Protein AF-0000000078950028 (afdb_homodimer)

Foldseek 3Di:
DPQDQAAEEEEAFLDPPLQLLLLLQLVQVLCVVVVFAEEEEELAQVQLNVVLLVVQDDPCVCQAVVNLLPDDDDDPPVSNWGDSDPRYTYRTHHNCSVVLQVDDDPCSLQSLVVSCVVVSSVPSGNYYYYRHHSDDTSSVSNSLLRHQEYEYRFEQDPCRLVRVVVVVVSSVVSCVVSVHDYHYAYEDEQDDPPDPVRVVSVVSCCVVPVVRYQFYAHRDVVSVVCSVVSHRDDCPDPNSVRSSSSVCSRVVD/DPQDQAAEEEEAFLDPPLCLLLLLQLVQVLCVVVVFAEEEEELAQVQLNVVLLVVQDDPCVCQAVVNLLPDDDDDPPVSNWGDSDPRYTYRTHHNCSVVLQVDDDPCSLQSLVVSCVVVSSVPRGNYYYYRHHSDDTSSVSNSLLRHQEYEYRFEQDPCRLVRVVVVVVSSVVSCVVSVHDYHYAYEDEQDDPPDPVRVVSVVSCCVVPVVRYQFYAHRDVVSVVCSVVSHRDDCPDPNSVRSSSSVCSRVVD

Radius of gyration: 22.97 Å; Cα contacts (8 Å, |Δi|>4): 898; chains: 2; bounding box: 54×76×56 Å

Organism: Borrelia turicatae (strain 91E135) (NCBI:txid314724)

InterPro domains:
  IPR025669 AAA domain [PF13614] (7-184)
  IPR027417 P-loop containing nucleoside triphosphate hydrolase [G3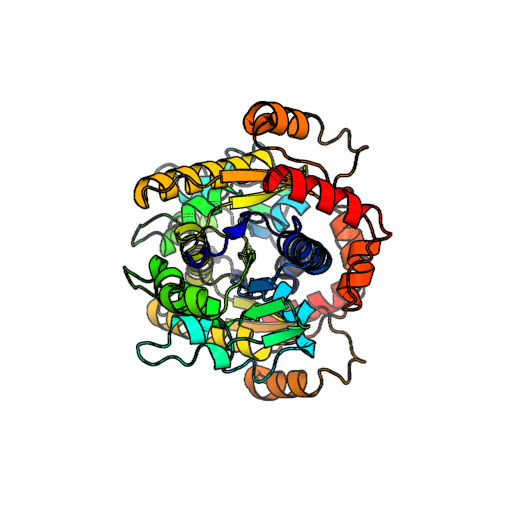DSA:3.40.50.300] (1-252)
  IPR027417 P-loop containing nucleoside triphosphate hydrolase [SSF52540] (6-250)
  IPR050678 DNA Partitioning ATPase [PTHR13696] (3-227)

Solvent-accessible surface area (backbone atoms only — not comparable to full-atom values): 27218 Å² total; per-residue (Å²): 125,90,80,69,74,46,49,26,39,31,31,43,41,58,58,71,89,35,42,48,51,58,49,50,52,52,52,50,51,54,43,38,75,70,73,38,30,34,38,38,35,32,60,18,45,76,26,63,56,34,60,55,50,43,91,45,57,66,63,58,92,66,24,17,42,49,52,58,56,68,51,70,90,87,72,66,64,70,68,34,54,25,62,72,52,99,35,35,31,34,33,28,29,38,56,63,38,48,57,60,59,61,54,91,55,94,59,57,43,46,33,53,50,64,63,42,57,69,50,51,69,73,70,60,32,50,32,33,40,36,33,47,44,50,51,83,47,51,61,45,42,22,51,58,75,60,36,46,32,36,37,29,47,37,42,92,49,91,56,40,62,57,46,48,49,54,49,53,53,50,50,53,54,50,29,63,74,69,72,46,84,61,46,65,34,29,33,39,24,63,43,70,87,85,50,77,86,41,48,68,56,48,50,50,41,45,72,76,44,42,91,35,52,44,42,59,26,55,57,56,72,64,57,56,51,28,55,75,66,57,45,77,83,54,82,86,39,67,56,44,50,34,46,50,51,27,48,28,55,70,68,72,102,125,89,79,67,73,45,50,25,38,31,30,44,40,58,58,72,90,36,43,49,50,60,49,50,51,52,52,51,51,53,41,39,75,71,73,37,32,34,38,37,35,32,61,19,45,76,25,64,56,35,60,54,49,43,93,45,58,67,62,60,92,68,23,17,40,50,52,56,57,67,53,71,90,88,70,65,66,69,68,35,54,24,60,73,52,100,36,36,32,33,33,27,30,38,56,62,37,50,57,60,60,61,53,91,54,97,60,57,43,46,33,53,51,63,63,41,58,69,50,51,68,72,68,59,32,52,31,34,39,35,33,47,44,50,49,81,47,51,62,44,42,21,50,58,75,60,35,45,31,37,38,30,46,36,41,92,50,92,57,39,62,58,47,48,50,52,48,53,53,51,50,53,54,49,29,60,75,68,70,44,83,60,45,66,32,28,32,40,24,62,43,71,87,85,49,78,87,40,48,68,56,50,49,50,42,45,72,76,45,42,89,33,51,44,41,58,26,55,59,56,71,64,56,56,50,28,54,75,65,57,45,77,83,54,81,87,40,67,57,45,50,33,45,48,50,26,48,29,55,70,69,71,101

Structure (mmCIF, N/CA/C/O backbone):
data_AF-0000000078950028-model_v1
#
loop_
_entity.id
_entity.type
_entity.pdbx_description
1 polymer 'PF-32-type protein'
#
loop_
_atom_site.group_PDB
_atom_site.id
_atom_site.type_symbol
_atom_site.label_atom_id
_atom_site.label_alt_id
_atom_site.label_comp_id
_atom_site.label_asym_id
_atom_site.label_entity_id
_atom_site.label_seq_id
_atom_site.pdbx_PDB_ins_code
_atom_site.Cartn_x
_atom_site.Cartn_y
_atom_site.Cartn_z
_atom_site.occupancy
_atom_site.B_iso_or_equiv
_atom_site.auth_seq_id
_atom_site.auth_comp_id
_atom_site.auth_asym_id
_atom_site.auth_atom_id
_atom_site.pdbx_PDB_model_num
ATOM 1 N N . MET A 1 1 ? 0.053 -34.562 -27.656 1 39.38 1 MET A N 1
ATOM 2 C CA . MET A 1 1 ? -0.784 -34.438 -26.453 1 39.38 1 MET A CA 1
ATOM 3 C C . MET A 1 1 ? -1.219 -32.969 -26.25 1 39.38 1 MET A C 1
ATOM 5 O O . MET A 1 1 ? -0.391 -32.062 -26.266 1 39.38 1 MET A O 1
ATOM 9 N N . ASP A 1 2 ? -2.312 -32.5 -26.516 1 47.59 2 ASP A N 1
ATOM 10 C CA . ASP A 1 2 ? -2.893 -31.156 -26.562 1 47.59 2 ASP A CA 1
ATOM 11 C C . ASP A 1 2 ? -2.473 -30.328 -25.359 1 47.59 2 ASP A C 1
ATOM 13 O O . ASP A 1 2 ? -2.779 -30.672 -24.219 1 47.59 2 ASP A O 1
ATOM 17 N N . LYS A 1 3 ? -1.215 -29.797 -25.328 1 57.88 3 LYS A N 1
ATOM 18 C CA . LYS A 1 3 ? -0.442 -29.172 -24.266 1 57.88 3 LYS A CA 1
ATOM 19 C C . LYS A 1 3 ? -1.25 -28.078 -23.562 1 57.88 3 LYS A C 1
ATOM 21 O O . LYS A 1 3 ? -1.619 -27.078 -24.188 1 57.88 3 LYS A O 1
ATOM 26 N N . LYS A 1 4 ? -1.991 -28.422 -22.344 1 73.62 4 LYS A N 1
ATOM 27 C CA . LYS A 1 4 ? -3 -27.625 -21.656 1 73.62 4 LYS A CA 1
ATOM 28 C C . LYS A 1 4 ? -2.383 -26.375 -21.031 1 73.62 4 LYS A C 1
ATOM 30 O O . LYS A 1 4 ? -1.309 -26.438 -20.438 1 73.62 4 LYS A O 1
ATOM 35 N N . LYS A 1 5 ? -2.756 -25.188 -21.5 1 88 5 LYS A N 1
ATOM 36 C CA . LYS A 1 5 ? -2.412 -23.891 -20.922 1 88 5 LYS A CA 1
ATOM 37 C C . LYS A 1 5 ? -2.727 -23.859 -19.422 1 88 5 LYS A C 1
ATOM 39 O O . LYS A 1 5 ? -3.742 -24.406 -18.984 1 88 5 LYS A O 1
ATOM 44 N N . PRO A 1 6 ? -1.798 -23.391 -18.641 1 94.69 6 PRO A N 1
ATOM 45 C CA . PRO A 1 6 ? -2.082 -23.281 -17.219 1 94.69 6 PRO A CA 1
ATOM 46 C C . PRO A 1 6 ? -3.289 -22.391 -16.906 1 94.69 6 PRO A C 1
ATOM 48 O O . PRO A 1 6 ? -3.604 -21.484 -17.688 1 94.69 6 PRO A O 1
ATOM 51 N N . GLU A 1 7 ? -4.012 -22.734 -15.875 1 95.88 7 GLU A N 1
ATOM 52 C CA . GLU A 1 7 ? -5.023 -21.812 -15.352 1 95.88 7 GLU A CA 1
ATOM 53 C C . GLU A 1 7 ? -4.383 -20.703 -14.531 1 95.88 7 GLU A C 1
ATOM 55 O O . GLU A 1 7 ? -3.576 -20.953 -13.633 1 95.88 7 GLU A O 1
ATOM 60 N N . ILE A 1 8 ? -4.703 -19.469 -14.867 1 97.5 8 ILE A N 1
ATOM 61 C CA . ILE A 1 8 ? -4.082 -18.328 -14.211 1 97.5 8 ILE A CA 1
ATOM 62 C C . ILE A 1 8 ? -5.035 -17.75 -13.164 1 97.5 8 ILE A C 1
ATOM 64 O O . ILE A 1 8 ? -6.145 -17.328 -13.492 1 97.5 8 ILE A O 1
ATOM 68 N N . ILE A 1 9 ? -4.605 -17.734 -11.852 1 98.69 9 ILE A N 1
ATOM 69 C CA . ILE A 1 9 ? -5.352 -17.234 -10.711 1 98.69 9 ILE A CA 1
ATOM 70 C C . ILE A 1 9 ? -4.68 -15.969 -10.164 1 98.69 9 ILE A C 1
ATOM 72 O O . ILE A 1 9 ? -3.533 -16.016 -9.711 1 98.69 9 ILE A O 1
ATOM 76 N N . THR A 1 10 ? -5.387 -14.898 -10.227 1 98.88 10 THR A N 1
ATOM 77 C CA . THR A 1 10 ? -4.871 -13.641 -9.688 1 98.88 10 THR A CA 1
ATOM 78 C C . THR A 1 10 ? -5.566 -13.297 -8.375 1 98.88 10 THR A C 1
ATOM 80 O O . THR A 1 10 ? -6.785 -13.445 -8.25 1 98.88 10 THR A O 1
ATOM 83 N N . ILE A 1 11 ? -4.801 -12.945 -7.328 1 98.94 11 ILE A N 1
ATOM 84 C CA . ILE A 1 11 ? -5.328 -12.438 -6.066 1 98.94 11 ILE A CA 1
ATOM 85 C C . ILE A 1 11 ? -5.184 -10.922 -6.012 1 98.94 11 ILE A C 1
ATOM 87 O O . ILE A 1 11 ? -4.066 -10.398 -6.074 1 98.94 11 ILE A O 1
ATOM 91 N N . ALA A 1 12 ? -6.328 -10.242 -5.914 1 98.69 12 ALA A N 1
ATOM 92 C CA . ALA A 1 12 ? -6.254 -8.789 -6.02 1 98.69 12 ALA A CA 1
ATOM 93 C C . ALA A 1 12 ? -7.254 -8.125 -5.078 1 98.69 12 ALA A C 1
ATOM 95 O O . ALA A 1 12 ? -8.32 -8.672 -4.805 1 98.69 12 ALA A O 1
ATOM 96 N N . ASN A 1 13 ? -6.926 -7.051 -4.562 1 98.38 13 ASN A N 1
ATOM 97 C CA . ASN A 1 13 ? -7.738 -6.07 -3.852 1 98.38 13 ASN A CA 1
ATOM 98 C C . ASN A 1 13 ? -7.043 -4.715 -3.777 1 98.38 13 ASN A C 1
ATOM 100 O O . ASN A 1 13 ? -5.812 -4.641 -3.818 1 98.38 13 ASN A O 1
ATOM 104 N N . ILE A 1 14 ? -7.828 -3.664 -3.707 1 97.75 14 ILE A N 1
ATOM 1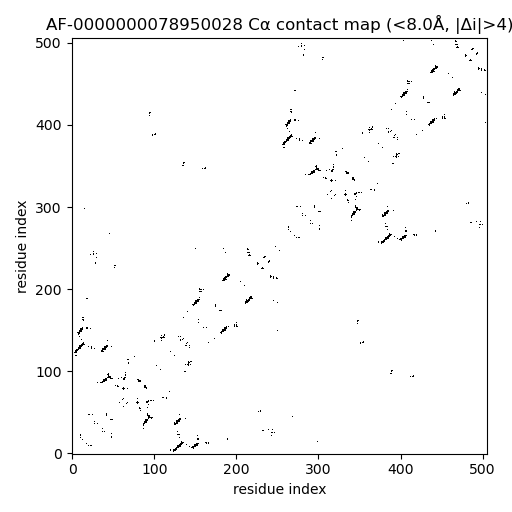05 C CA . ILE A 1 14 ? -7.211 -2.344 -3.654 1 97.75 14 ILE A CA 1
ATOM 106 C C . ILE A 1 14 ? -6.996 -1.933 -2.199 1 97.75 14 ILE A C 1
ATOM 108 O O . ILE A 1 14 ? -6.371 -0.906 -1.924 1 97.75 14 ILE A O 1
ATOM 112 N N . LYS A 1 15 ? -7.527 -2.721 -1.33 1 96.81 15 LYS A N 1
ATOM 113 C CA . LYS A 1 15 ? -7.234 -2.543 0.089 1 96.81 15 LYS A CA 1
ATOM 114 C C . LYS A 1 15 ? -6.027 -3.375 0.51 1 96.81 15 LYS A C 1
ATOM 116 O O . LYS A 1 15 ? -5.926 -4.555 0.161 1 96.81 15 LYS A O 1
ATOM 121 N N . GLY A 1 16 ? -5.086 -2.715 1.241 1 95.12 16 GLY A N 1
ATOM 122 C CA . GLY A 1 16 ? -3.939 -3.416 1.796 1 95.12 16 GLY A CA 1
ATOM 123 C C . GLY A 1 16 ? -4.262 -4.168 3.072 1 95.12 16 GLY A C 1
ATOM 124 O O . GLY A 1 16 ? -5.215 -3.832 3.775 1 95.12 16 GLY A O 1
ATOM 125 N N . GLY A 1 17 ? -3.564 -5.195 3.352 1 94.56 17 GLY A N 1
ATOM 126 C CA . GLY A 1 17 ? -3.643 -5.867 4.637 1 94.56 17 GLY A CA 1
ATOM 127 C C . GLY A 1 17 ? -4.773 -6.879 4.715 1 94.56 17 GLY A C 1
ATOM 128 O O . GLY A 1 17 ? -5.008 -7.477 5.766 1 94.56 17 GLY A O 1
ATOM 129 N N . VAL A 1 18 ? -5.426 -7.16 3.578 1 96.94 18 VAL A N 1
ATOM 130 C CA . VAL A 1 18 ? -6.605 -8.023 3.619 1 96.94 18 VAL A CA 1
ATOM 131 C C . VAL A 1 18 ? -6.188 -9.477 3.436 1 96.94 18 VAL A C 1
ATOM 133 O O . VAL A 1 18 ? -7.031 -10.375 3.465 1 96.94 18 VAL A O 1
ATOM 136 N N . GLY A 1 19 ? -4.914 -9.742 3.119 1 97.62 19 GLY A N 1
ATOM 137 C CA . GLY A 1 19 ? -4.402 -11.102 3.084 1 97.62 19 GLY A CA 1
ATOM 138 C C . GLY A 1 19 ? -4.121 -11.602 1.678 1 97.62 19 GLY A C 1
ATOM 139 O O . GLY A 1 19 ? -4.137 -12.805 1.426 1 97.62 19 GLY A O 1
ATOM 140 N N . LYS A 1 20 ? -3.916 -10.711 0.72 1 98.5 20 LYS A N 1
ATOM 141 C CA . LYS A 1 20 ? -3.621 -11.117 -0.652 1 98.5 20 LYS A CA 1
ATOM 142 C C . LYS A 1 20 ? -2.42 -12.055 -0.704 1 98.5 20 LYS A C 1
ATOM 144 O O . LYS A 1 20 ? -2.525 -13.18 -1.209 1 98.5 20 LYS A O 1
ATOM 149 N N . SER A 1 21 ? -1.283 -11.625 -0.144 1 98.5 21 SER A N 1
ATOM 150 C CA . SER A 1 21 ? -0.049 -12.406 -0.205 1 98.5 21 SER A CA 1
ATOM 151 C C . SER A 1 21 ? -0.168 -13.695 0.596 1 98.5 21 SER A C 1
ATOM 153 O O . SER A 1 21 ? 0.281 -14.75 0.149 1 98.5 21 SER A O 1
ATOM 155 N N . ILE A 1 22 ? -0.847 -13.602 1.743 1 98.38 22 ILE A N 1
ATOM 156 C CA . ILE A 1 22 ? -1.003 -14.766 2.607 1 98.38 22 ILE A CA 1
ATOM 157 C C . ILE A 1 22 ? -1.849 -15.82 1.9 1 98.38 22 ILE A C 1
ATOM 159 O O . ILE A 1 22 ? -1.492 -17 1.885 1 98.38 22 ILE A O 1
ATOM 163 N N . LEU A 1 23 ? -2.932 -15.367 1.282 1 98.69 23 LEU A N 1
ATOM 164 C CA . LEU A 1 23 ? -3.779 -16.297 0.558 1 98.69 23 LEU A CA 1
ATOM 165 C C . LEU A 1 23 ? -3.033 -16.906 -0.63 1 98.69 23 LEU A C 1
ATOM 167 O O . LEU A 1 23 ? -3.184 -18.094 -0.928 1 98.69 23 LEU A O 1
ATOM 171 N N . THR A 1 24 ? -2.234 -16.094 -1.318 1 98.88 24 THR A N 1
ATOM 172 C CA . THR A 1 24 ? -1.426 -16.594 -2.42 1 98.88 24 THR A CA 1
ATOM 173 C C . THR A 1 24 ? -0.486 -17.703 -1.939 1 98.88 24 THR A C 1
ATOM 175 O O . THR A 1 24 ? -0.382 -18.75 -2.57 1 98.88 24 THR A O 1
ATOM 178 N N . ILE A 1 25 ? 0.127 -17.484 -0.803 1 98.75 25 ILE A N 1
ATOM 179 C CA . ILE A 1 25 ? 1.052 -18.453 -0.224 1 98.75 25 ILE A CA 1
ATOM 180 C C . ILE A 1 25 ? 0.308 -19.75 0.103 1 98.75 25 ILE A C 1
ATOM 182 O O . ILE A 1 25 ? 0.703 -20.828 -0.341 1 98.75 25 ILE A O 1
ATOM 186 N N . ILE A 1 26 ? -0.764 -19.641 0.799 1 98.81 26 ILE A N 1
ATOM 187 C CA . ILE A 1 26 ? -1.476 -20.828 1.268 1 98.81 26 ILE A CA 1
ATOM 188 C C . ILE A 1 26 ? -2.061 -21.578 0.076 1 98.81 26 ILE A C 1
ATOM 190 O O . ILE A 1 26 ? -1.962 -22.812 0.001 1 98.81 26 ILE A O 1
ATOM 194 N N . PHE A 1 27 ? -2.66 -20.859 -0.906 1 98.81 27 PHE A N 1
ATOM 195 C CA . PHE A 1 27 ? -3.205 -21.484 -2.104 1 98.81 27 PHE A CA 1
ATOM 196 C C . PHE A 1 27 ? -2.115 -22.219 -2.869 1 98.81 27 PHE A C 1
ATOM 198 O O . PHE A 1 27 ? -2.348 -23.312 -3.387 1 98.81 27 PHE A O 1
ATOM 205 N N . SER A 1 28 ? -0.904 -21.641 -2.938 1 98.75 28 SER A N 1
ATOM 206 C CA . SER A 1 28 ? 0.195 -22.281 -3.648 1 98.75 28 SER A CA 1
ATOM 207 C C . SER A 1 28 ? 0.577 -23.609 -2.994 1 98.75 28 SER A C 1
ATOM 209 O O . SER A 1 28 ? 0.786 -24.609 -3.682 1 98.75 28 SER A O 1
ATOM 211 N N . TYR A 1 29 ? 0.602 -23.641 -1.698 1 98.44 29 TYR A N 1
ATOM 212 C CA . TYR A 1 29 ? 0.953 -24.859 -0.99 1 98.44 29 TYR A CA 1
ATOM 213 C C . TYR A 1 29 ? -0.159 -25.906 -1.108 1 98.44 29 TYR A C 1
ATOM 215 O O . TYR A 1 29 ? 0.11 -27.094 -1.216 1 98.44 29 TYR A O 1
ATOM 223 N N . ILE A 1 30 ? -1.404 -25.469 -1.094 1 98.56 30 ILE A N 1
ATOM 224 C CA . ILE A 1 30 ? -2.529 -26.391 -1.234 1 98.56 30 ILE A CA 1
ATOM 225 C C . ILE A 1 30 ? -2.477 -27.062 -2.604 1 98.56 30 ILE A C 1
ATOM 227 O O . ILE A 1 30 ? -2.631 -28.281 -2.707 1 98.56 30 ILE A O 1
ATOM 231 N N . LEU A 1 31 ? -2.205 -26.281 -3.627 1 98.44 31 LEU A N 1
ATOM 232 C CA . LEU A 1 31 ? -2.117 -26.828 -4.98 1 98.44 31 LEU A CA 1
ATOM 233 C C . LEU A 1 31 ? -0.916 -27.75 -5.117 1 98.44 31 LEU A C 1
ATOM 235 O O . LEU A 1 31 ? -1.014 -28.812 -5.738 1 98.44 31 LEU A O 1
ATOM 239 N N . LYS A 1 32 ? 0.191 -27.344 -4.492 1 97.81 32 LYS A N 1
ATOM 240 C CA . LYS A 1 32 ? 1.383 -28.188 -4.477 1 97.81 32 LYS A CA 1
ATOM 241 C C . LYS A 1 32 ? 1.098 -29.531 -3.811 1 97.81 32 LYS A C 1
ATOM 243 O O . LYS A 1 32 ? 1.456 -30.578 -4.344 1 97.81 32 LYS A O 1
ATOM 248 N N . ASP A 1 33 ? 0.422 -29.469 -2.693 1 96.88 33 ASP A N 1
ATOM 249 C CA . ASP A 1 33 ? 0.103 -30.672 -1.935 1 96.88 33 ASP A CA 1
ATOM 250 C C . ASP A 1 33 ? -0.853 -31.562 -2.713 1 96.88 33 ASP A C 1
ATOM 252 O O . ASP A 1 33 ? -0.874 -32.781 -2.508 1 96.88 33 ASP A O 1
ATOM 256 N N . ALA A 1 34 ? -1.583 -31 -3.652 1 97.12 34 ALA A N 1
ATOM 257 C CA . ALA A 1 34 ? -2.496 -31.75 -4.512 1 97.12 34 ALA A CA 1
ATOM 258 C C . ALA A 1 34 ? -1.769 -32.312 -5.73 1 97.12 34 ALA A C 1
ATOM 260 O O . ALA A 1 34 ? -2.398 -32.844 -6.641 1 97.12 34 ALA A O 1
ATOM 261 N N . GLY A 1 35 ? -0.47 -32.062 -5.902 1 97.12 35 GLY A N 1
ATOM 262 C CA . GLY A 1 35 ? 0.348 -32.656 -6.953 1 97.12 35 GLY A CA 1
ATOM 263 C C . GLY A 1 35 ? 0.448 -31.781 -8.188 1 97.12 35 GLY A C 1
ATOM 264 O O . GLY A 1 35 ? 0.87 -32.25 -9.25 1 97.12 35 GLY A O 1
ATOM 265 N N . LYS A 1 36 ? 0.084 -30.531 -8.023 1 97.62 36 LYS A N 1
ATOM 266 C CA . LYS A 1 36 ? 0.091 -29.625 -9.172 1 97.62 36 LYS A CA 1
ATOM 267 C C . LYS A 1 36 ? 1.415 -28.875 -9.273 1 97.62 36 LYS A C 1
ATOM 269 O O . LYS A 1 36 ? 2.049 -28.578 -8.258 1 97.62 36 LYS A O 1
ATOM 274 N N . LYS A 1 37 ? 1.85 -28.641 -10.461 1 97.06 37 LYS A N 1
ATOM 275 C CA . LYS A 1 37 ? 3.008 -27.797 -10.727 1 97.06 37 LYS A CA 1
ATOM 276 C C . LYS A 1 37 ? 2.594 -26.328 -10.891 1 97.06 37 LYS A C 1
ATOM 278 O O . LYS A 1 37 ? 1.736 -26.016 -11.719 1 97.06 37 LYS A O 1
ATOM 283 N N . ILE A 1 38 ? 3.227 -25.422 -10.047 1 97.19 38 ILE A N 1
ATOM 284 C CA . ILE A 1 38 ? 2.672 -24.078 -10.047 1 97.19 38 ILE A CA 1
ATOM 285 C C . ILE A 1 38 ? 3.801 -23.047 -10.172 1 97.19 38 ILE A C 1
ATOM 287 O O . ILE A 1 38 ? 4.926 -23.297 -9.734 1 97.19 38 ILE A O 1
ATOM 291 N N . LEU A 1 39 ? 3.508 -21.938 -10.828 1 97.75 39 LEU A N 1
ATOM 292 C CA . LEU A 1 39 ? 4.316 -20.734 -10.859 1 97.75 39 LEU A CA 1
ATOM 293 C C . LEU A 1 39 ? 3.66 -19.609 -10.047 1 97.75 39 LEU A C 1
ATOM 295 O O . LEU A 1 39 ? 2.477 -19.328 -10.227 1 97.75 39 LEU A O 1
ATOM 299 N N . VAL A 1 40 ? 4.391 -19.109 -9.086 1 98.62 40 VAL A N 1
ATOM 300 C CA . VAL A 1 40 ? 3.938 -17.953 -8.328 1 98.62 40 VAL A CA 1
ATOM 301 C C . VAL A 1 40 ? 4.645 -16.688 -8.828 1 98.62 40 VAL A C 1
ATOM 303 O O . VAL A 1 40 ? 5.867 -16.672 -8.977 1 98.62 40 VAL A O 1
ATOM 306 N N . ILE A 1 41 ? 3.867 -15.656 -9.141 1 98.62 41 ILE A N 1
ATOM 307 C CA . ILE A 1 41 ? 4.414 -14.391 -9.602 1 98.62 41 ILE A CA 1
ATOM 308 C C . ILE A 1 41 ? 4.074 -13.289 -8.602 1 98.62 41 ILE A C 1
ATOM 310 O O . ILE A 1 41 ? 2.902 -13.062 -8.289 1 98.62 41 ILE A O 1
ATOM 314 N N . ASP A 1 42 ? 5.059 -12.641 -8.07 1 98.75 42 ASP A N 1
ATOM 315 C CA . ASP A 1 42 ? 4.891 -11.492 -7.188 1 98.75 42 ASP A CA 1
ATOM 316 C C . ASP A 1 42 ? 4.996 -10.18 -7.957 1 98.75 42 ASP A C 1
ATOM 318 O O . ASP A 1 42 ? 6.094 -9.742 -8.305 1 98.75 42 ASP A O 1
ATOM 322 N N . LEU A 1 43 ? 3.85 -9.508 -8.172 1 98.62 43 LEU A N 1
ATOM 323 C CA . LEU A 1 43 ? 3.824 -8.266 -8.93 1 98.62 43 LEU A CA 1
ATOM 324 C C . LEU A 1 43 ? 3.768 -7.059 -8 1 98.62 43 LEU A C 1
ATOM 326 O O . LEU A 1 43 ? 3.605 -5.922 -8.453 1 98.62 43 LEU A O 1
ATOM 330 N N . ASP A 1 44 ? 3.836 -7.242 -6.715 1 98.44 44 ASP A N 1
ATOM 331 C CA . ASP A 1 44 ? 3.756 -6.16 -5.738 1 98.44 44 ASP A CA 1
ATOM 332 C C . ASP A 1 44 ? 5.141 -5.594 -5.43 1 98.44 44 ASP A C 1
ATOM 334 O O . ASP A 1 44 ? 5.988 -6.289 -4.867 1 98.44 44 ASP A O 1
ATOM 338 N N . PRO A 1 45 ? 5.309 -4.27 -5.633 1 97.81 45 PRO A N 1
ATOM 339 C CA . PRO A 1 45 ? 6.609 -3.668 -5.332 1 97.81 45 PRO A CA 1
ATOM 340 C C . PRO A 1 45 ? 6.949 -3.707 -3.846 1 97.81 45 PRO A C 1
ATOM 342 O O . PRO A 1 45 ? 8.102 -3.494 -3.463 1 97.81 45 PRO A O 1
ATOM 345 N N . GLN A 1 46 ? 5.969 -3.965 -2.98 1 96.5 46 GLN A N 1
ATOM 346 C CA . GLN A 1 46 ? 6.215 -4.102 -1.548 1 96.5 46 GLN A CA 1
ATOM 347 C C . GLN A 1 46 ? 6.895 -5.43 -1.229 1 96.5 46 GLN A C 1
ATOM 349 O O . GLN A 1 46 ? 7.465 -5.602 -0.15 1 96.5 46 GLN A O 1
ATOM 354 N N . ASN A 1 47 ? 6.816 -6.43 -2.16 1 96.88 47 ASN A N 1
ATOM 355 C CA . ASN A 1 47 ? 7.586 -7.672 -2.178 1 96.88 47 ASN A CA 1
ATOM 356 C C . ASN A 1 47 ? 7.316 -8.516 -0.936 1 96.88 47 ASN A C 1
ATOM 358 O O . ASN A 1 47 ? 8.227 -9.148 -0.4 1 96.88 47 ASN A O 1
ATOM 362 N N . SER A 1 48 ? 6.117 -8.469 -0.384 1 96.5 48 SER A N 1
ATOM 363 C CA . SER A 1 48 ? 5.785 -9.266 0.793 1 96.5 48 SER A CA 1
ATOM 364 C C . SER A 1 48 ? 5.922 -10.758 0.506 1 96.5 48 SER A C 1
ATOM 366 O O . SER A 1 48 ? 6.535 -11.492 1.284 1 96.5 48 SER A O 1
ATOM 368 N N . LEU A 1 49 ? 5.371 -11.156 -0.603 1 98.19 49 LEU A N 1
ATOM 369 C CA . LEU A 1 49 ? 5.441 -12.562 -0.984 1 98.19 49 LEU A CA 1
ATOM 370 C C . LEU A 1 49 ? 6.887 -12.977 -1.254 1 98.19 49 LEU A C 1
ATOM 372 O O . LEU A 1 49 ? 7.328 -14.031 -0.792 1 98.19 49 LEU A O 1
ATOM 376 N N . THR A 1 50 ? 7.621 -12.133 -1.998 1 98.12 50 THR A N 1
ATOM 377 C CA . THR A 1 50 ? 9.031 -12.367 -2.299 1 98.12 50 THR A CA 1
ATOM 378 C C . THR A 1 50 ? 9.844 -12.492 -1.015 1 98.12 50 THR A C 1
ATOM 380 O O . THR A 1 50 ? 10.68 -13.391 -0.888 1 98.12 50 THR A O 1
ATOM 383 N N . SER A 1 51 ? 9.57 -11.641 -0.04 1 96.38 51 SER A N 1
ATOM 384 C CA . SER A 1 51 ? 10.281 -11.672 1.235 1 96.38 51 SER A CA 1
ATOM 385 C C . SER A 1 51 ? 10.047 -12.984 1.968 1 96.38 51 SER A C 1
ATOM 387 O O . SER A 1 51 ? 10.953 -13.516 2.613 1 96.38 51 SER A O 1
ATOM 389 N N . TYR A 1 52 ? 8.883 -13.508 1.845 1 97.69 52 TYR A N 1
ATOM 390 C CA . TYR A 1 52 ? 8.539 -14.773 2.479 1 97.69 52 TYR A CA 1
ATOM 391 C C . TYR A 1 52 ? 9.367 -15.914 1.908 1 97.69 52 TYR A C 1
ATOM 393 O O . TYR A 1 52 ? 9.797 -16.812 2.643 1 97.69 52 TYR A O 1
ATOM 401 N N . PHE A 1 53 ? 9.672 -15.883 0.62 1 98 53 PHE A N 1
ATOM 402 C CA . PHE A 1 53 ? 10.367 -16.969 -0.06 1 98 53 PHE A CA 1
ATOM 403 C C . PHE A 1 53 ? 11.836 -16.625 -0.281 1 98 53 PHE A C 1
ATOM 405 O O . PHE A 1 53 ? 12.508 -17.234 -1.117 1 98 53 PHE A O 1
ATOM 412 N N . MET A 1 54 ? 12.336 -15.711 0.45 1 96.38 54 MET A N 1
ATOM 413 C CA . MET A 1 54 ? 13.641 -15.109 0.172 1 96.38 54 MET A CA 1
ATOM 414 C C . MET A 1 54 ? 14.734 -16.172 0.159 1 96.38 54 MET A C 1
ATOM 416 O O . MET A 1 54 ? 15.672 -16.094 -0.639 1 96.38 54 MET A O 1
ATOM 420 N N . GLN A 1 55 ? 14.664 -17.172 0.949 1 95.38 55 GLN A N 1
ATOM 421 C CA . GLN A 1 55 ? 15.711 -18.172 1.106 1 95.38 55 GLN A CA 1
ATOM 422 C C . GLN A 1 55 ? 15.906 -18.969 -0.179 1 95.38 55 GLN A C 1
ATOM 424 O O . GLN A 1 55 ? 16.938 -19.609 -0.367 1 95.38 55 GLN A O 1
ATOM 429 N N . TYR A 1 56 ? 14.945 -18.922 -1.078 1 96.38 56 TYR A N 1
ATOM 430 C CA . TYR A 1 56 ? 14.984 -19.734 -2.291 1 96.38 56 TYR A CA 1
ATOM 431 C C . TYR A 1 56 ? 15.43 -18.906 -3.486 1 96.38 56 TYR A C 1
ATOM 433 O O . TYR A 1 56 ? 15.578 -19.422 -4.594 1 96.38 56 TYR A O 1
ATOM 441 N N . ILE A 1 57 ? 15.57 -17.625 -3.297 1 95.81 57 ILE A N 1
ATOM 442 C CA . ILE A 1 57 ? 15.82 -16.703 -4.402 1 95.81 57 ILE A CA 1
ATOM 443 C C . ILE A 1 57 ? 17.312 -16.453 -4.539 1 95.81 57 ILE A C 1
ATOM 445 O O . ILE A 1 57 ? 17.984 -16.109 -3.564 1 95.81 57 ILE A O 1
ATOM 449 N N . LYS A 1 58 ? 17.766 -16.641 -5.805 1 91.38 58 LYS A N 1
ATOM 450 C CA . LYS A 1 58 ? 19.172 -16.359 -6.125 1 91.38 58 LYS A CA 1
ATOM 451 C C . LYS A 1 58 ? 19.297 -15.141 -7.031 1 91.38 58 LYS A C 1
ATOM 453 O O . LYS A 1 58 ? 18.516 -14.984 -7.977 1 91.38 58 LYS A O 1
ATOM 458 N N . ASN A 1 59 ? 20.203 -14.258 -6.77 1 92.69 59 ASN A N 1
ATOM 459 C CA . ASN A 1 59 ? 20.516 -13.102 -7.605 1 92.69 59 ASN A CA 1
ATOM 460 C C . ASN A 1 59 ? 19.281 -12.25 -7.867 1 92.69 59 ASN A C 1
ATOM 462 O O . ASN A 1 59 ? 18.953 -11.969 -9.023 1 92.69 59 ASN A O 1
ATOM 466 N N . LEU A 1 60 ? 18.641 -11.828 -6.809 1 93.88 60 LEU A N 1
ATOM 467 C CA . LEU A 1 60 ? 17.375 -11.117 -6.875 1 93.88 60 LEU A CA 1
ATOM 468 C C . LEU A 1 60 ? 17.516 -9.812 -7.656 1 93.88 60 LEU A C 1
ATOM 470 O O . LEU A 1 60 ? 16.562 -9.32 -8.242 1 93.88 60 LEU A O 1
ATOM 474 N N . GLU A 1 61 ? 18.672 -9.281 -7.758 1 90.31 61 GLU A N 1
ATOM 475 C CA . GLU A 1 61 ? 18.922 -8.016 -8.453 1 90.31 61 GLU A CA 1
ATOM 476 C C . GLU A 1 61 ? 18.656 -8.156 -9.953 1 90.31 61 GLU A C 1
ATOM 478 O O . GLU A 1 61 ? 18.25 -7.195 -10.609 1 90.31 61 GLU A O 1
ATOM 483 N N . VAL A 1 62 ? 18.828 -9.422 -10.422 1 89.19 62 VAL A N 1
ATOM 484 C CA . VAL A 1 62 ? 18.703 -9.602 -11.867 1 89.19 62 VAL A CA 1
ATOM 485 C C . VAL A 1 62 ? 17.531 -10.539 -12.172 1 89.19 62 VAL A C 1
ATOM 487 O O . VAL A 1 62 ? 16.953 -10.477 -13.258 1 89.19 62 VAL A O 1
ATOM 490 N N . ASN A 1 63 ? 17.234 -11.383 -11.18 1 91.75 63 ASN A N 1
ATOM 491 C CA . ASN A 1 63 ? 16.188 -12.375 -11.383 1 91.75 63 ASN A CA 1
ATOM 492 C C . ASN A 1 63 ? 14.891 -11.961 -10.703 1 91.75 63 ASN A C 1
ATOM 494 O O . ASN A 1 63 ? 14.5 -12.539 -9.688 1 91.75 63 ASN A O 1
ATOM 498 N N . ASN A 1 64 ? 14.227 -10.891 -11.234 1 95.56 64 ASN A N 1
ATOM 499 C CA . ASN A 1 64 ? 12.961 -10.406 -10.695 1 95.56 64 ASN A CA 1
ATOM 500 C C . ASN A 1 64 ? 12 -9.992 -11.812 1 95.56 64 ASN A C 1
ATOM 502 O O . ASN A 1 64 ? 12.398 -9.914 -12.977 1 95.56 64 ASN A O 1
ATOM 506 N N . VAL A 1 65 ? 10.844 -9.758 -11.5 1 95.75 65 VAL A N 1
ATOM 507 C CA . VAL A 1 65 ? 9.773 -9.531 -12.461 1 95.75 65 VAL A CA 1
ATOM 508 C C . VAL A 1 65 ? 10.023 -8.234 -13.227 1 95.75 65 VAL A C 1
ATOM 510 O O . VAL A 1 65 ? 9.703 -8.125 -14.414 1 95.75 65 VAL A O 1
ATOM 513 N N . TYR A 1 66 ? 10.625 -7.184 -12.57 1 95.88 66 TYR A N 1
ATOM 514 C CA . TYR A 1 66 ? 10.914 -5.934 -13.266 1 95.88 66 TYR A CA 1
ATOM 515 C C . TYR A 1 66 ? 11.844 -6.168 -14.445 1 95.88 66 TYR A C 1
ATOM 517 O O . TYR A 1 66 ? 11.57 -5.703 -15.555 1 95.88 66 TYR A O 1
ATOM 525 N N . GLU A 1 67 ? 12.891 -6.848 -14.156 1 93.62 67 GLU A N 1
ATOM 526 C CA . GLU A 1 67 ? 13.836 -7.172 -15.219 1 93.62 67 GLU A CA 1
ATOM 527 C C . GLU A 1 67 ? 13.203 -8.055 -16.281 1 93.62 67 GLU A C 1
ATOM 529 O O . GLU A 1 67 ? 13.469 -7.898 -17.469 1 93.62 67 GLU A O 1
ATOM 534 N N . PHE A 1 68 ? 12.352 -8.961 -15.844 1 93.06 68 PHE A N 1
ATOM 535 C CA . PHE A 1 68 ? 11.625 -9.852 -16.75 1 93.06 68 PHE A CA 1
ATOM 536 C C . PHE A 1 68 ? 10.742 -9.055 -17.688 1 93.06 68 PHE A C 1
ATOM 538 O O . PHE A 1 68 ? 10.703 -9.328 -18.891 1 93.06 68 PHE A O 1
ATOM 545 N N . LEU A 1 69 ? 10.086 -8.016 -17.203 1 92.25 69 LEU A N 1
ATOM 546 C CA . LEU A 1 69 ? 9.148 -7.219 -17.984 1 92.25 69 LEU A CA 1
ATOM 547 C C . LEU A 1 69 ? 9.883 -6.281 -18.938 1 92.25 69 LEU A C 1
ATOM 549 O O . LEU A 1 69 ? 9.367 -5.934 -20 1 92.25 69 LEU A O 1
ATOM 553 N N . ARG A 1 70 ? 11.055 -5.805 -18.547 1 85.88 70 ARG A N 1
ATOM 554 C CA . ARG A 1 70 ? 11.805 -4.828 -19.312 1 85.88 70 ARG A CA 1
ATOM 555 C C . ARG A 1 70 ? 12.539 -5.492 -20.484 1 85.88 70 ARG A C 1
ATOM 557 O O . ARG A 1 70 ? 12.867 -4.836 -21.469 1 85.88 70 ARG A O 1
ATOM 564 N N . GLU A 1 71 ? 13.039 -6.789 -20.188 1 73.62 71 GLU A N 1
ATOM 565 C CA . GLU A 1 71 ? 13.93 -7.441 -21.156 1 73.62 71 GLU A CA 1
ATOM 566 C C . GLU A 1 71 ? 13.195 -7.785 -22.438 1 73.62 71 GLU A C 1
ATOM 568 O O . GLU A 1 71 ? 12.008 -8.133 -22.406 1 73.62 71 GLU A O 1
ATOM 573 N N . ASN A 1 72 ? 13.641 -7.254 -23.5 1 63.84 72 ASN A N 1
ATOM 574 C CA . ASN A 1 72 ? 13.055 -7.484 -24.828 1 63.84 72 ASN A CA 1
ATOM 575 C C . ASN A 1 72 ? 13.203 -8.945 -25.25 1 63.84 72 ASN A C 1
ATOM 577 O O . ASN A 1 72 ? 13.445 -9.82 -24.422 1 63.84 72 ASN A O 1
ATOM 581 N N . THR A 1 73 ? 13.992 -9.359 -26.422 1 59.34 73 THR A N 1
ATOM 582 C CA . THR A 1 73 ? 13.758 -10.375 -27.438 1 59.34 73 THR A CA 1
ATOM 583 C C . THR A 1 73 ? 14.172 -11.75 -26.922 1 59.34 73 THR A C 1
ATOM 585 O O . THR A 1 73 ? 13.461 -12.734 -27.141 1 59.34 73 THR A O 1
ATOM 588 N N . ASN A 1 74 ? 15.508 -12.023 -26.547 1 58.44 74 ASN A N 1
ATOM 589 C CA . ASN A 1 74 ? 15.945 -13.414 -26.484 1 58.44 74 ASN A CA 1
ATOM 590 C C . ASN A 1 74 ? 16.094 -13.883 -25.047 1 58.44 74 ASN A C 1
ATOM 592 O O . ASN A 1 74 ? 17.219 -14.117 -24.578 1 58.44 74 ASN A O 1
ATOM 596 N N . LEU A 1 75 ? 14.859 -13.922 -24.266 1 62.84 75 LEU A N 1
ATOM 597 C CA . LEU A 1 75 ? 14.984 -14.094 -22.828 1 62.84 75 LEU A CA 1
ATOM 598 C C . LEU A 1 75 ? 15.039 -15.578 -22.469 1 62.84 75 LEU A C 1
ATOM 600 O O . LEU A 1 75 ? 14.234 -16.375 -22.953 1 62.84 75 LEU A O 1
ATOM 604 N N . ASP A 1 76 ? 16.125 -16 -21.812 1 78.88 76 ASP A N 1
ATOM 605 C CA . ASP A 1 76 ? 16.125 -17.266 -21.094 1 78.88 76 ASP A CA 1
ATOM 606 C C . ASP A 1 76 ? 15.25 -17.188 -19.828 1 78.88 76 ASP A C 1
ATOM 608 O O . ASP A 1 76 ? 15.68 -16.656 -18.812 1 78.88 76 ASP A O 1
ATOM 612 N N . PHE A 1 77 ? 14 -17.625 -19.922 1 81.69 77 PHE A N 1
ATOM 613 C CA . PHE A 1 77 ? 13.031 -17.594 -18.844 1 81.69 77 PHE A CA 1
ATOM 614 C C . PHE A 1 77 ? 13.586 -18.297 -17.594 1 81.69 77 PHE A C 1
ATOM 616 O O . PHE A 1 77 ? 13.281 -17.891 -16.469 1 81.69 77 PHE A O 1
ATOM 623 N N . ASN A 1 78 ? 14.445 -19.203 -17.859 1 84.69 78 ASN A N 1
ATOM 624 C CA . ASN A 1 78 ? 14.969 -20.016 -16.766 1 84.69 78 ASN A CA 1
ATOM 625 C C . ASN A 1 78 ? 15.766 -19.172 -15.766 1 84.69 78 ASN A C 1
ATOM 627 O O . ASN A 1 78 ? 15.828 -19.5 -14.578 1 84.69 78 ASN A O 1
ATOM 631 N N . LYS A 1 79 ? 16.234 -18.094 -16.297 1 86.94 79 LYS A N 1
ATOM 632 C CA . LYS A 1 79 ? 17.062 -17.234 -15.453 1 86.94 79 LYS A CA 1
ATOM 633 C C . LYS A 1 79 ? 16.234 -16.531 -14.383 1 86.94 79 LYS A C 1
ATOM 635 O O . LYS A 1 79 ? 16.734 -16.172 -13.32 1 86.94 79 LYS A O 1
ATOM 640 N N . TYR A 1 80 ? 14.93 -16.484 -14.602 1 90.31 80 TYR A N 1
ATOM 641 C CA . TYR A 1 80 ? 14.078 -15.711 -13.703 1 90.31 80 TYR A CA 1
ATOM 642 C C . TYR A 1 80 ? 13.289 -16.625 -12.781 1 90.31 80 TYR A C 1
ATOM 644 O O . TYR A 1 80 ? 12.672 -16.172 -11.812 1 90.31 80 TYR A O 1
ATOM 652 N N . LEU A 1 81 ? 13.312 -17.906 -13.078 1 92.19 81 LEU A N 1
ATOM 653 C CA . LEU A 1 81 ? 12.547 -18.875 -12.297 1 92.19 81 LEU A CA 1
ATOM 654 C C . LEU A 1 81 ? 13.336 -19.328 -11.07 1 92.19 81 LEU A C 1
ATOM 656 O O . LEU A 1 81 ? 14.453 -19.828 -11.203 1 92.19 81 LEU A O 1
ATOM 660 N N . ASN A 1 82 ? 12.773 -19.094 -9.914 1 95.81 82 ASN A N 1
ATOM 661 C CA . ASN A 1 82 ? 13.344 -19.609 -8.672 1 95.81 82 ASN A CA 1
ATOM 662 C C . ASN A 1 82 ? 12.586 -20.828 -8.164 1 95.81 82 ASN A C 1
ATOM 664 O O . ASN A 1 82 ? 11.375 -20.75 -7.914 1 95.81 82 ASN A O 1
ATOM 668 N N . LYS A 1 83 ? 13.344 -21.938 -8.062 1 96 83 LYS A N 1
ATOM 669 C CA . LYS A 1 83 ? 12.711 -23.172 -7.602 1 96 83 LYS A CA 1
ATOM 670 C C . LYS A 1 83 ? 12.547 -23.156 -6.082 1 96 83 LYS A C 1
ATOM 672 O O . LYS A 1 83 ? 13.523 -23.047 -5.344 1 96 83 LYS A O 1
ATOM 677 N N . ILE A 1 84 ? 11.312 -23.203 -5.586 1 97.31 84 ILE A N 1
ATOM 678 C CA . ILE A 1 84 ? 11.023 -23.281 -4.16 1 97.31 84 ILE A CA 1
ATOM 679 C C . ILE A 1 84 ? 11.062 -24.75 -3.709 1 97.31 84 ILE A C 1
ATOM 681 O O . ILE A 1 84 ? 11.641 -25.062 -2.668 1 97.31 84 ILE A O 1
ATOM 685 N N . ASN A 1 85 ? 10.484 -25.594 -4.469 1 95.94 85 ASN A N 1
ATOM 686 C CA . ASN A 1 85 ? 10.516 -27.047 -4.352 1 95.94 85 ASN A CA 1
ATOM 687 C C . ASN A 1 85 ? 10.234 -27.719 -5.691 1 95.94 85 ASN A C 1
ATOM 689 O O . ASN A 1 85 ? 10.289 -27.078 -6.742 1 95.94 85 ASN A O 1
ATOM 693 N N . ASP A 1 86 ? 9.953 -28.984 -5.746 1 95.19 86 ASP A N 1
ATOM 694 C CA . ASP A 1 86 ? 9.891 -29.75 -6.992 1 95.19 86 ASP A CA 1
ATOM 695 C C . ASP A 1 86 ? 8.664 -29.359 -7.816 1 95.19 86 ASP A C 1
ATOM 697 O O . ASP A 1 86 ? 8.617 -29.609 -9.016 1 95.19 86 ASP A O 1
ATOM 701 N N . ARG A 1 87 ? 7.723 -28.625 -7.195 1 97 87 ARG A N 1
ATOM 702 C CA . ARG A 1 87 ? 6.484 -28.344 -7.914 1 97 87 ARG A CA 1
ATOM 703 C C . ARG A 1 87 ? 6.137 -26.859 -7.855 1 97 87 ARG A C 1
ATOM 705 O O . ARG A 1 87 ? 5.078 -26.438 -8.328 1 97 87 ARG A O 1
ATOM 712 N N . MET A 1 88 ? 6.973 -26.062 -7.23 1 97.75 88 MET A N 1
ATOM 713 C CA . MET A 1 88 ? 6.652 -24.656 -7.035 1 97.75 88 MET A CA 1
ATOM 714 C C . MET A 1 88 ? 7.82 -23.766 -7.441 1 97.75 88 MET A C 1
ATOM 716 O O . MET A 1 88 ? 8.945 -23.953 -6.977 1 97.75 88 MET A O 1
ATOM 720 N N . TYR A 1 89 ? 7.504 -22.844 -8.328 1 97.06 89 TYR A N 1
ATOM 721 C CA . TYR A 1 89 ? 8.477 -21.875 -8.797 1 97.06 89 TYR A CA 1
ATOM 722 C C . TYR A 1 89 ? 8.008 -20.453 -8.523 1 97.06 89 TYR A C 1
ATOM 724 O O . TYR A 1 89 ? 6.805 -20.203 -8.406 1 97.06 89 TYR A O 1
ATOM 732 N N . LEU A 1 90 ? 9.016 -19.578 -8.391 1 98.12 90 LEU A N 1
ATOM 733 C CA . LEU A 1 90 ? 8.711 -18.188 -8.047 1 98.12 90 LEU A CA 1
ATOM 734 C C . LEU A 1 90 ? 9.375 -17.219 -9.016 1 98.12 90 LEU A C 1
ATOM 736 O O . LEU A 1 90 ? 10.555 -17.391 -9.352 1 98.12 90 LEU A O 1
ATOM 740 N N . LEU A 1 91 ? 8.602 -16.344 -9.578 1 97.31 91 LEU A N 1
ATOM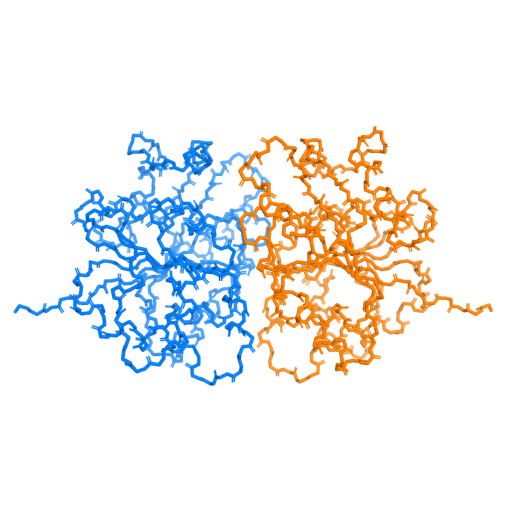 741 C CA . LEU A 1 91 ? 9.094 -15.109 -10.188 1 97.31 91 LEU A CA 1
ATOM 742 C C . LEU A 1 91 ? 8.969 -13.945 -9.211 1 97.31 91 LEU A C 1
ATOM 744 O O . LEU A 1 91 ? 7.875 -13.414 -9 1 97.31 91 LEU A O 1
ATOM 748 N N . PRO A 1 92 ? 10.078 -13.523 -8.57 1 98.19 92 PRO A N 1
ATOM 749 C CA . PRO A 1 92 ? 10.023 -12.609 -7.43 1 98.19 92 PRO A CA 1
ATOM 750 C C . PRO A 1 92 ? 9.867 -11.148 -7.852 1 98.19 92 PRO A C 1
ATOM 752 O O . PRO A 1 92 ? 10.172 -10.797 -8.992 1 98.19 92 PRO A O 1
ATOM 755 N N . SER A 1 93 ? 9.367 -10.375 -6.926 1 98.12 93 SER A N 1
ATOM 756 C CA . SER A 1 93 ? 9.195 -8.938 -7.086 1 98.12 93 SER A CA 1
ATOM 757 C C . SER A 1 93 ? 10.492 -8.188 -6.781 1 98.12 93 SER A C 1
ATOM 759 O O . SER A 1 93 ? 11.5 -8.805 -6.426 1 98.12 93 SER A O 1
ATOM 761 N N . HIS A 1 94 ? 10.461 -6.926 -7.004 1 97.56 94 HIS A N 1
ATOM 762 C CA . HIS A 1 94 ? 11.531 -5.988 -6.688 1 97.56 94 HIS A CA 1
ATOM 763 C C . HIS A 1 94 ? 11 -4.562 -6.586 1 97.56 94 HIS A C 1
ATOM 765 O O . HIS A 1 94 ? 10.07 -4.188 -7.301 1 97.56 94 HIS A O 1
ATOM 771 N N . PRO A 1 95 ? 11.602 -3.729 -5.719 1 97.25 95 PRO A N 1
ATOM 772 C CA . PRO A 1 95 ? 11.141 -2.344 -5.598 1 97.25 95 PRO A CA 1
ATOM 773 C C . PRO A 1 95 ? 11.164 -1.594 -6.926 1 97.25 95 PRO A C 1
ATOM 775 O O . PRO A 1 95 ? 10.398 -0.642 -7.117 1 97.25 95 PRO A O 1
ATOM 778 N N . ASN A 1 96 ? 11.961 -2.016 -7.879 1 96.75 96 ASN A N 1
ATOM 779 C CA . ASN A 1 96 ? 12.062 -1.372 -9.18 1 96.75 96 ASN A CA 1
ATOM 780 C C . ASN A 1 96 ? 10.734 -1.428 -9.938 1 96.75 96 ASN A C 1
ATOM 782 O O . ASN A 1 96 ? 10.547 -0.709 -10.922 1 96.75 96 ASN A O 1
ATOM 786 N N . LEU A 1 97 ? 9.844 -2.221 -9.422 1 97.44 97 LEU A N 1
ATOM 787 C CA . LEU A 1 97 ? 8.523 -2.268 -10.039 1 97.44 97 LEU A CA 1
ATOM 788 C C . LEU A 1 97 ? 7.82 -0.921 -9.914 1 97.44 97 LEU A C 1
ATOM 790 O O . LEU A 1 97 ? 6.918 -0.615 -10.703 1 97.44 97 LEU A O 1
ATOM 794 N N . HIS A 1 98 ? 8.18 -0.095 -8.945 1 96.81 98 HIS A N 1
ATOM 795 C CA . HIS A 1 98 ? 7.672 1.27 -8.875 1 96.81 98 HIS A CA 1
ATOM 796 C C . HIS A 1 98 ? 8.039 2.062 -10.125 1 96.81 98 HIS A C 1
ATOM 798 O O . HIS A 1 98 ? 7.25 2.893 -10.586 1 96.81 98 HIS A O 1
ATOM 804 N N . LEU A 1 99 ? 9.227 1.812 -10.648 1 95.06 99 LEU A N 1
ATOM 805 C CA . LEU A 1 99 ? 9.688 2.486 -11.859 1 95.06 99 LEU A CA 1
ATOM 806 C C . LEU A 1 99 ? 8.883 2.035 -13.07 1 95.06 99 LEU A C 1
ATOM 808 O O . LEU A 1 99 ? 8.578 2.84 -13.953 1 95.06 99 LEU A O 1
ATOM 812 N N . PHE A 1 100 ? 8.508 0.777 -13.055 1 94.31 100 PHE A N 1
ATOM 813 C CA . PHE A 1 100 ? 7.672 0.255 -14.133 1 94.31 100 PHE A CA 1
ATOM 814 C C . PHE A 1 100 ? 6.348 1.007 -14.203 1 94.31 100 PHE A C 1
ATOM 816 O O . PHE A 1 100 ? 5.914 1.407 -15.289 1 94.31 100 PHE A O 1
ATOM 823 N N . ASN A 1 101 ? 5.777 1.27 -13.047 1 91.31 101 ASN A N 1
ATOM 824 C CA . ASN A 1 101 ? 4.492 1.954 -12.969 1 91.31 101 ASN A CA 1
ATOM 825 C C . ASN A 1 101 ? 4.582 3.379 -13.508 1 91.31 101 ASN A C 1
ATOM 827 O O . ASN A 1 101 ? 3.615 3.902 -14.062 1 91.31 101 ASN A O 1
ATOM 831 N N . GLN A 1 102 ? 5.707 3.912 -13.438 1 89.94 102 GLN A N 1
ATOM 832 C CA . GLN A 1 102 ? 5.902 5.309 -13.82 1 89.94 102 GLN A CA 1
ATOM 833 C C . GLN A 1 102 ? 6.125 5.441 -15.328 1 89.94 102 GLN A C 1
ATOM 835 O O . GLN A 1 102 ? 6.02 6.535 -15.883 1 89.94 102 GLN A O 1
ATOM 840 N N . GLN A 1 103 ? 6.48 4.371 -15.961 1 89.19 103 GLN A N 1
ATOM 841 C CA . GLN A 1 103 ? 6.781 4.418 -17.391 1 89.19 103 GLN A CA 1
ATOM 842 C C . GLN A 1 103 ? 5.543 4.785 -18.203 1 89.19 103 GLN A C 1
ATOM 844 O O . GLN A 1 103 ? 4.43 4.359 -17.875 1 89.19 103 GLN A O 1
ATOM 849 N N . VAL A 1 104 ? 5.828 5.648 -19.156 1 83.81 104 VAL A N 1
ATOM 850 C CA . VAL A 1 104 ? 4.766 6 -20.078 1 83.81 104 VAL A CA 1
ATOM 851 C C . VAL A 1 104 ? 4.926 5.203 -21.375 1 83.81 104 VAL A C 1
ATOM 853 O O . VAL A 1 104 ? 5.762 5.539 -22.219 1 83.81 104 VAL A O 1
ATOM 856 N N . ASP A 1 105 ? 4.27 4.078 -21.453 1 84.75 105 ASP A N 1
ATOM 857 C CA . ASP A 1 105 ? 4.27 3.154 -22.594 1 84.75 105 ASP A CA 1
ATOM 858 C C . ASP A 1 105 ? 2.877 2.576 -22.828 1 84.75 105 ASP A C 1
ATOM 860 O O . ASP A 1 105 ? 2.312 1.923 -21.938 1 84.75 105 ASP A O 1
ATOM 864 N N . SER A 1 106 ? 2.406 2.736 -24.031 1 83 106 SER A N 1
ATOM 865 C CA . SER A 1 106 ? 1.028 2.389 -24.359 1 83 106 SER A CA 1
ATOM 866 C C . SER A 1 106 ? 0.804 0.882 -24.281 1 83 106 SER A C 1
ATOM 868 O O . SER A 1 106 ? -0.33 0.425 -24.125 1 83 106 SER A O 1
ATOM 870 N N . TYR A 1 107 ? 1.839 0.15 -24.344 1 88.44 107 TYR A N 1
ATOM 871 C CA . TYR A 1 107 ? 1.678 -1.298 -24.422 1 88.44 107 TYR A CA 1
ATOM 872 C C . TYR A 1 107 ? 2.174 -1.967 -23.141 1 88.44 107 TYR A C 1
ATOM 874 O O . TYR A 1 107 ? 2.184 -3.195 -23.047 1 88.44 107 TYR A O 1
ATOM 882 N N . LYS A 1 108 ? 2.449 -1.151 -22.125 1 90.5 108 LYS A N 1
ATOM 883 C CA . LYS A 1 108 ? 3.08 -1.702 -20.938 1 90.5 108 LYS A CA 1
ATOM 884 C C . LYS A 1 108 ? 2.139 -2.658 -20.203 1 90.5 108 LYS A C 1
ATOM 886 O O . LYS A 1 108 ? 2.588 -3.6 -19.547 1 90.5 108 LYS A O 1
ATOM 891 N N . VAL A 1 109 ? 0.833 -2.469 -20.406 1 92.75 109 VAL A N 1
ATOM 892 C CA . VAL A 1 109 ? -0.141 -3.271 -19.672 1 92.75 109 VAL A CA 1
ATOM 893 C C . VAL A 1 109 ? -0.195 -4.68 -2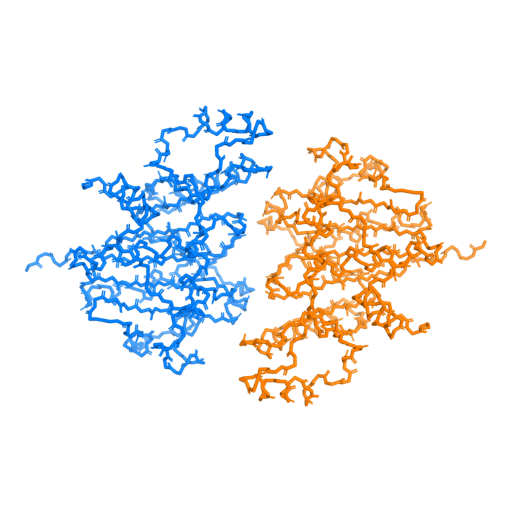0.266 1 92.75 109 VAL A C 1
ATOM 895 O O . VAL A 1 109 ? -0.78 -5.586 -19.672 1 92.75 109 VAL A O 1
ATOM 898 N N . LEU A 1 110 ? 0.518 -4.922 -21.406 1 93.44 110 LEU A N 1
ATOM 899 C CA . LEU A 1 110 ? 0.52 -6.215 -22.094 1 93.44 110 LEU A CA 1
ATOM 900 C C . LEU A 1 110 ? 1.855 -6.926 -21.891 1 93.44 110 LEU A C 1
ATOM 902 O O . LEU A 1 110 ? 2.047 -8.039 -22.391 1 93.44 110 LEU A O 1
ATOM 906 N N . SER A 1 111 ? 2.773 -6.336 -21.156 1 93.25 111 SER A N 1
ATOM 907 C CA . SER A 1 111 ? 4.141 -6.836 -21.047 1 93.25 111 SER A CA 1
ATOM 908 C C . SER A 1 111 ? 4.172 -8.25 -20.469 1 93.25 111 SER A C 1
ATOM 910 O O . SER A 1 111 ? 4.832 -9.133 -21.031 1 93.25 111 SER A O 1
ATOM 912 N N . LEU A 1 112 ? 3.424 -8.492 -19.438 1 94.81 112 LEU A N 1
ATOM 913 C CA . LEU A 1 112 ? 3.434 -9.805 -18.797 1 94.81 112 LEU A CA 1
ATOM 914 C C . LEU A 1 112 ? 2.889 -10.867 -19.734 1 94.81 112 LEU A C 1
ATOM 916 O O . LEU A 1 112 ? 3.459 -11.953 -19.844 1 94.81 112 LEU A O 1
ATOM 920 N N . LYS A 1 113 ? 1.79 -10.594 -20.422 1 93.5 113 LYS A N 1
ATOM 921 C CA . LYS A 1 113 ? 1.188 -11.508 -21.391 1 93.5 113 LYS A CA 1
ATOM 922 C C . LYS A 1 113 ? 2.191 -11.906 -22.469 1 93.5 113 LYS A C 1
ATOM 924 O O . LYS A 1 113 ? 2.359 -13.094 -22.75 1 93.5 113 LYS A O 1
ATOM 929 N N . HIS A 1 114 ? 2.857 -10.906 -22.953 1 90.81 114 HIS A N 1
ATOM 930 C CA . HIS A 1 114 ? 3.807 -11.125 -24.031 1 90.81 114 HIS A CA 1
ATOM 931 C C . HIS A 1 114 ? 5.004 -11.945 -23.562 1 90.81 114 HIS A C 1
ATOM 933 O O . HIS A 1 114 ? 5.477 -12.836 -24.266 1 90.81 114 HIS A O 1
ATOM 939 N N . ARG A 1 115 ? 5.453 -11.648 -22.391 1 90.44 115 ARG A N 1
ATOM 940 C CA . ARG A 1 115 ? 6.641 -12.328 -21.875 1 90.44 115 ARG A CA 1
ATOM 941 C C . ARG A 1 115 ? 6.332 -13.773 -21.5 1 90.44 115 ARG A C 1
ATOM 943 O O . ARG A 1 115 ? 7.172 -14.656 -21.672 1 90.44 115 ARG A O 1
ATOM 950 N N . LEU A 1 116 ? 5.137 -14.062 -21.031 1 91 116 LEU A N 1
ATOM 951 C CA . LEU A 1 116 ? 4.793 -15.383 -20.516 1 91 116 LEU A CA 1
ATOM 952 C C . LEU A 1 116 ? 4.301 -16.297 -21.641 1 91 116 LEU A C 1
ATOM 954 O O . LEU A 1 116 ? 4.281 -17.516 -21.484 1 91 116 LEU A O 1
ATOM 958 N N . LYS A 1 117 ? 3.861 -15.773 -22.75 1 83.94 117 LYS A N 1
ATOM 959 C CA . LYS A 1 117 ? 3.174 -16.5 -23.797 1 83.94 117 LYS A CA 1
ATOM 960 C C . LYS A 1 117 ? 3.963 -17.75 -24.219 1 83.94 117 LYS A C 1
ATOM 962 O O . LYS A 1 117 ? 3.436 -18.859 -24.188 1 83.94 117 LYS A O 1
ATOM 967 N N . ASN A 1 118 ? 5.215 -17.594 -24.516 1 77.69 118 ASN A N 1
ATOM 968 C CA . ASN A 1 118 ? 5.98 -18.734 -25 1 77.69 118 ASN A CA 1
ATOM 969 C C . ASN A 1 118 ? 6.539 -19.562 -23.859 1 77.69 118 ASN A C 1
ATOM 971 O O . ASN A 1 118 ? 6.738 -20.781 -24.016 1 77.69 118 ASN A O 1
ATOM 975 N N . PHE A 1 119 ? 6.598 -19.016 -22.797 1 79.38 119 PHE A N 1
ATOM 976 C CA . PHE A 1 119 ? 7.254 -19.672 -21.672 1 79.38 119 PHE A CA 1
ATOM 977 C C . PHE A 1 119 ? 6.293 -20.625 -20.953 1 79.38 119 PHE A C 1
ATOM 979 O O . PHE A 1 119 ? 6.676 -21.719 -20.547 1 79.38 119 PHE A O 1
ATOM 986 N N . LEU A 1 120 ? 5.098 -20.234 -20.828 1 81.56 120 LEU A N 1
ATOM 987 C CA . LEU A 1 120 ? 4.105 -21.016 -20.094 1 81.56 120 LEU A CA 1
ATOM 988 C C . LEU A 1 120 ? 3.809 -22.328 -20.812 1 81.56 120 LEU A C 1
ATOM 990 O O . LEU A 1 120 ? 3.504 -23.344 -20.172 1 81.56 120 LEU A O 1
ATOM 994 N N . VAL A 1 121 ? 4.043 -22.344 -22.078 1 76.88 121 VAL A N 1
ATOM 995 C CA . VAL A 1 121 ? 3.77 -23.547 -22.859 1 76.88 121 VAL A CA 1
ATOM 996 C C . VAL A 1 121 ? 4.914 -24.547 -22.703 1 76.88 121 VAL A C 1
ATOM 998 O O . VAL A 1 121 ? 4.688 -25.75 -22.656 1 76.88 121 VAL A O 1
ATOM 1001 N N . SER A 1 122 ? 6.051 -24.016 -22.391 1 78.88 122 SER A N 1
ATOM 1002 C CA . SER A 1 122 ? 7.242 -24.859 -22.359 1 78.88 122 SER A CA 1
ATOM 1003 C C . SER A 1 122 ? 7.422 -25.516 -21 1 78.88 122 SER A C 1
ATOM 1005 O O . SER A 1 122 ? 7.969 -26.609 -20.891 1 78.88 122 SER A O 1
ATOM 1007 N N . TYR A 1 123 ? 6.914 -25 -19.938 1 84.94 123 TYR A N 1
ATOM 1008 C CA . TYR A 1 123 ? 7.207 -25.469 -18.578 1 84.94 123 TYR A CA 1
ATOM 1009 C C . TYR A 1 123 ? 6.055 -26.297 -18.031 1 84.94 123 TYR A C 1
ATOM 1011 O O . TYR A 1 123 ? 6.199 -26.953 -16.984 1 84.94 123 TYR A O 1
ATOM 1019 N N . TYR A 1 124 ? 4.984 -26.359 -18.609 1 89.31 124 TYR A N 1
ATOM 1020 C CA . TYR A 1 124 ? 3.857 -27.234 -18.312 1 89.31 124 TYR A CA 1
ATOM 1021 C C . TYR A 1 124 ? 3.35 -26.984 -16.891 1 89.31 124 TYR A C 1
ATOM 1023 O O . TYR A 1 124 ? 3.176 -27.922 -16.109 1 89.31 124 TYR A O 1
ATOM 1031 N N . PHE A 1 125 ? 3.193 -25.797 -16.469 1 95.44 125 PHE A N 1
ATOM 1032 C CA . PHE A 1 125 ? 2.553 -25.453 -15.195 1 95.44 125 PHE A CA 1
ATOM 1033 C C . PHE A 1 125 ? 1.065 -25.781 -15.234 1 95.44 125 PHE A C 1
ATOM 1035 O O . PHE A 1 125 ? 0.41 -25.594 -16.266 1 95.44 125 PHE A O 1
ATOM 1042 N N . ASP A 1 126 ? 0.591 -26.312 -14.109 1 96.5 126 ASP A N 1
ATOM 1043 C CA . ASP A 1 126 ? -0.852 -26.5 -13.977 1 96.5 126 ASP A CA 1
ATOM 1044 C C . ASP A 1 126 ? -1.542 -25.172 -13.633 1 96.5 126 ASP A C 1
ATOM 1046 O O . ASP A 1 126 ? -2.615 -24.875 -14.164 1 96.5 126 ASP A O 1
ATOM 1050 N N . TYR A 1 127 ? -0.907 -24.406 -12.75 1 97.44 127 TYR A N 1
ATOM 1051 C CA . TYR A 1 127 ? -1.459 -23.125 -12.289 1 97.44 127 TYR A CA 1
ATOM 1052 C C . TYR A 1 127 ? -0.385 -22.047 -12.258 1 97.44 127 TYR A C 1
ATOM 1054 O O . TYR A 1 127 ? 0.791 -22.344 -12.023 1 97.44 127 TYR A O 1
ATOM 1062 N N . VAL A 1 128 ? -0.782 -20.812 -12.523 1 98.06 128 VAL A N 1
ATOM 1063 C CA . VAL A 1 128 ? -0.012 -19.609 -12.25 1 98.06 128 VAL A CA 1
ATOM 1064 C C . VAL A 1 128 ? -0.765 -18.719 -11.25 1 98.06 128 VAL A C 1
ATOM 1066 O O . VAL A 1 128 ? -1.927 -18.375 -11.477 1 98.06 128 VAL A O 1
ATOM 1069 N N . LEU A 1 129 ? -0.169 -18.469 -10.094 1 98.81 129 LEU A N 1
ATOM 1070 C CA . LEU A 1 129 ? -0.74 -17.562 -9.109 1 98.81 129 LEU A CA 1
ATOM 1071 C C . LEU A 1 129 ? -0.042 -16.203 -9.148 1 98.81 129 LEU A C 1
ATOM 1073 O O . LEU A 1 129 ? 1.188 -16.141 -9.094 1 98.81 129 LEU A O 1
ATOM 1077 N N . ILE A 1 130 ? -0.831 -15.164 -9.258 1 98.88 130 ILE A N 1
ATOM 1078 C CA . ILE A 1 130 ? -0.268 -13.82 -9.352 1 98.88 130 ILE A CA 1
ATOM 1079 C C . ILE A 1 130 ? -0.715 -12.992 -8.148 1 98.88 130 ILE A C 1
ATOM 1081 O O . ILE A 1 130 ? -1.913 -12.789 -7.938 1 98.88 130 ILE A O 1
ATOM 1085 N N . ASP A 1 131 ? 0.219 -12.547 -7.32 1 98.88 131 ASP A N 1
ATOM 1086 C CA . ASP A 1 131 ? -0.005 -11.609 -6.227 1 98.88 131 ASP A CA 1
ATOM 1087 C C . ASP A 1 131 ? 0.132 -10.164 -6.703 1 98.88 131 ASP A C 1
ATOM 1089 O O . ASP A 1 131 ? 1.098 -9.82 -7.387 1 98.88 131 ASP A O 1
ATOM 1093 N N . THR A 1 132 ? -0.825 -9.312 -6.375 1 98.69 132 THR A N 1
ATOM 1094 C CA . THR A 1 132 ? -0.849 -7.965 -6.938 1 98.69 132 THR A CA 1
ATOM 1095 C C . THR A 1 132 ? -0.801 -6.914 -5.828 1 98.69 132 THR A C 1
ATOM 1097 O O . THR A 1 132 ? -1.117 -7.207 -4.676 1 98.69 132 THR A O 1
ATOM 1100 N N . PRO A 1 133 ? -0.369 -5.703 -6.098 1 97.94 133 PRO A N 1
ATOM 1101 C CA . PRO A 1 133 ? -0.37 -4.617 -5.117 1 97.94 133 PRO A CA 1
ATOM 1102 C C . PRO A 1 133 ? -1.77 -4.074 -4.84 1 97.94 133 PRO A C 1
ATOM 1104 O O . PRO A 1 133 ? -2.705 -4.352 -5.594 1 97.94 133 PRO A O 1
ATOM 1107 N N . PRO A 1 134 ? -1.942 -3.32 -3.783 1 97.19 134 PRO A N 1
ATOM 1108 C CA . PRO A 1 134 ? -3.246 -2.752 -3.43 1 97.19 134 PRO A CA 1
ATOM 1109 C C . PRO A 1 134 ? -3.529 -1.435 -4.148 1 97.19 134 PRO A C 1
ATOM 1111 O O . PRO A 1 134 ? -3.84 -0.43 -3.502 1 97.19 134 PRO A O 1
ATOM 1114 N N . ASN A 1 135 ? -3.486 -1.471 -5.508 1 96.12 135 ASN A N 1
ATOM 1115 C CA . ASN A 1 135 ? -3.676 -0.275 -6.324 1 96.12 135 ASN A CA 1
ATOM 1116 C C . ASN A 1 135 ? -4.352 -0.604 -7.652 1 96.12 135 ASN A C 1
ATOM 1118 O O . ASN A 1 135 ? -4.324 -1.751 -8.102 1 96.12 135 ASN A O 1
ATOM 1122 N N . LEU A 1 136 ? -4.969 0.453 -8.172 1 96.06 136 LEU A N 1
ATOM 1123 C CA . LEU A 1 136 ? -5.426 0.405 -9.555 1 96.06 136 LEU A CA 1
ATOM 1124 C C . LEU A 1 136 ? -4.355 0.944 -10.5 1 96.06 136 LEU A C 1
ATOM 1126 O O . LEU A 1 136 ? -4.359 2.131 -10.836 1 96.06 136 LEU A O 1
ATOM 1130 N N . ASP A 1 137 ? -3.408 0.107 -10.828 1 94.25 137 ASP A N 1
ATOM 1131 C CA . ASP A 1 137 ? -2.312 0.604 -11.648 1 94.25 137 ASP A CA 1
ATOM 1132 C C . ASP A 1 137 ? -1.938 -0.406 -12.734 1 94.25 137 ASP A C 1
ATOM 1134 O O . ASP A 1 137 ? -2.648 -1.393 -12.938 1 94.25 137 ASP A O 1
ATOM 1138 N N . SER A 1 138 ? -0.838 -0.123 -13.43 1 94.88 138 SER A N 1
ATOM 1139 C CA . SER A 1 138 ? -0.465 -0.919 -14.594 1 94.88 138 SER A CA 1
ATOM 1140 C C . SER A 1 138 ? -0.074 -2.338 -14.188 1 94.88 138 SER A C 1
ATOM 1142 O O . SER A 1 138 ? -0.213 -3.273 -14.977 1 94.88 138 SER A O 1
ATOM 1144 N N . LEU A 1 139 ? 0.412 -2.533 -12.992 1 97.06 139 LEU A N 1
ATOM 1145 C CA . LEU A 1 139 ? 0.78 -3.869 -12.539 1 97.06 139 LEU A CA 1
ATOM 1146 C C . LEU A 1 139 ? -0.452 -4.758 -12.398 1 97.06 139 LEU A C 1
ATOM 1148 O O . LEU A 1 139 ? -0.447 -5.906 -12.852 1 97.06 139 LEU A O 1
ATOM 1152 N N . LEU A 1 140 ? -1.521 -4.184 -11.852 1 97.38 140 LEU A N 1
ATOM 1153 C CA . LEU A 1 140 ? -2.777 -4.922 -11.789 1 97.38 140 LEU A CA 1
ATOM 1154 C C . LEU A 1 140 ? -3.303 -5.215 -13.195 1 97.38 140 LEU A C 1
ATOM 1156 O O . LEU A 1 140 ? -3.752 -6.328 -13.469 1 97.38 140 LEU A O 1
ATOM 1160 N N . ASP A 1 141 ? -3.16 -4.246 -14.07 1 96.56 141 ASP A N 1
ATOM 1161 C CA . ASP A 1 141 ? -3.619 -4.426 -15.445 1 96.56 141 ASP A CA 1
ATOM 1162 C C . ASP A 1 141 ? -2.885 -5.582 -16.125 1 96.56 141 ASP A C 1
ATOM 1164 O O . ASP A 1 141 ? -3.498 -6.383 -16.828 1 96.56 141 ASP A O 1
ATOM 1168 N N . ASN A 1 142 ? -1.597 -5.652 -15.93 1 97.06 142 ASN A N 1
ATOM 1169 C CA . ASN A 1 142 ? -0.806 -6.746 -16.484 1 97.06 142 ASN A CA 1
ATOM 1170 C C . ASN A 1 142 ? -1.33 -8.102 -16.031 1 97.06 142 ASN A C 1
ATOM 1172 O O . ASN A 1 142 ? -1.435 -9.031 -16.844 1 97.06 142 ASN A O 1
ATOM 1176 N N . ALA A 1 143 ? -1.664 -8.195 -14.781 1 98.12 143 ALA A N 1
ATOM 1177 C CA . ALA A 1 143 ? -2.197 -9.445 -14.242 1 98.12 143 ALA A CA 1
ATOM 1178 C C . ALA A 1 143 ? -3.561 -9.766 -14.852 1 98.12 143 ALA A C 1
ATOM 1180 O O . ALA A 1 143 ? -3.793 -10.883 -15.32 1 98.12 143 ALA A O 1
ATOM 1181 N N . LEU A 1 144 ? -4.434 -8.789 -14.93 1 97.69 144 LEU A N 1
ATOM 1182 C CA . LEU A 1 144 ? -5.816 -8.992 -15.352 1 97.69 144 LEU A CA 1
ATOM 1183 C C . LEU A 1 144 ? -5.875 -9.422 -16.812 1 97.69 144 LEU A C 1
ATOM 1185 O O . LEU A 1 144 ? -6.746 -10.203 -17.203 1 97.69 144 LEU A O 1
ATOM 1189 N N . HIS A 1 145 ? -4.934 -9.023 -17.609 1 96.69 145 HIS A N 1
ATOM 1190 C CA . HIS A 1 145 ? -4.906 -9.328 -19.031 1 96.69 145 HIS A CA 1
ATOM 1191 C C . HIS A 1 145 ? -4.73 -10.82 -19.281 1 96.69 145 HIS A C 1
ATOM 1193 O O . HIS A 1 145 ? -5.074 -11.328 -20.344 1 96.69 145 HIS A O 1
ATOM 1199 N N . ILE A 1 146 ? -4.203 -11.547 -18.281 1 95.81 146 ILE A N 1
ATOM 1200 C CA . ILE A 1 146 ? -3.932 -12.961 -18.516 1 95.81 146 ILE A CA 1
ATOM 1201 C C . ILE A 1 146 ? -4.691 -13.805 -17.5 1 95.81 146 ILE A C 1
ATOM 1203 O O . ILE A 1 146 ? -4.555 -15.031 -17.469 1 95.81 146 ILE A O 1
ATOM 1207 N N . THR A 1 147 ? -5.523 -13.211 -16.688 1 97.62 147 THR A N 1
ATOM 1208 C CA . THR A 1 147 ? -6.18 -13.875 -15.57 1 97.62 147 THR A CA 1
ATOM 1209 C C . THR A 1 147 ? -7.391 -14.672 -16.047 1 97.62 147 THR A C 1
ATOM 1211 O O . THR A 1 147 ? -8.211 -14.164 -16.812 1 97.62 147 THR A O 1
ATOM 1214 N N . ASP A 1 148 ? -7.453 -15.898 -15.586 1 96.75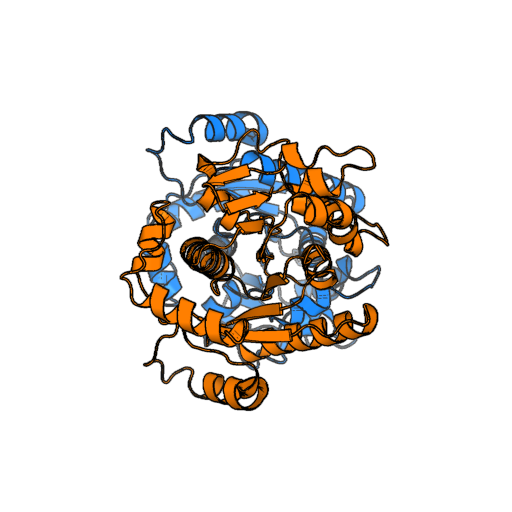 148 ASP A N 1
ATOM 1215 C CA . ASP A 1 148 ? -8.648 -16.719 -15.789 1 96.75 148 ASP A CA 1
ATOM 1216 C C . ASP A 1 148 ? -9.609 -16.578 -14.609 1 96.75 148 ASP A C 1
ATOM 1218 O O . ASP A 1 148 ? -10.805 -16.359 -14.797 1 96.75 148 ASP A O 1
ATOM 1222 N N . LYS A 1 149 ? -9.078 -16.672 -13.414 1 98.06 149 LYS A N 1
ATOM 1223 C CA . LYS A 1 149 ? -9.836 -16.547 -12.172 1 98.06 149 LYS A CA 1
ATOM 1224 C C . LYS A 1 149 ? -9.266 -15.445 -11.289 1 98.06 149 LYS A C 1
ATOM 1226 O O . LYS A 1 149 ? -8.055 -15.383 -11.07 1 98.06 149 LYS A O 1
ATOM 1231 N N . LEU A 1 150 ? -10.148 -14.609 -10.883 1 98.69 150 LEU A N 1
ATOM 1232 C CA . LEU A 1 150 ? -9.758 -13.547 -9.969 1 98.69 150 LEU A CA 1
ATOM 1233 C C . LEU A 1 150 ? -10.312 -13.797 -8.57 1 98.69 150 LEU A C 1
ATOM 1235 O O . LEU A 1 150 ? -11.523 -13.953 -8.398 1 98.69 150 LEU A O 1
ATOM 1239 N N . VAL A 1 151 ? -9.398 -13.883 -7.613 1 98.88 151 VAL A N 1
ATOM 1240 C CA . VAL A 1 151 ? -9.781 -14.031 -6.211 1 98.88 151 VAL A CA 1
ATOM 1241 C C . VAL A 1 151 ? -9.609 -12.703 -5.477 1 98.88 151 VAL A C 1
ATOM 1243 O O . VAL A 1 151 ? -8.523 -12.109 -5.508 1 98.88 151 VAL A O 1
ATOM 1246 N N . ILE A 1 152 ? -10.68 -12.289 -4.828 1 98.88 152 ILE A N 1
ATOM 1247 C CA . ILE A 1 152 ? -10.656 -11.031 -4.086 1 98.88 152 ILE A CA 1
ATOM 1248 C C . ILE A 1 152 ? -10.852 -11.312 -2.598 1 98.88 152 ILE A C 1
ATOM 1250 O O . ILE A 1 152 ? -11.977 -11.523 -2.141 1 98.88 152 ILE A O 1
ATOM 1254 N N . PRO A 1 153 ? -9.766 -11.312 -1.858 1 98.75 153 PRO A N 1
ATOM 1255 C CA . PRO A 1 153 ? -9.938 -11.352 -0.404 1 98.75 153 PRO A CA 1
ATOM 1256 C C . PRO A 1 153 ? -10.469 -10.031 0.163 1 98.75 153 PRO A C 1
ATOM 1258 O O . PRO A 1 153 ? -10.031 -8.961 -0.245 1 98.75 153 PRO A O 1
ATOM 1261 N N . ILE A 1 154 ? -11.438 -10.133 1.093 1 97.62 154 ILE A N 1
ATOM 1262 C CA . ILE A 1 154 ? -11.945 -8.945 1.771 1 97.62 154 ILE A CA 1
ATOM 1263 C C . ILE A 1 154 ? -11.969 -9.188 3.279 1 97.62 154 ILE A C 1
ATOM 1265 O O . ILE A 1 154 ? -12.008 -10.328 3.734 1 97.62 154 ILE A O 1
ATOM 1269 N N . GLN A 1 155 ? -11.766 -8.18 3.965 1 95 155 GLN A N 1
ATOM 1270 C CA . GLN A 1 155 ? -12.039 -8.117 5.395 1 95 155 GLN A CA 1
ATOM 1271 C C . GLN A 1 155 ? -13.227 -7.203 5.684 1 95 155 GLN A C 1
ATOM 1273 O O . GLN A 1 155 ? -13.352 -6.125 5.094 1 95 155 GLN A O 1
ATOM 1278 N N . VAL A 1 156 ? -14.133 -7.688 6.512 1 91.38 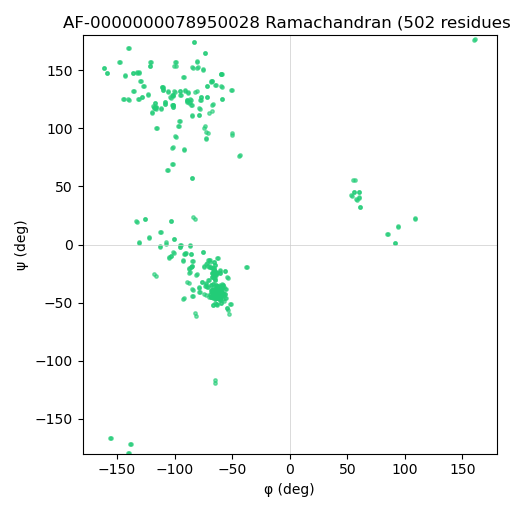156 VAL A N 1
ATOM 1279 C CA . VAL A 1 156 ? -15.305 -6.875 6.832 1 91.38 156 VAL A CA 1
ATOM 1280 C C . VAL A 1 156 ? -14.891 -5.723 7.746 1 91.38 156 VAL A C 1
ATOM 1282 O O . VAL A 1 156 ? -14.852 -5.875 8.969 1 91.38 156 VAL A O 1
ATOM 1285 N N . GLU A 1 157 ? -14.586 -4.695 7.168 1 89.25 157 GLU A N 1
ATOM 1286 C CA . GLU A 1 157 ? -14.172 -3.484 7.871 1 89.25 157 GLU A CA 1
ATOM 1287 C C . GLU A 1 157 ? -14.758 -2.238 7.207 1 89.25 157 GLU A C 1
ATOM 1289 O O . GLU A 1 157 ? -15.445 -2.338 6.191 1 89.25 157 GLU A O 1
ATOM 1294 N N . ARG A 1 158 ? -14.391 -1.137 7.82 1 86.19 158 ARG A N 1
ATOM 1295 C CA . ARG A 1 158 ? -14.875 0.13 7.277 1 86.19 158 ARG A CA 1
ATOM 1296 C C . ARG A 1 158 ? -14.43 0.308 5.828 1 86.19 158 ARG A C 1
ATOM 1298 O O . ARG A 1 158 ? -13.273 0.068 5.492 1 86.19 158 ARG A O 1
ATOM 1305 N N . PHE A 1 159 ? -15.148 0.526 4.883 1 91.56 159 PHE A N 1
ATOM 1306 C CA . PHE A 1 159 ? -14.93 0.893 3.486 1 91.56 159 PHE A CA 1
ATOM 1307 C C . PHE A 1 159 ? -14.844 -0.348 2.607 1 91.56 159 PHE A C 1
ATOM 1309 O O . PHE A 1 159 ? -14.531 -0.252 1.419 1 91.56 159 PHE A O 1
ATOM 1316 N N . SER A 1 160 ? -15.008 -1.558 3.264 1 93.88 160 SER A N 1
ATOM 1317 C CA . SER A 1 160 ? -14.906 -2.785 2.48 1 93.88 160 SER A CA 1
ATOM 1318 C C . SER A 1 160 ? -15.875 -2.777 1.305 1 93.88 160 SER A C 1
ATOM 1320 O O . SER A 1 160 ? -15.523 -3.205 0.202 1 93.88 160 SER A O 1
ATOM 1322 N N . VAL A 1 161 ? -17.031 -2.25 1.553 1 95.12 161 VAL A N 1
ATOM 1323 C CA . VAL A 1 161 ? -18.031 -2.209 0.497 1 95.12 161 VAL A CA 1
ATOM 1324 C C . VAL A 1 161 ? -17.594 -1.229 -0.592 1 95.12 161 VAL A C 1
ATOM 1326 O O . VAL A 1 161 ? -17.688 -1.539 -1.782 1 95.12 161 VAL A O 1
ATOM 1329 N N . GLU A 1 162 ? -17.094 -0.085 -0.214 1 95.44 162 GLU A N 1
ATOM 1330 C CA . GLU A 1 162 ? -16.672 0.947 -1.149 1 95.44 162 GLU A CA 1
ATOM 1331 C C . GLU A 1 162 ? -15.484 0.467 -1.992 1 95.44 162 GLU A C 1
ATOM 1333 O O . GLU A 1 162 ? -15.516 0.567 -3.221 1 95.44 162 GLU A O 1
ATOM 1338 N N . SER A 1 163 ? -14.5 -0.036 -1.32 1 97.31 163 SER A N 1
ATOM 1339 C CA . SER A 1 163 ? -13.305 -0.502 -2.018 1 97.31 163 SER A CA 1
ATOM 1340 C C . SER A 1 163 ? -13.641 -1.631 -2.988 1 97.31 163 SER A C 1
ATOM 1342 O O . SER A 1 163 ? -13.148 -1.651 -4.117 1 97.31 163 SER A O 1
ATOM 1344 N N . LEU A 1 164 ? -14.477 -2.547 -2.512 1 98.12 164 LEU A N 1
ATOM 1345 C CA . LEU A 1 164 ? -14.891 -3.654 -3.365 1 98.12 164 LEU A CA 1
ATOM 1346 C C . LEU A 1 164 ? -15.656 -3.146 -4.586 1 98.12 164 LEU A C 1
ATOM 1348 O O . LEU A 1 164 ? -15.445 -3.631 -5.699 1 98.12 164 LEU A O 1
ATOM 1352 N N . SER A 1 165 ? -16.5 -2.182 -4.375 1 98 165 SER A N 1
ATOM 1353 C CA . SER A 1 165 ? -17.281 -1.61 -5.473 1 98 165 SER A CA 1
ATOM 1354 C C . SER A 1 165 ? -16.375 -0.972 -6.52 1 98 165 SER A C 1
ATOM 1356 O O . SER A 1 165 ? -16.562 -1.172 -7.719 1 98 165 SER A O 1
ATOM 1358 N N . ILE A 1 166 ? -15.414 -0.241 -6.062 1 98.06 166 ILE A N 1
ATOM 1359 C CA . ILE A 1 166 ? -14.453 0.408 -6.953 1 98.06 166 ILE A CA 1
ATOM 1360 C C . ILE A 1 166 ? -13.711 -0.646 -7.77 1 98.06 166 ILE A C 1
ATOM 1362 O O . ILE A 1 166 ? -13.602 -0.532 -8.992 1 98.06 166 ILE A O 1
ATOM 1366 N N . LEU A 1 167 ? -13.266 -1.657 -7.09 1 98.38 167 LEU A N 1
ATOM 1367 C CA . LEU A 1 167 ? -12.5 -2.709 -7.75 1 98.38 167 LEU A CA 1
ATOM 1368 C C . LEU A 1 167 ? -13.359 -3.447 -8.773 1 98.38 167 LEU A C 1
ATOM 1370 O O . LEU A 1 167 ? -12.93 -3.668 -9.906 1 98.38 167 LEU A O 1
ATOM 1374 N N . MET A 1 168 ? -14.586 -3.803 -8.391 1 97.88 168 MET A N 1
ATOM 1375 C CA . MET A 1 168 ? -15.484 -4.551 -9.266 1 97.88 168 MET A CA 1
ATOM 1376 C C . MET A 1 168 ? -15.805 -3.75 -10.531 1 97.88 168 MET A C 1
ATOM 1378 O O . MET A 1 168 ? -15.828 -4.301 -11.633 1 97.88 168 MET A O 1
ATOM 1382 N N . LYS A 1 169 ? -16 -2.465 -10.375 1 97.19 169 LYS A N 1
ATOM 1383 C CA . LYS A 1 169 ? -16.266 -1.603 -11.523 1 97.19 169 LYS A CA 1
ATOM 1384 C C . LYS A 1 169 ? -15.047 -1.53 -12.445 1 97.19 169 LYS A C 1
ATOM 1386 O O . LYS A 1 169 ? -15.18 -1.577 -13.664 1 97.19 169 LYS A O 1
ATOM 1391 N N . TYR A 1 170 ? -13.93 -1.447 -11.844 1 97.06 170 TYR A N 1
ATOM 1392 C CA . TYR A 1 170 ? -12.68 -1.38 -12.594 1 97.06 170 TYR A CA 1
ATOM 1393 C C . TYR A 1 170 ? -12.461 -2.654 -13.398 1 97.06 170 TYR A C 1
ATOM 1395 O O . TYR A 1 170 ? -12.133 -2.596 -14.586 1 97.06 170 TYR A O 1
ATOM 1403 N N . ILE A 1 171 ? -12.672 -3.811 -12.789 1 97.25 171 ILE A N 1
ATOM 1404 C CA . ILE A 1 171 ? -12.484 -5.102 -13.445 1 97.25 171 ILE A CA 1
ATOM 1405 C C . ILE A 1 171 ? -13.477 -5.246 -14.594 1 97.25 171 ILE A C 1
ATOM 1407 O O . ILE A 1 171 ? -13.117 -5.738 -15.672 1 97.25 171 ILE A O 1
ATOM 1411 N N . SER A 1 172 ? -14.688 -4.82 -14.352 1 95.56 172 SER A N 1
ATOM 1412 C CA . SER A 1 172 ? -15.703 -4.883 -15.398 1 95.56 172 SER A CA 1
ATOM 1413 C C . SER A 1 172 ? -15.289 -4.078 -16.625 1 95.56 172 SER A C 1
ATOM 1415 O O . SER A 1 172 ? -15.438 -4.539 -17.766 1 95.56 172 SER A O 1
ATOM 1417 N N . LYS A 1 173 ? -14.742 -2.943 -16.359 1 94.06 173 LYS A N 1
ATOM 1418 C CA . LYS A 1 173 ? -14.273 -2.086 -17.453 1 94.06 173 LYS A CA 1
ATOM 1419 C C . LYS A 1 173 ? -13.133 -2.752 -18.219 1 94.06 173 LYS A C 1
ATOM 1421 O O . LYS A 1 173 ? -13.156 -2.789 -19.453 1 94.06 173 LYS A O 1
ATOM 1426 N N . ILE A 1 174 ? -12.203 -3.303 -17.516 1 93.81 174 ILE A N 1
ATOM 1427 C CA . ILE A 1 174 ? -11.047 -3.936 -18.141 1 93.81 174 ILE A CA 1
ATOM 1428 C C . ILE A 1 174 ? -11.492 -5.156 -18.938 1 93.81 174 ILE A C 1
ATOM 1430 O O . ILE A 1 174 ? -11.016 -5.383 -20.062 1 93.81 174 ILE A O 1
ATOM 1434 N N . SER A 1 175 ? -12.391 -5.93 -18.359 1 94.38 175 SER A N 1
ATOM 1435 C CA . SER A 1 175 ? -12.891 -7.137 -19.016 1 94.38 175 SER A CA 1
ATOM 1436 C C . SER A 1 175 ? -13.5 -6.82 -20.375 1 94.38 175 SER A C 1
ATOM 1438 O O . SER A 1 175 ? -13.328 -7.582 -21.328 1 94.38 175 SER A O 1
ATOM 1440 N N . ILE A 1 176 ? -14.156 -5.711 -20.516 1 92.81 176 ILE A N 1
ATOM 1441 C CA . ILE A 1 176 ? -14.773 -5.277 -21.766 1 92.81 176 ILE A CA 1
ATOM 1442 C C . ILE A 1 176 ? -13.688 -4.953 -22.781 1 92.81 176 ILE A C 1
ATOM 1444 O O . ILE A 1 176 ? -13.758 -5.395 -23.938 1 92.81 176 ILE A O 1
ATOM 1448 N N . TYR A 1 177 ? -12.672 -4.367 -22.344 1 90.38 177 TYR A N 1
ATOM 1449 C CA . TYR A 1 177 ? -11.617 -3.916 -23.234 1 90.38 177 TYR A CA 1
ATOM 1450 C C . TYR A 1 177 ? -10.805 -5.094 -23.75 1 90.38 177 TYR A C 1
ATOM 1452 O O . TYR A 1 177 ? -10.391 -5.109 -24.922 1 90.38 177 TYR A O 1
ATOM 1460 N N . ILE A 1 178 ? -10.617 -6.074 -22.906 1 91.94 178 ILE A N 1
ATOM 1461 C CA . ILE A 1 178 ? -9.758 -7.176 -23.312 1 91.94 178 ILE A CA 1
ATOM 1462 C C . ILE A 1 178 ? -10.609 -8.312 -23.875 1 91.94 178 ILE A C 1
ATOM 1464 O O . ILE A 1 178 ? -10.078 -9.336 -24.312 1 91.94 178 ILE A O 1
ATOM 1468 N N . ASP A 1 179 ? -11.891 -8.164 -23.875 1 92 179 ASP A N 1
ATOM 1469 C CA . ASP A 1 179 ? -12.852 -9.125 -24.406 1 92 179 ASP A CA 1
ATOM 1470 C C . ASP A 1 179 ? -12.672 -10.5 -23.766 1 92 179 ASP A C 1
ATOM 1472 O O . ASP A 1 179 ? -12.547 -11.5 -24.453 1 92 179 ASP A O 1
ATOM 1476 N N . LYS A 1 180 ? -12.523 -10.508 -22.516 1 91.25 180 LYS A N 1
ATOM 1477 C CA . LYS A 1 180 ? -12.352 -11.727 -21.734 1 91.25 180 LYS A CA 1
ATOM 1478 C C . LYS A 1 180 ? -13.211 -11.688 -20.469 1 91.25 180 LYS A C 1
ATOM 1480 O O . LYS A 1 180 ? -13.258 -10.672 -19.781 1 91.25 180 LYS A O 1
ATOM 1485 N N . ASP A 1 181 ? -13.898 -12.742 -20.266 1 90.62 181 ASP A N 1
ATOM 1486 C CA . ASP A 1 181 ? -14.68 -12.844 -19.047 1 90.62 181 ASP A CA 1
ATOM 1487 C C . ASP A 1 181 ? -13.82 -13.367 -17.891 1 90.62 181 ASP A C 1
ATOM 1489 O O . ASP A 1 181 ? -13.398 -14.523 -17.906 1 90.62 181 ASP A O 1
ATOM 1493 N N . ILE A 1 182 ? -13.531 -12.633 -16.984 1 96 182 ILE A N 1
ATOM 1494 C CA . ILE A 1 182 ? -12.781 -13.016 -15.789 1 96 182 ILE A CA 1
ATOM 1495 C C . ILE A 1 182 ? -13.734 -13.586 -14.742 1 96 182 ILE A C 1
ATOM 1497 O O . ILE A 1 182 ? -14.742 -12.961 -14.406 1 96 182 ILE A O 1
ATOM 1501 N N . ASP A 1 183 ? -13.477 -14.781 -14.289 1 97.38 183 ASP A N 1
ATOM 1502 C CA . ASP A 1 183 ? -14.266 -15.406 -13.234 1 97.38 183 ASP A CA 1
ATOM 1503 C C . ASP A 1 183 ? -13.883 -14.867 -11.859 1 97.38 183 ASP A C 1
ATOM 1505 O O . ASP A 1 183 ? -12.789 -15.141 -11.359 1 97.38 183 ASP A O 1
ATOM 1509 N N . ILE A 1 184 ? -14.797 -14.133 -11.25 1 98.31 184 ILE A N 1
ATOM 1510 C CA . ILE A 1 184 ? -14.477 -13.43 -10.008 1 98.31 184 ILE A CA 1
ATOM 1511 C C . ILE A 1 184 ? -15.016 -14.227 -8.82 1 98.31 184 ILE A C 1
ATOM 1513 O O . ILE A 1 184 ? -16.172 -14.672 -8.836 1 98.31 184 ILE A O 1
ATOM 1517 N N . SER A 1 185 ? -14.195 -14.414 -7.82 1 98.75 185 SER A N 1
ATOM 1518 C CA . SER A 1 185 ? -14.562 -15.016 -6.543 1 98.75 185 SER A CA 1
ATOM 1519 C C . SER A 1 185 ? -14.094 -14.164 -5.371 1 98.75 185 SER A C 1
ATOM 1521 O O . SER A 1 185 ? -13 -13.602 -5.406 1 98.75 185 SER A O 1
ATOM 1523 N N . ILE A 1 186 ? -14.953 -14.094 -4.344 1 98.69 186 ILE A N 1
ATOM 1524 C CA . ILE A 1 186 ? -14.625 -13.344 -3.139 1 98.69 186 ILE A CA 1
ATOM 1525 C C . ILE A 1 186 ? -14.398 -14.305 -1.976 1 98.69 186 ILE A C 1
ATOM 1527 O O . ILE A 1 186 ? -15.141 -15.273 -1.812 1 98.69 186 ILE A O 1
ATOM 1531 N N . VAL A 1 187 ? -13.336 -14.062 -1.205 1 98.62 187 VAL A N 1
ATOM 1532 C CA . VAL A 1 187 ? -13.07 -14.789 0.031 1 98.62 187 VAL A CA 1
ATOM 1533 C C . VAL A 1 187 ? -13.125 -13.828 1.219 1 98.62 187 VAL A C 1
ATOM 1535 O O . VAL A 1 187 ? -12.391 -12.836 1.263 1 98.62 187 VAL A O 1
ATOM 1538 N N . GLU A 1 188 ? -14.055 -14.062 2.156 1 97.12 188 GLU A N 1
ATOM 1539 C CA . GLU A 1 188 ? -14.023 -13.312 3.408 1 97.12 188 GLU A CA 1
ATOM 1540 C C . GLU A 1 188 ? -12.891 -13.789 4.309 1 97.12 188 GLU A C 1
ATOM 1542 O O . GLU A 1 188 ? -13.016 -14.805 4.996 1 97.12 188 GLU A O 1
ATOM 1547 N N . ASN A 1 189 ? -11.828 -12.984 4.289 1 97.75 189 ASN A N 1
ATOM 1548 C CA . ASN A 1 189 ? -10.594 -13.383 4.957 1 97.75 189 ASN A CA 1
ATOM 1549 C C . ASN A 1 189 ? -10.445 -12.711 6.32 1 97.75 189 ASN A C 1
ATOM 1551 O O . ASN A 1 189 ? -11.055 -11.664 6.57 1 97.75 189 ASN A O 1
ATOM 1555 N N . GLN A 1 190 ? -9.703 -13.336 7.262 1 96.31 190 GLN A N 1
ATOM 1556 C CA . GLN A 1 190 ? -9.477 -12.852 8.617 1 96.31 190 GLN A CA 1
ATOM 1557 C C . GLN A 1 190 ? -10.797 -12.562 9.328 1 96.31 190 GLN A C 1
ATOM 1559 O O . GLN A 1 190 ? -10.945 -11.516 9.969 1 96.31 190 GLN A O 1
ATOM 1564 N N . PHE A 1 191 ? -11.742 -13.414 9.156 1 92.31 191 PHE A N 1
ATOM 1565 C CA . PHE A 1 191 ? -13.102 -13.227 9.672 1 92.31 191 PHE A CA 1
ATOM 1566 C C . PHE A 1 191 ? -13.133 -13.383 11.188 1 92.31 191 PHE A C 1
ATOM 1568 O O . PHE A 1 191 ? -12.578 -14.336 11.734 1 92.31 191 PHE A O 1
ATOM 1575 N N . MET A 1 192 ? -13.719 -12.297 11.781 1 86.56 192 MET A N 1
ATOM 1576 C CA . MET A 1 192 ? -13.945 -12.344 13.227 1 86.56 192 MET A CA 1
ATOM 1577 C C . MET A 1 192 ? -15.43 -12.219 13.547 1 86.56 192 MET A C 1
ATOM 1579 O O . MET A 1 192 ? -16.109 -11.32 13.039 1 86.56 192 MET A O 1
ATOM 1583 N N . LYS A 1 193 ? -16.203 -13.18 14.086 1 73.38 193 LYS A N 1
ATOM 1584 C CA . LYS A 1 193 ? -17.641 -13.242 14.32 1 73.38 193 LYS A CA 1
ATOM 1585 C C . LYS A 1 193 ? -18.125 -12.031 15.125 1 73.38 193 LYS A C 1
ATOM 1587 O O . LYS A 1 193 ? -19.188 -11.484 14.844 1 73.38 193 LYS A O 1
ATOM 1592 N N . ASN A 1 194 ? -17.641 -11.719 16.266 1 61.34 194 ASN A N 1
ATOM 1593 C CA . ASN A 1 194 ? -18.328 -11.023 17.359 1 61.34 194 ASN A CA 1
ATOM 1594 C C . ASN A 1 194 ? -18.281 -9.508 17.156 1 61.34 194 ASN A C 1
ATOM 1596 O O . ASN A 1 194 ? -18.5 -8.758 18.109 1 61.34 194 ASN A O 1
ATOM 1600 N N . ARG A 1 195 ? -18.109 -8.992 15.859 1 61.78 195 ARG A N 1
ATOM 1601 C CA . ARG A 1 195 ? -18.062 -7.539 15.953 1 61.78 195 ARG A CA 1
ATOM 1602 C C . ARG A 1 195 ? -19.391 -6.922 15.516 1 61.78 195 ARG A C 1
ATOM 1604 O O . ARG A 1 195 ? -19.703 -6.883 14.32 1 61.78 195 ARG A O 1
ATOM 1611 N N . ASN A 1 196 ? -20.406 -6.859 16.422 1 66.31 196 ASN A N 1
ATOM 1612 C CA . ASN A 1 196 ? -21.656 -6.168 16.141 1 66.31 196 ASN A CA 1
ATOM 1613 C C . ASN A 1 196 ? -21.422 -4.895 15.336 1 66.31 196 ASN A C 1
ATOM 1615 O O . ASN A 1 196 ? -22.297 -4.484 14.562 1 66.31 196 ASN A O 1
ATOM 1619 N N . THR A 1 197 ? -20.219 -4.465 15.398 1 69.56 197 THR A N 1
ATOM 1620 C CA . THR A 1 197 ? -19.891 -3.152 14.844 1 69.56 197 THR A CA 1
ATOM 1621 C C . THR A 1 197 ? -19.922 -3.186 13.32 1 69.56 197 THR A C 1
ATOM 1623 O O . THR A 1 197 ? -20.156 -2.164 12.672 1 69.56 197 THR A O 1
ATOM 1626 N N . PHE A 1 198 ? -19.891 -4.461 12.75 1 81 198 PHE A N 1
ATOM 1627 C CA . PHE A 1 198 ? -19.781 -4.453 11.297 1 81 198 PHE A CA 1
ATOM 1628 C C . PHE A 1 198 ? -20.906 -5.266 10.664 1 81 198 PHE A C 1
ATOM 1630 O O . PHE A 1 198 ? -20.812 -5.691 9.516 1 81 198 PHE A O 1
ATOM 1637 N N . LYS A 1 199 ? -21.969 -5.469 11.336 1 86.5 199 LYS A N 1
ATOM 1638 C CA . LYS A 1 199 ? -23.078 -6.258 10.828 1 86.5 199 LYS A CA 1
ATOM 1639 C C . LYS A 1 199 ? -23.688 -5.613 9.586 1 86.5 199 LYS A C 1
ATOM 1641 O O . LYS A 1 199 ? -24.016 -6.305 8.617 1 86.5 199 LYS A O 1
ATOM 1646 N N . ASP A 1 200 ? -23.797 -4.34 9.641 1 90.12 200 ASP A N 1
ATOM 1647 C CA . ASP A 1 200 ? -24.359 -3.611 8.508 1 90.12 200 ASP A CA 1
ATOM 1648 C C . ASP A 1 200 ? -23.484 -3.75 7.266 1 90.12 200 ASP A C 1
ATOM 1650 O O . ASP A 1 200 ? -23.984 -3.887 6.152 1 90.12 200 ASP A O 1
ATOM 1654 N N . ILE A 1 201 ? -22.266 -3.738 7.508 1 91.56 201 ILE A N 1
ATOM 1655 C CA . ILE A 1 201 ? -21.312 -3.875 6.41 1 91.56 201 ILE A CA 1
ATOM 1656 C C . ILE A 1 201 ? -21.391 -5.289 5.84 1 91.56 201 ILE A C 1
ATOM 1658 O O . ILE A 1 201 ? -21.453 -5.469 4.621 1 91.56 201 ILE A O 1
ATOM 1662 N N . GLU A 1 202 ? -21.422 -6.242 6.715 1 91.44 202 GLU A N 1
ATOM 1663 C CA . GLU A 1 202 ? -21.547 -7.637 6.293 1 91.44 202 GLU A CA 1
ATOM 1664 C C . GLU A 1 202 ? -22.797 -7.859 5.461 1 91.44 202 GLU A C 1
ATOM 1666 O O . GLU A 1 202 ? -22.75 -8.523 4.422 1 91.44 202 GLU A O 1
ATOM 1671 N N . ASN A 1 203 ? -23.859 -7.293 5.883 1 94 203 ASN A N 1
ATOM 1672 C CA . ASN A 1 203 ? -25.125 -7.41 5.168 1 94 203 ASN A CA 1
ATOM 1673 C C . ASN A 1 203 ? -25.047 -6.766 3.787 1 94 203 ASN A C 1
ATOM 1675 O O . ASN A 1 203 ? -25.562 -7.32 2.811 1 94 203 ASN A O 1
ATOM 1679 N N . SER A 1 204 ? -24.406 -5.621 3.764 1 95.06 204 SER A N 1
ATOM 1680 C CA . SER A 1 204 ? -24.25 -4.922 2.49 1 95.06 204 SER A CA 1
ATOM 1681 C C . SER A 1 204 ? -23.438 -5.742 1.501 1 95.06 204 SER A C 1
ATOM 1683 O O . SER A 1 204 ? -23.781 -5.832 0.323 1 95.06 204 SER A O 1
ATOM 1685 N N . ILE A 1 205 ? -22.391 -6.328 2.002 1 95.44 205 ILE A N 1
ATOM 1686 C CA . ILE A 1 205 ? -21.547 -7.16 1.161 1 95.44 205 ILE A CA 1
ATOM 1687 C C . ILE A 1 205 ? -22.344 -8.359 0.653 1 95.44 205 ILE A C 1
ATOM 1689 O O . ILE A 1 205 ? -22.297 -8.688 -0.536 1 95.44 205 ILE A O 1
ATOM 1693 N N . GLN A 1 206 ? -23.078 -9 1.526 1 95.31 206 GLN A N 1
ATOM 1694 C CA . GLN A 1 206 ? -23.875 -10.164 1.161 1 95.31 206 GLN A CA 1
ATOM 1695 C C . GLN A 1 206 ? -24.953 -9.805 0.135 1 95.31 206 GLN A C 1
ATOM 1697 O O . GLN A 1 206 ? -25.172 -10.547 -0.824 1 95.31 206 GLN A O 1
ATOM 1702 N N . GLU A 1 207 ? -25.562 -8.719 0.306 1 96.88 207 GLU A N 1
ATOM 1703 C CA . GLU A 1 207 ? -26.625 -8.273 -0.581 1 96.88 207 GLU A CA 1
ATOM 1704 C C . GLU A 1 207 ? -26.094 -7.961 -1.977 1 96.88 207 GLU A C 1
ATOM 1706 O O . GLU A 1 207 ? -26.688 -8.367 -2.979 1 96.88 207 GLU A O 1
ATOM 1711 N N . LYS A 1 208 ? -25 -7.316 -1.999 1 97.06 208 LYS A N 1
ATOM 1712 C CA . LYS A 1 208 ? -24.5 -6.812 -3.27 1 97.06 208 LYS A CA 1
ATOM 1713 C C . LYS A 1 208 ? -23.641 -7.859 -3.975 1 97.06 208 LYS A C 1
ATOM 1715 O O . LYS A 1 208 ? -23.641 -7.945 -5.207 1 97.06 208 LYS A O 1
ATOM 1720 N N . TYR A 1 209 ? -22.906 -8.703 -3.127 1 97.38 209 TYR A N 1
ATOM 1721 C CA . TYR A 1 209 ? -21.859 -9.523 -3.746 1 97.38 209 TYR A CA 1
ATOM 1722 C C . TYR A 1 209 ? -21.953 -10.969 -3.266 1 97.38 209 TYR A C 1
ATOM 1724 O O . TYR A 1 209 ? -21 -11.742 -3.428 1 97.38 209 TYR A O 1
ATOM 1732 N N . GLY A 1 210 ? -23.016 -11.375 -2.773 1 97 210 GLY A N 1
ATOM 1733 C CA . GLY A 1 210 ? -23.172 -12.695 -2.182 1 97 210 GLY A CA 1
ATOM 1734 C C . GLY A 1 210 ? -22.875 -13.828 -3.152 1 97 210 GLY A C 1
ATOM 1735 O O . GLY A 1 210 ? -22.281 -14.828 -2.775 1 97 210 GLY A O 1
ATOM 1736 N N . ASN A 1 211 ? -23.219 -13.664 -4.402 1 97.19 211 ASN A N 1
ATOM 1737 C CA . ASN A 1 211 ? -23.047 -14.703 -5.414 1 97.19 211 ASN A CA 1
ATOM 1738 C C . ASN A 1 211 ? -21.578 -14.961 -5.723 1 97.19 211 ASN A C 1
ATOM 1740 O O . ASN A 1 211 ? -21.234 -16.016 -6.238 1 97.19 211 ASN A O 1
ATOM 1744 N N . PHE A 1 212 ? -20.75 -13.969 -5.355 1 98.06 212 PHE A N 1
ATOM 1745 C CA . PHE A 1 212 ? -19.328 -14.078 -5.652 1 98.06 212 PHE A CA 1
ATOM 1746 C C . PHE A 1 212 ? -18.578 -14.711 -4.48 1 98.06 212 PHE A C 1
ATOM 1748 O O . PHE A 1 212 ? -17.438 -15.133 -4.625 1 98.06 212 PHE A O 1
ATOM 1755 N N . ILE A 1 213 ? -19.203 -14.805 -3.303 1 98.12 213 ILE A N 1
ATOM 1756 C CA . ILE A 1 213 ? -18.531 -15.25 -2.096 1 98.12 213 ILE A CA 1
ATOM 1757 C C . ILE A 1 213 ? -18.391 -16.781 -2.117 1 98.12 213 ILE A C 1
ATOM 1759 O O . ILE A 1 213 ? -19.375 -17.5 -2.24 1 98.12 213 ILE A O 1
ATOM 1763 N N . LYS A 1 214 ? -17.125 -17.219 -1.982 1 98.25 214 LYS A N 1
ATOM 1764 C CA . LYS A 1 214 ? -16.859 -18.641 -2.125 1 98.25 214 LYS A CA 1
ATOM 1765 C C . LYS A 1 214 ? -16.422 -19.25 -0.799 1 98.25 214 LYS A C 1
ATOM 1767 O O . LYS A 1 214 ? -16.156 -20.453 -0.719 1 98.25 214 LYS A O 1
ATOM 1772 N N . GLY A 1 215 ? -16.312 -18.422 0.271 1 96.81 215 GLY A N 1
ATOM 1773 C CA . GLY A 1 215 ? -15.961 -18.969 1.578 1 96.81 215 GLY A CA 1
ATOM 1774 C C . GLY A 1 215 ? -15.422 -17.922 2.533 1 96.81 215 GLY A C 1
ATOM 1775 O O . GLY A 1 215 ? -15.312 -16.75 2.176 1 96.81 215 GLY A O 1
ATOM 1776 N N . LYS A 1 216 ? -15.188 -18.438 3.748 1 96.44 216 LYS A N 1
ATOM 1777 C CA . LYS A 1 216 ? -14.648 -17.625 4.836 1 96.44 216 LYS A CA 1
ATOM 1778 C C . LYS A 1 216 ? -13.406 -18.266 5.445 1 96.44 216 LYS A C 1
ATOM 1780 O O . LYS A 1 216 ? -13.336 -19.5 5.57 1 96.44 216 LYS A O 1
ATOM 1785 N N . VAL A 1 217 ? -12.438 -17.453 5.672 1 98.12 217 VAL A N 1
ATOM 1786 C CA . VAL A 1 217 ? -11.258 -17.891 6.418 1 98.12 217 VAL A CA 1
ATOM 1787 C C . VAL A 1 217 ? -11.148 -17.094 7.719 1 98.12 217 VAL A C 1
ATOM 1789 O O . VAL A 1 217 ? -10.977 -15.875 7.699 1 98.12 217 VAL A O 1
ATOM 1792 N N . HIS A 1 218 ? -11.234 -17.781 8.836 1 96.62 218 HIS A N 1
ATOM 1793 C CA . HIS A 1 218 ? -11.234 -17.109 10.133 1 96.62 218 HIS A CA 1
ATOM 1794 C C . HIS A 1 218 ? -9.836 -16.641 10.508 1 96.62 218 HIS A C 1
ATOM 1796 O O . HIS A 1 218 ? -8.844 -17.25 10.117 1 96.62 218 HIS A O 1
ATOM 1802 N N . PHE A 1 219 ? -9.859 -15.594 11.258 1 96.12 219 PHE A N 1
ATOM 1803 C CA . PHE A 1 219 ? -8.594 -15.094 11.781 1 96.12 219 PHE A CA 1
ATOM 1804 C C . PHE A 1 219 ? -7.906 -16.156 12.625 1 96.12 219 PHE A C 1
ATOM 1806 O O . PHE A 1 219 ? -8.555 -16.859 13.406 1 96.12 219 PHE A O 1
ATOM 1813 N N . SER A 1 220 ? -6.59 -16.312 12.43 1 96.25 220 SER A N 1
ATOM 1814 C CA . SER A 1 220 ? -5.785 -17.266 13.195 1 96.25 220 SER A CA 1
ATOM 1815 C C . SER A 1 220 ? -4.387 -16.719 13.453 1 96.25 220 SER A C 1
ATOM 1817 O O . SER A 1 220 ? -3.67 -16.359 12.516 1 96.25 220 SER A O 1
ATOM 1819 N N . ASN A 1 221 ? -3.957 -16.656 14.672 1 95.56 221 ASN A N 1
ATOM 1820 C CA . ASN A 1 221 ? -2.611 -16.219 15.031 1 95.56 221 ASN A CA 1
ATOM 1821 C C . ASN A 1 221 ? -1.549 -17.125 14.422 1 95.56 221 ASN A C 1
ATOM 1823 O O . ASN A 1 221 ? -0.402 -16.719 14.242 1 95.56 221 ASN A O 1
ATOM 1827 N N . LYS A 1 222 ? -1.913 -18.328 14.133 1 97.19 222 LYS A N 1
ATOM 1828 C CA . LYS A 1 222 ? -0.979 -19.297 13.562 1 97.19 222 LYS A CA 1
ATOM 1829 C C . LYS A 1 222 ? -0.505 -18.859 12.18 1 97.19 222 LYS A C 1
ATOM 1831 O O . LYS A 1 222 ? 0.581 -19.25 11.742 1 97.19 222 LYS A O 1
ATOM 1836 N N . VAL A 1 223 ? -1.338 -18.078 11.555 1 97.88 223 VAL A N 1
ATOM 1837 C CA . VAL A 1 223 ? -0.95 -17.531 10.25 1 97.88 223 VAL A CA 1
ATOM 1838 C C . VAL A 1 223 ? 0.234 -16.594 10.414 1 97.88 223 VAL A C 1
ATOM 1840 O O . VAL A 1 223 ? 1.206 -16.656 9.656 1 97.88 223 VAL A O 1
ATOM 1843 N N . LYS A 1 224 ? 0.152 -15.703 11.406 1 95.12 224 LYS A N 1
ATOM 1844 C CA . LYS A 1 224 ? 1.251 -14.781 11.695 1 95.12 224 LYS A CA 1
ATOM 1845 C C . LYS A 1 224 ? 2.516 -15.539 12.086 1 95.12 224 LYS A C 1
ATOM 1847 O O . LYS A 1 224 ? 3.621 -15.164 11.688 1 95.12 224 LYS A O 1
ATOM 1852 N N . VAL A 1 225 ? 2.346 -16.609 12.781 1 96.06 225 VAL A N 1
ATOM 1853 C CA . VAL A 1 225 ? 3.473 -17.375 13.305 1 96.06 225 VAL A CA 1
ATOM 1854 C C . VAL A 1 225 ? 4.258 -18 12.148 1 96.06 225 VAL A C 1
ATOM 1856 O O . VAL A 1 225 ? 5.465 -17.781 12.023 1 96.06 225 VAL A O 1
ATOM 1859 N N . PHE A 1 226 ? 3.578 -18.734 11.219 1 96.94 226 PHE A N 1
ATOM 1860 C CA . PHE A 1 226 ? 4.348 -19.406 10.18 1 96.94 226 PHE A CA 1
ATOM 1861 C C . PHE A 1 226 ? 4.926 -18.391 9.195 1 96.94 226 PHE A C 1
ATOM 1863 O O . PHE A 1 226 ? 6 -18.609 8.633 1 96.94 226 PHE A O 1
ATOM 1870 N N . THR A 1 227 ? 4.207 -17.281 9.008 1 96.56 227 THR A N 1
ATOM 1871 C CA . THR A 1 227 ? 4.703 -16.266 8.078 1 96.56 227 THR A CA 1
ATOM 1872 C C . THR A 1 227 ? 5.953 -15.594 8.633 1 96.56 227 THR A C 1
ATOM 1874 O O . THR A 1 227 ? 6.941 -15.422 7.918 1 96.56 227 THR A O 1
ATOM 1877 N N . ASN A 1 228 ? 5.898 -15.242 9.938 1 93.44 228 ASN A N 1
ATOM 1878 C CA . ASN A 1 228 ? 7.035 -14.586 10.578 1 93.44 228 ASN A CA 1
ATOM 1879 C C . ASN A 1 228 ? 8.25 -15.508 10.641 1 93.44 228 ASN A C 1
ATOM 1881 O O . ASN A 1 228 ? 9.391 -15.047 10.555 1 93.44 228 ASN A O 1
ATOM 1885 N N . ASN A 1 229 ? 8.016 -16.75 10.727 1 95.75 229 ASN A N 1
ATOM 1886 C CA . ASN A 1 229 ? 9.102 -17.719 10.859 1 95.75 229 ASN A CA 1
ATOM 1887 C C . ASN A 1 229 ? 9.508 -18.297 9.5 1 95.75 229 ASN A C 1
ATOM 1889 O O . ASN A 1 229 ? 10.375 -19.156 9.422 1 95.75 229 ASN A O 1
ATOM 1893 N N . LEU A 1 230 ? 8.82 -17.828 8.469 1 96.31 230 LEU A N 1
ATOM 1894 C CA . LEU A 1 230 ? 9.094 -18.266 7.102 1 96.31 230 LEU A CA 1
ATOM 1895 C C . LEU A 1 230 ? 8.938 -19.781 6.973 1 96.31 230 LEU A C 1
ATOM 1897 O O . LEU A 1 230 ? 9.781 -20.438 6.371 1 96.31 230 LEU A O 1
ATOM 1901 N N . GLN A 1 231 ? 7.883 -20.297 7.703 1 97.19 231 GLN A N 1
ATOM 1902 C CA . GLN A 1 231 ? 7.586 -21.719 7.676 1 97.19 231 GLN A CA 1
ATOM 1903 C C . GLN A 1 231 ? 6.445 -22.016 6.707 1 97.19 231 GLN A C 1
ATOM 1905 O O . GLN A 1 231 ? 5.668 -21.125 6.352 1 97.19 231 GLN A O 1
ATOM 1910 N N . GLU A 1 232 ? 6.414 -23.266 6.262 1 97.38 232 GLU A N 1
ATOM 1911 C CA . GLU A 1 232 ? 5.289 -23.703 5.434 1 97.38 232 GLU A CA 1
ATOM 1912 C C . GLU A 1 232 ? 3.996 -23.75 6.242 1 97.38 232 GLU A C 1
ATOM 1914 O O . GLU A 1 232 ? 4.008 -24.109 7.422 1 97.38 232 GLU A O 1
ATOM 1919 N N . PRO A 1 233 ? 2.859 -23.328 5.613 1 98 233 PRO A N 1
ATOM 1920 C CA . PRO A 1 233 ? 1.592 -23.531 6.316 1 98 233 PRO A CA 1
ATOM 1921 C C . PRO A 1 233 ? 1.312 -25 6.621 1 98 233 PRO A C 1
ATOM 1923 O O . PRO A 1 233 ? 1.672 -25.875 5.832 1 98 233 PRO A O 1
ATOM 1926 N N . SER A 1 234 ? 0.646 -25.203 7.75 1 96.69 234 SER A N 1
ATOM 1927 C CA . SER A 1 234 ? 0.4 -26.578 8.195 1 96.69 234 SER A CA 1
ATOM 1928 C C . SER A 1 234 ? -0.97 -27.062 7.746 1 96.69 234 SER A C 1
ATOM 1930 O O . SER A 1 234 ? -1.988 -26.438 8.023 1 96.69 234 SER A O 1
ATOM 1932 N N . TYR A 1 235 ? -0.98 -28.25 7.184 1 95.38 235 TYR A N 1
ATOM 1933 C CA . TYR A 1 235 ? -2.223 -28.828 6.699 1 95.38 235 TYR A CA 1
ATOM 1934 C C . TYR A 1 235 ? -3.143 -29.203 7.859 1 95.38 235 TYR A C 1
ATOM 1936 O O . TYR A 1 235 ? -4.34 -29.422 7.664 1 95.38 235 TYR A O 1
ATOM 1944 N N . LYS A 1 236 ? -2.625 -29.219 9.055 1 96.19 236 LYS A N 1
ATOM 1945 C CA . LYS A 1 236 ? -3.4 -29.625 10.219 1 96.19 236 LYS A CA 1
ATOM 1946 C C . LYS A 1 236 ? -4.203 -28.469 10.789 1 96.19 236 LYS A C 1
ATOM 1948 O O . LYS A 1 236 ? -5.109 -28.672 11.602 1 96.19 236 LYS A O 1
ATOM 1953 N N . GLU A 1 237 ? -3.863 -27.281 10.352 1 97.31 237 GLU A N 1
ATOM 1954 C CA . GLU A 1 237 ? -4.48 -26.094 10.945 1 97.31 237 GLU A CA 1
ATOM 1955 C C . GLU A 1 237 ? -5.82 -25.781 10.281 1 97.31 237 GLU A C 1
ATOM 1957 O O . GLU A 1 237 ? -5.996 -26.016 9.086 1 97.31 237 GLU A O 1
ATOM 1962 N N . ILE A 1 238 ? -6.695 -25.156 10.992 1 97.25 238 ILE A N 1
ATOM 1963 C CA . ILE A 1 238 ? -8.047 -24.844 10.539 1 97.25 238 ILE A CA 1
ATOM 1964 C C . ILE A 1 238 ? -7.977 -23.859 9.367 1 97.25 238 ILE A C 1
ATOM 1966 O O . ILE A 1 238 ? -8.742 -23.984 8.406 1 97.25 238 ILE A O 1
ATOM 1970 N N . TYR A 1 239 ? -7.105 -22.906 9.398 1 97.94 239 TYR A N 1
ATOM 1971 C CA . TYR A 1 239 ? -7.012 -21.938 8.312 1 97.94 239 TYR A CA 1
ATOM 1972 C C . TYR A 1 239 ? -6.691 -22.625 6.988 1 97.94 239 TYR A C 1
ATOM 1974 O O . TYR A 1 239 ? -7.156 -22.188 5.93 1 97.94 239 TYR A O 1
ATOM 1982 N N . TYR A 1 240 ? -5.891 -23.703 7.004 1 98.38 240 TYR A N 1
ATOM 1983 C CA . TYR A 1 240 ? -5.531 -24.438 5.801 1 98.38 240 TYR A CA 1
ATOM 1984 C C . TYR A 1 240 ? -6.746 -25.156 5.215 1 98.38 240 TYR A C 1
ATOM 1986 O O . TYR A 1 240 ? -6.965 -25.125 4 1 98.38 240 TYR A O 1
ATOM 1994 N N . GLN A 1 241 ? -7.535 -25.734 6.07 1 98.06 241 GLN A N 1
ATOM 1995 C CA . GLN A 1 241 ? -8.758 -26.406 5.645 1 98.06 241 GLN A CA 1
ATOM 1996 C C . GLN A 1 241 ? -9.75 -25.422 5.047 1 98.06 241 GLN A C 1
ATOM 1998 O O . GLN A 1 241 ? -10.344 -25.688 4 1 98.06 241 GLN A O 1
ATOM 2003 N N . GLU A 1 242 ? -9.898 -24.297 5.73 1 98.5 242 GLU A N 1
ATOM 2004 C CA . GLU A 1 242 ? -10.812 -23.281 5.23 1 98.5 242 GLU A CA 1
ATOM 2005 C C . GLU A 1 242 ? -10.359 -22.75 3.877 1 98.5 242 GLU A C 1
ATOM 2007 O O . GLU A 1 242 ? -11.172 -22.562 2.971 1 98.5 242 GLU A O 1
ATOM 2012 N N . CYS A 1 243 ? -9.102 -22.531 3.725 1 98.69 243 CYS A N 1
ATOM 2013 C CA . CYS A 1 243 ? -8.555 -22.062 2.457 1 98.69 243 CYS A CA 1
ATOM 2014 C C . CYS A 1 243 ? -8.734 -23.109 1.367 1 98.69 243 CYS A C 1
ATOM 2016 O O . CYS A 1 243 ? -9.023 -22.781 0.218 1 98.69 243 CYS A O 1
ATOM 2018 N N . SER A 1 244 ? -8.523 -24.391 1.737 1 98.5 244 SER A N 1
ATOM 2019 C CA . SER A 1 244 ? -8.719 -25.484 0.79 1 98.5 244 SER A CA 1
ATOM 2020 C C . SER A 1 244 ? -10.164 -25.516 0.289 1 98.5 244 SER A C 1
ATOM 2022 O O . SER A 1 244 ? -10.406 -25.672 -0.909 1 98.5 244 SER A O 1
ATOM 2024 N N . GLU A 1 245 ? -11.039 -25.297 1.186 1 98.31 245 GLU A N 1
ATOM 2025 C CA . GLU A 1 245 ? -12.453 -25.266 0.815 1 98.31 245 GLU A CA 1
ATOM 2026 C C . GLU A 1 245 ? -12.75 -24.109 -0.126 1 98.31 245 GLU A C 1
ATOM 2028 O O . GLU A 1 245 ? -13.445 -24.281 -1.129 1 98.31 245 GLU A O 1
ATOM 2033 N N . CYS A 1 246 ? -12.242 -22.938 0.192 1 98.56 246 CYS A N 1
ATOM 2034 C CA . CYS A 1 246 ? -12.414 -21.766 -0.672 1 98.56 246 CYS A CA 1
ATOM 2035 C C . CYS A 1 246 ? -11.867 -22.047 -2.068 1 98.56 246 CYS A C 1
ATOM 2037 O O . CYS A 1 246 ? -12.539 -21.781 -3.066 1 98.56 246 CYS A O 1
ATOM 2039 N N . LEU A 1 247 ? -10.648 -22.578 -2.076 1 98.56 247 LEU A N 1
ATOM 2040 C CA . LEU A 1 247 ? -9.984 -22.844 -3.35 1 98.56 247 LEU A CA 1
ATOM 2041 C C . LEU A 1 247 ? -10.766 -23.859 -4.172 1 98.56 247 LEU A C 1
ATOM 2043 O O . LEU A 1 247 ? -10.906 -23.703 -5.387 1 98.56 247 LEU A O 1
ATOM 2047 N N . ASN A 1 248 ? -11.266 -24.875 -3.533 1 97.94 248 ASN A N 1
ATOM 2048 C CA . ASN A 1 248 ? -12.086 -25.875 -4.215 1 97.94 248 ASN A CA 1
ATOM 2049 C C . ASN A 1 248 ? -13.336 -25.25 -4.824 1 97.94 248 ASN A C 1
ATOM 2051 O O . ASN A 1 248 ? -13.711 -25.562 -5.953 1 97.94 248 ASN A O 1
ATOM 2055 N N . ASN A 1 249 ? -13.961 -24.359 -4.047 1 97.94 249 ASN A N 1
ATOM 2056 C CA . ASN A 1 249 ? -15.133 -23.656 -4.547 1 97.94 249 ASN A CA 1
ATOM 2057 C C . ASN A 1 249 ? -14.789 -22.766 -5.738 1 97.94 249 ASN A C 1
ATOM 2059 O O . ASN A 1 249 ? -15.586 -22.641 -6.672 1 97.94 249 ASN A O 1
ATOM 2063 N N . ILE A 1 250 ? -13.625 -22.188 -5.742 1 97.88 250 ILE A N 1
ATOM 2064 C CA . ILE A 1 250 ? -13.172 -21.25 -6.773 1 97.88 250 ILE A CA 1
ATOM 2065 C C . ILE A 1 250 ? -12.836 -22.031 -8.047 1 97.88 250 ILE A C 1
ATOM 2067 O O . ILE A 1 250 ? -13.211 -21.609 -9.148 1 97.88 250 ILE A O 1
ATOM 2071 N N . LEU A 1 251 ? -12.164 -23.172 -7.875 1 96.25 251 LEU A N 1
ATOM 2072 C CA . LEU A 1 251 ? -11.711 -23.969 -9.016 1 96.25 251 LEU A CA 1
ATOM 2073 C C . LEU A 1 251 ? -12.812 -24.906 -9.492 1 96.25 251 LEU A C 1
ATOM 2075 O O . LEU A 1 251 ? -12.688 -25.531 -10.547 1 96.25 251 LEU A O 1
ATOM 2079 N N . LYS A 1 252 ? -13.922 -25.047 -8.797 1 90.69 252 LYS A N 1
ATOM 2080 C CA . LYS A 1 252 ? -15.047 -25.906 -9.125 1 90.69 252 LYS A CA 1
ATOM 2081 C C . LYS A 1 252 ? -14.617 -27.375 -9.195 1 90.69 252 LYS A C 1
ATOM 2083 O O . LYS A 1 252 ? -14.914 -28.062 -10.172 1 90.69 252 LYS A O 1
ATOM 2088 N N . ILE A 1 253 ? -13.734 -27.781 -8.258 1 77.31 253 ILE A N 1
ATOM 2089 C CA . ILE A 1 253 ? -13.25 -29.156 -8.156 1 77.31 253 ILE A CA 1
ATOM 2090 C C . ILE A 1 253 ? -13.711 -29.766 -6.832 1 77.31 253 ILE A C 1
ATOM 2092 O O . ILE A 1 253 ? -13.93 -29.047 -5.855 1 77.31 253 ILE A O 1
ATOM 2096 N N . MET B 1 1 ? -0.424 42.688 9.328 1 39.28 1 MET B N 1
ATOM 2097 C CA . MET B 1 1 ? 0.504 41.75 9.93 1 39.28 1 MET B CA 1
ATOM 2098 C C . MET B 1 1 ? 0.915 40.656 8.93 1 39.28 1 MET B C 1
ATOM 2100 O O . MET B 1 1 ? 0.062 40.062 8.273 1 39.28 1 MET B O 1
ATOM 2104 N N . ASP B 1 2 ? 1.992 40.625 8.297 1 49.09 2 ASP B N 1
ATOM 2105 C CA . ASP B 1 2 ? 2.533 39.875 7.176 1 49.09 2 ASP B CA 1
ATOM 2106 C C . ASP B 1 2 ? 2.195 38.375 7.309 1 49.09 2 ASP B C 1
ATOM 2108 O O . ASP B 1 2 ? 2.59 37.75 8.281 1 49.09 2 ASP B O 1
ATOM 2112 N N . LYS B 1 3 ? 0.911 38 7.008 1 57.88 3 LYS B N 1
ATOM 2113 C CA . LYS B 1 3 ? 0.175 36.781 7.238 1 57.88 3 LYS B CA 1
ATOM 2114 C C . LYS B 1 3 ? 0.976 35.562 6.766 1 57.88 3 LYS B C 1
ATOM 2116 O O . LYS B 1 3 ? 1.246 35.406 5.57 1 57.88 3 LYS B O 1
ATOM 2121 N N . LYS B 1 4 ? 1.784 34.812 7.742 1 73.69 4 LYS B N 1
ATOM 2122 C CA . LYS B 1 4 ? 2.812 33.812 7.484 1 73.69 4 LYS B CA 1
ATOM 2123 C C . LYS B 1 4 ? 2.201 32.531 6.941 1 73.69 4 LYS B C 1
ATOM 2125 O O . LYS B 1 4 ? 1.182 32.062 7.453 1 73.69 4 LYS B O 1
ATOM 2130 N N . LYS B 1 5 ? 2.48 32.188 5.715 1 88.19 5 LYS B N 1
ATOM 2131 C CA . LYS B 1 5 ? 2.141 30.922 5.09 1 88.19 5 LYS B CA 1
ATOM 2132 C C . LYS B 1 5 ? 2.566 29.75 5.965 1 88.19 5 LYS B C 1
ATOM 2134 O O . LYS B 1 5 ? 3.631 29.781 6.586 1 88.19 5 LYS B O 1
ATOM 2139 N N . PRO B 1 6 ? 1.69 28.812 6.152 1 94.81 6 PRO B N 1
ATOM 2140 C CA . PRO B 1 6 ? 2.082 27.641 6.945 1 94.81 6 PRO B CA 1
ATOM 2141 C C . PRO B 1 6 ? 3.273 26.891 6.348 1 94.81 6 PRO B C 1
ATOM 2143 O O . PRO B 1 6 ? 3.492 26.938 5.137 1 94.81 6 PRO B O 1
ATOM 2146 N N . GLU B 1 7 ? 4.086 26.328 7.199 1 95.88 7 GLU B N 1
ATOM 2147 C CA . GLU B 1 7 ? 5.098 25.375 6.734 1 95.88 7 GLU B CA 1
ATOM 2148 C C . GLU B 1 7 ? 4.48 24.016 6.426 1 95.88 7 GLU B C 1
ATOM 2150 O O . GLU B 1 7 ? 3.754 23.453 7.25 1 95.88 7 GLU B O 1
ATOM 2155 N N . ILE B 1 8 ? 4.73 23.516 5.234 1 97.5 8 ILE B N 1
ATOM 2156 C CA . ILE B 1 8 ? 4.117 22.266 4.805 1 97.5 8 ILE B CA 1
ATOM 2157 C C . ILE B 1 8 ? 5.125 21.125 4.941 1 97.5 8 ILE B C 1
ATOM 2159 O O . ILE B 1 8 ? 6.191 21.156 4.32 1 97.5 8 ILE B O 1
ATOM 2163 N N . ILE B 1 9 ? 4.789 20.094 5.781 1 98.69 9 ILE B N 1
ATOM 2164 C CA . ILE B 1 9 ? 5.602 18.906 6.047 1 98.69 9 ILE B CA 1
ATOM 2165 C C . ILE B 1 9 ? 4.926 17.672 5.465 1 98.69 9 ILE B C 1
ATOM 2167 O O . ILE B 1 9 ? 3.822 17.312 5.879 1 98.69 9 ILE B O 1
ATOM 2171 N N . THR B 1 10 ? 5.59 17.062 4.531 1 98.88 10 THR B N 1
ATOM 2172 C CA . THR B 1 10 ? 5.074 15.844 3.939 1 98.88 10 THR B CA 1
ATOM 2173 C C . THR B 1 10 ? 5.855 14.633 4.438 1 98.88 10 THR B C 1
ATOM 2175 O O . THR B 1 10 ? 7.082 14.672 4.535 1 98.88 10 THR B O 1
ATOM 2178 N N . ILE B 1 11 ? 5.156 13.57 4.875 1 98.94 11 ILE B N 1
ATOM 2179 C CA . ILE B 1 11 ? 5.762 12.297 5.234 1 98.94 11 ILE B CA 1
ATOM 2180 C C . ILE B 1 11 ? 5.562 11.289 4.098 1 98.94 11 ILE B C 1
ATOM 2182 O O . ILE B 1 11 ? 4.43 10.977 3.732 1 98.94 11 ILE B O 1
ATOM 2186 N N . ALA B 1 12 ? 6.688 10.828 3.547 1 98.69 12 ALA B N 1
ATOM 2187 C CA . ALA B 1 12 ? 6.555 9.992 2.355 1 98.69 12 ALA B CA 1
ATOM 2188 C C . ALA B 1 12 ? 7.598 8.883 2.346 1 98.69 12 ALA B C 1
ATOM 2190 O O . ALA B 1 12 ? 8.703 9.055 2.859 1 98.69 12 ALA B O 1
ATOM 2191 N N . ASN B 1 13 ? 7.266 7.793 1.868 1 98.38 13 ASN B N 1
ATOM 2192 C CA . ASN B 1 13 ? 8.094 6.652 1.487 1 98.38 13 ASN B CA 1
ATOM 2193 C C . ASN B 1 13 ? 7.355 5.719 0.532 1 98.38 13 ASN B C 1
ATOM 2195 O O . ASN B 1 13 ? 6.125 5.652 0.546 1 98.38 13 ASN B O 1
ATOM 2199 N N . ILE B 1 14 ? 8.102 5.031 -0.306 1 97.75 14 ILE B N 1
ATOM 2200 C CA . ILE B 1 14 ? 7.441 4.145 -1.253 1 97.75 14 ILE B CA 1
ATOM 2201 C C . ILE B 1 14 ? 7.316 2.746 -0.649 1 97.75 14 ILE B C 1
ATOM 2203 O O . ILE B 1 14 ? 6.668 1.868 -1.228 1 97.75 14 ILE B O 1
ATOM 2207 N N . LYS B 1 15 ? 7.941 2.59 0.47 1 96.81 15 LYS B N 1
ATOM 2208 C CA . LYS B 1 15 ? 7.742 1.364 1.239 1 96.81 15 LYS B CA 1
ATOM 2209 C C . LYS B 1 15 ? 6.602 1.521 2.238 1 96.81 15 LYS B C 1
ATOM 2211 O O . LYS B 1 15 ? 6.516 2.531 2.939 1 96.81 15 LYS B O 1
ATOM 2216 N N . GLY B 1 16 ? 5.695 0.5 2.26 1 95.12 16 GLY B N 1
ATOM 2217 C CA . GLY B 1 16 ? 4.617 0.469 3.238 1 95.12 16 GLY B CA 1
ATOM 2218 C C . GLY B 1 16 ? 5.062 -0.043 4.594 1 95.12 16 GLY B C 1
ATOM 2219 O O . GLY B 1 16 ? 6.055 -0.765 4.699 1 95.12 16 GLY B O 1
ATOM 2220 N N . GLY B 1 17 ? 4.43 0.366 5.629 1 94.56 17 GLY B N 1
ATOM 2221 C CA . GLY B 1 17 ? 4.633 -0.208 6.949 1 94.56 17 GLY B CA 1
ATOM 2222 C C . GLY B 1 17 ? 5.805 0.404 7.691 1 94.56 17 GLY B C 1
ATOM 2223 O O . GLY B 1 17 ? 6.148 -0.038 8.789 1 94.56 17 GLY B O 1
ATOM 2224 N N . VAL B 1 18 ? 6.371 1.495 7.152 1 96.94 18 VAL B N 1
ATOM 2225 C CA . VAL B 1 18 ? 7.582 2.043 7.75 1 96.94 18 VAL B CA 1
ATOM 2226 C C . VAL B 1 18 ? 7.215 3.09 8.797 1 96.94 18 VAL B C 1
ATOM 2228 O O . VAL B 1 18 ? 8.094 3.668 9.445 1 96.94 18 VAL B O 1
ATOM 2231 N N . GLY B 1 19 ? 5.938 3.461 8.906 1 97.62 19 GLY B N 1
ATOM 2232 C CA . GLY B 1 19 ? 5.484 4.328 9.984 1 97.62 19 GLY B CA 1
ATOM 2233 C C . GLY B 1 19 ? 5.117 5.723 9.508 1 97.62 19 GLY B C 1
ATOM 2234 O O . GLY B 1 19 ? 5.164 6.68 10.281 1 97.62 19 GLY B O 1
ATOM 2235 N N . LYS B 1 20 ? 4.805 5.895 8.242 1 98.56 20 LYS B N 1
ATOM 2236 C CA . LYS B 1 20 ? 4.418 7.199 7.719 1 98.56 20 LYS B CA 1
ATOM 2237 C C . LYS B 1 20 ? 3.254 7.789 8.508 1 98.56 20 LYS B C 1
ATOM 2239 O O . LYS B 1 20 ? 3.359 8.891 9.055 1 98.56 20 LYS B O 1
ATOM 2244 N N . SER B 1 21 ? 2.15 7.043 8.617 1 98.5 21 SER B N 1
ATOM 2245 C CA . SER B 1 21 ? 0.944 7.531 9.281 1 98.5 21 SER B CA 1
ATOM 2246 C C . SER B 1 21 ? 1.172 7.727 10.773 1 98.5 21 SER B C 1
ATOM 2248 O O . SER B 1 21 ? 0.729 8.727 11.352 1 98.5 21 SER B O 1
ATOM 2250 N N . ILE B 1 22 ? 1.934 6.805 11.367 1 98.38 22 ILE B N 1
ATOM 2251 C CA . ILE B 1 22 ? 2.199 6.871 12.805 1 98.38 22 ILE B CA 1
ATOM 2252 C C . ILE B 1 22 ? 3.027 8.117 13.117 1 98.38 22 ILE B C 1
ATOM 2254 O O . ILE B 1 22 ? 2.715 8.852 14.055 1 98.38 22 ILE B O 1
ATOM 2258 N N . LEU B 1 23 ? 4.039 8.352 12.289 1 98.69 23 LEU B N 1
ATOM 2259 C CA . LEU B 1 23 ? 4.863 9.539 12.5 1 98.69 23 LEU B CA 1
ATOM 2260 C C . LEU B 1 23 ? 4.051 10.812 12.281 1 98.69 23 LEU B C 1
ATOM 2262 O O . LEU B 1 23 ? 4.219 11.789 13.008 1 98.69 23 LEU B O 1
ATOM 2266 N N . THR B 1 24 ? 3.164 10.797 11.281 1 98.88 24 THR B N 1
ATOM 2267 C CA . THR B 1 24 ? 2.291 11.945 11.047 1 98.88 24 THR B CA 1
ATOM 2268 C C . THR B 1 24 ? 1.433 12.227 12.281 1 98.88 24 THR B C 1
ATOM 2270 O O . THR B 1 24 ? 1.316 13.375 12.711 1 98.88 24 THR B O 1
ATOM 2273 N N . ILE B 1 25 ? 0.909 11.195 12.867 1 98.75 25 ILE B N 1
ATOM 2274 C CA . ILE B 1 25 ? 0.067 11.312 14.055 1 98.75 25 ILE B CA 1
ATOM 2275 C C . ILE B 1 25 ? 0.881 11.898 15.203 1 98.75 25 ILE B C 1
ATOM 2277 O O . ILE B 1 25 ? 0.493 12.906 15.797 1 98.75 25 ILE B O 1
ATOM 2281 N N . ILE B 1 26 ? 1.995 11.328 15.469 1 98.81 26 ILE B N 1
ATOM 2282 C CA . ILE B 1 26 ? 2.783 11.734 16.625 1 98.81 26 ILE B CA 1
ATOM 2283 C C . ILE B 1 26 ? 3.305 13.148 16.422 1 98.81 26 ILE B C 1
ATOM 2285 O O . ILE B 1 26 ? 3.244 13.977 17.344 1 98.81 26 ILE B O 1
ATOM 2289 N N . PHE B 1 27 ? 3.793 13.484 15.219 1 98.81 27 PHE B N 1
ATOM 2290 C CA . PHE B 1 27 ? 4.27 14.828 14.914 1 98.81 27 PHE B CA 1
ATOM 2291 C C . PHE B 1 27 ? 3.152 15.852 15.094 1 98.81 27 PHE B C 1
ATOM 2293 O O . PHE B 1 27 ? 3.387 16.953 15.602 1 98.81 27 PHE B O 1
ATOM 2300 N N . SER B 1 28 ? 1.921 15.484 14.688 1 98.75 28 SER B N 1
ATOM 2301 C CA . SER B 1 28 ? 0.794 16.406 14.828 1 98.75 28 SER B CA 1
ATOM 2302 C C . SER B 1 28 ? 0.513 16.719 16.297 1 98.75 28 SER B C 1
ATOM 2304 O O . SER B 1 28 ? 0.286 17.875 16.656 1 98.75 28 SER B O 1
ATOM 2306 N N . TYR B 1 29 ? 0.589 15.734 17.125 1 98.44 29 TYR B N 1
ATOM 2307 C CA . TYR B 1 29 ? 0.337 15.938 18.547 1 98.44 29 TYR B CA 1
ATOM 2308 C C . TYR B 1 29 ? 1.474 16.719 19.203 1 98.44 29 TYR B C 1
ATOM 2310 O O . TYR B 1 29 ? 1.241 17.547 20.078 1 98.44 29 TYR B O 1
ATOM 2318 N N . ILE B 1 30 ? 2.699 16.484 18.781 1 98.5 30 ILE B N 1
ATOM 2319 C CA . ILE B 1 30 ? 3.842 17.219 19.312 1 98.5 30 ILE B CA 1
ATOM 2320 C C . ILE B 1 30 ? 3.709 18.703 18.984 1 98.5 30 ILE B C 1
ATOM 2322 O O . ILE B 1 30 ? 3.9 19.562 19.859 1 98.5 30 ILE B O 1
ATOM 2326 N N . LEU B 1 31 ? 3.332 18.984 17.766 1 98.38 31 LEU B N 1
ATOM 2327 C CA . LEU B 1 31 ? 3.158 20.375 17.344 1 98.38 31 LEU B CA 1
ATOM 2328 C C . LEU B 1 31 ? 1.985 21.016 18.078 1 98.38 31 LEU B C 1
ATOM 2330 O O . LEU B 1 31 ? 2.074 22.172 18.5 1 98.38 31 LEU B O 1
ATOM 2334 N N . LYS B 1 32 ? 0.922 20.234 18.219 1 97.81 32 LYS B N 1
ATOM 2335 C CA . LYS B 1 32 ? -0.234 20.719 18.984 1 97.81 32 LYS B CA 1
ATOM 2336 C C . LYS B 1 32 ? 0.149 21.047 20.422 1 97.81 32 LYS B C 1
ATOM 2338 O O . LYS B 1 32 ? -0.209 22.109 20.922 1 97.81 32 LYS B O 1
ATOM 2343 N N . ASP B 1 33 ? 0.9 20.172 21.016 1 96.75 33 ASP B N 1
ATOM 2344 C CA . ASP B 1 33 ? 1.319 20.344 22.391 1 96.75 33 ASP B CA 1
ATOM 2345 C C . ASP B 1 33 ? 2.25 21.547 22.531 1 96.75 33 ASP B C 1
ATOM 2347 O O . ASP B 1 33 ? 2.336 22.156 23.609 1 96.75 33 ASP B O 1
ATOM 2351 N N . ALA B 1 34 ? 2.887 21.953 21.453 1 97.06 34 ALA B N 1
ATOM 2352 C CA . ALA B 1 34 ? 3.76 23.125 21.438 1 97.06 34 ALA B CA 1
ATOM 2353 C C . ALA B 1 34 ? 2.963 24.406 21.156 1 97.06 34 ALA B C 1
ATOM 2355 O O . ALA B 1 34 ? 3.541 25.469 20.969 1 97.06 34 ALA B O 1
ATOM 2356 N N . GLY B 1 35 ? 1.639 24.328 20.953 1 97.19 35 GLY B N 1
ATOM 2357 C CA . GLY B 1 35 ? 0.766 25.484 20.812 1 97.19 35 GLY B CA 1
ATOM 2358 C C . GLY B 1 35 ? 0.539 25.891 19.375 1 97.19 35 GLY B C 1
ATOM 2359 O O . GLY B 1 35 ? 0.047 26.984 19.094 1 97.19 35 GLY B O 1
ATOM 2360 N N . LYS B 1 36 ? 0.882 25 18.484 1 97.62 36 LYS B N 1
ATOM 2361 C CA . LYS B 1 36 ? 0.756 25.312 17.062 1 97.62 36 LYS B CA 1
ATOM 2362 C C . LYS B 1 36 ? -0.6 24.875 16.516 1 97.62 36 LYS B C 1
ATOM 2364 O O . LYS B 1 36 ? -1.165 23.875 16.969 1 97.62 36 LYS B O 1
ATOM 2369 N N . LYS B 1 37 ? -1.134 25.625 15.617 1 97.12 37 LYS B N 1
ATOM 2370 C CA . LYS B 1 37 ? -2.34 25.266 14.883 1 97.12 37 LYS B CA 1
ATOM 2371 C C . LYS B 1 37 ? -1.993 24.484 13.617 1 97.12 37 LYS B C 1
ATOM 2373 O O . LYS B 1 37 ? -1.212 24.953 12.789 1 97.12 37 LYS B O 1
ATOM 2378 N N . ILE B 1 38 ? -2.598 23.234 13.492 1 97.25 38 ILE B N 1
ATOM 2379 C CA . ILE B 1 38 ? -2.094 22.406 12.398 1 97.25 38 ILE B CA 1
ATOM 2380 C C . ILE B 1 38 ? -3.264 21.828 11.609 1 97.25 38 ILE B C 1
ATOM 2382 O O . ILE B 1 38 ? -4.344 21.609 12.164 1 97.25 38 ILE B O 1
ATOM 2386 N N . LEU B 1 39 ? -3.059 21.641 10.32 1 97.81 39 LEU B N 1
ATOM 2387 C CA . LEU B 1 39 ? -3.91 20.875 9.414 1 97.81 39 LEU B CA 1
ATOM 2388 C C . LEU B 1 39 ? -3.236 19.578 9.008 1 97.81 39 LEU B C 1
ATOM 2390 O O . LEU B 1 39 ? -2.08 19.578 8.578 1 97.81 39 LEU B O 1
ATOM 2394 N N . VAL B 1 40 ? -3.902 18.484 9.266 1 98.69 40 VAL B N 1
ATOM 2395 C CA . VAL B 1 40 ? -3.438 17.172 8.805 1 98.69 40 VAL B CA 1
ATOM 2396 C C . VAL B 1 40 ? -4.227 16.75 7.57 1 98.69 40 VAL B C 1
ATOM 2398 O O . VAL B 1 40 ? -5.457 16.812 7.562 1 98.69 40 VAL B O 1
ATOM 2401 N N . ILE B 1 41 ? -3.516 16.375 6.516 1 98.62 41 ILE B N 1
ATOM 2402 C CA . ILE B 1 41 ? -4.145 15.922 5.285 1 98.62 41 ILE B CA 1
ATOM 2403 C C . ILE B 1 41 ? -3.766 14.461 5.027 1 98.62 41 ILE B C 1
ATOM 2405 O O . ILE B 1 41 ? -2.582 14.125 4.961 1 98.62 41 ILE B O 1
ATOM 2409 N N . ASP B 1 42 ? -4.738 13.602 4.926 1 98.75 42 ASP B N 1
ATOM 2410 C CA . ASP B 1 42 ? -4.543 12.203 4.578 1 98.75 42 ASP B CA 1
ATOM 2411 C C . ASP B 1 42 ? -4.758 11.969 3.082 1 98.75 42 ASP B C 1
ATOM 2413 O O . ASP B 1 42 ? -5.895 11.93 2.611 1 98.75 42 ASP B O 1
ATOM 2417 N N . LEU B 1 43 ? -3.654 11.75 2.342 1 98.62 43 LEU B N 1
ATOM 2418 C CA . LEU B 1 43 ? -3.734 11.562 0.899 1 98.62 43 LEU B CA 1
ATOM 2419 C C . LEU B 1 43 ? -3.65 10.078 0.542 1 98.62 43 LEU B C 1
ATOM 2421 O O . LEU B 1 43 ? -3.57 9.727 -0.637 1 98.62 43 LEU B O 1
ATOM 2425 N N . ASP B 1 44 ? -3.615 9.195 1.495 1 98.44 44 ASP B N 1
ATOM 2426 C CA . ASP B 1 44 ? -3.502 7.758 1.262 1 98.44 44 ASP B CA 1
ATOM 2427 C C . ASP B 1 44 ? -4.879 7.113 1.118 1 98.44 44 ASP B C 1
ATOM 2429 O O . ASP B 1 44 ? -5.66 7.086 2.072 1 98.44 44 ASP B O 1
ATOM 2433 N N . PRO B 1 45 ? -5.105 6.438 -0.026 1 97.88 45 PRO B N 1
ATOM 2434 C CA . PRO B 1 45 ? -6.402 5.781 -0.207 1 97.88 45 PRO B CA 1
ATOM 2435 C C . PRO B 1 45 ? -6.621 4.633 0.778 1 97.88 45 PRO B C 1
ATOM 2437 O O . PRO B 1 45 ? -7.75 4.164 0.939 1 97.88 45 PRO B O 1
ATOM 2440 N N . GLN B 1 46 ? -5.574 4.156 1.45 1 96.56 46 GLN B N 1
ATOM 2441 C CA . GLN B 1 46 ? -5.707 3.123 2.471 1 96.56 46 GLN B CA 1
ATOM 2442 C C . GLN B 1 46 ? -6.305 3.689 3.754 1 96.56 46 GLN B C 1
ATOM 2444 O O . GLN B 1 46 ? -6.781 2.938 4.605 1 96.56 46 GLN B O 1
ATOM 2449 N N . ASN B 1 47 ? -6.266 5.039 3.941 1 96.94 47 ASN B N 1
ATOM 2450 C CA . ASN B 1 47 ? -6.984 5.805 4.953 1 96.94 47 ASN B CA 1
ATOM 2451 C C . ASN B 1 47 ? -6.586 5.383 6.363 1 96.94 47 ASN B C 1
ATOM 2453 O O . ASN B 1 47 ? -7.43 5.332 7.262 1 96.94 47 ASN B O 1
ATOM 2457 N N . SER B 1 48 ? -5.348 4.973 6.586 1 96.56 48 SER B N 1
ATOM 2458 C CA . SER B 1 48 ? -4.898 4.574 7.914 1 96.56 48 SER B CA 1
ATOM 2459 C C . SER B 1 48 ? -5.004 5.727 8.906 1 96.56 48 SER B C 1
ATOM 2461 O O . SER B 1 48 ? -5.531 5.559 10.008 1 96.56 48 SER B O 1
ATOM 2463 N N . LEU B 1 49 ? -4.523 6.859 8.469 1 98.19 49 LEU B N 1
ATOM 2464 C CA . LEU B 1 49 ? -4.578 8.039 9.328 1 98.19 49 LEU B CA 1
ATOM 2465 C C . LEU B 1 49 ? -6.02 8.453 9.594 1 98.19 49 LEU B C 1
ATOM 2467 O O . LEU B 1 49 ? -6.387 8.742 10.734 1 98.19 49 LEU B O 1
ATOM 2471 N N . THR B 1 50 ? -6.84 8.477 8.531 1 98.12 50 THR B N 1
ATOM 2472 C CA . THR B 1 50 ? -8.258 8.812 8.633 1 98.12 50 THR B CA 1
ATOM 2473 C C . THR B 1 50 ? -8.961 7.859 9.594 1 98.12 50 THR B C 1
ATOM 2475 O O . THR B 1 50 ? -9.758 8.297 10.438 1 98.12 50 THR B O 1
ATOM 2478 N N . SER B 1 51 ? -8.648 6.578 9.523 1 96.38 51 SER B N 1
ATOM 2479 C CA . SER B 1 51 ? -9.258 5.582 10.391 1 96.38 51 SER B CA 1
ATOM 2480 C C . SER B 1 51 ? -8.922 5.852 11.859 1 96.38 51 SER B C 1
ATOM 2482 O O . SER B 1 51 ? -9.758 5.648 12.742 1 96.38 51 SER B O 1
ATOM 2484 N N . TYR B 1 52 ? -7.754 6.305 12.102 1 97.69 52 TYR B N 1
ATOM 2485 C CA . TYR B 1 52 ? -7.316 6.625 13.453 1 97.69 52 TYR B CA 1
ATOM 2486 C C . TYR B 1 52 ? -8.148 7.754 14.047 1 97.69 52 TYR B C 1
ATOM 2488 O O . TYR B 1 52 ? -8.484 7.73 15.234 1 97.69 52 TYR B O 1
ATOM 2496 N N . PHE B 1 53 ? -8.547 8.727 13.242 1 98 53 PHE B N 1
ATOM 2497 C CA . PHE B 1 53 ? -9.25 9.914 13.711 1 98 53 PHE B CA 1
ATOM 2498 C C . PHE B 1 53 ? -10.742 9.812 13.406 1 98 53 PHE B C 1
ATOM 2500 O O . PHE B 1 53 ? -11.453 10.82 13.414 1 98 53 PHE B O 1
ATOM 2507 N N . MET B 1 54 ? -11.227 8.648 13.195 1 96.38 54 MET B N 1
ATOM 2508 C CA . MET B 1 54 ? -12.57 8.445 12.656 1 96.38 54 MET B CA 1
ATOM 2509 C C . MET B 1 54 ? -13.625 9.086 13.562 1 96.38 54 MET B C 1
ATOM 2511 O O . MET B 1 54 ? -14.617 9.625 13.078 1 96.38 54 MET B O 1
ATOM 2515 N N . GLN B 1 55 ? -13.453 9.102 14.828 1 95.31 55 GLN B N 1
ATOM 2516 C CA . GLN B 1 55 ? -14.445 9.57 15.781 1 95.31 55 GLN B CA 1
ATOM 2517 C C . GLN B 1 55 ? -14.711 11.062 15.617 1 95.31 55 GLN B C 1
ATOM 2519 O O . GLN B 1 55 ? -15.742 11.57 16.062 1 95.31 55 GLN B O 1
ATOM 2524 N N . TYR B 1 56 ? -13.82 11.766 14.945 1 96.19 56 TYR B N 1
ATOM 2525 C CA . TYR B 1 56 ? -13.93 13.219 14.82 1 96.19 56 TYR B CA 1
ATOM 2526 C C . TYR B 1 56 ? -14.5 13.609 13.461 1 96.19 56 TYR B C 1
ATOM 2528 O O . TYR B 1 56 ? -14.719 14.789 13.188 1 96.19 56 TYR B O 1
ATOM 2536 N N . ILE B 1 57 ? -14.664 12.656 12.586 1 95.69 57 ILE B N 1
ATOM 2537 C CA . ILE B 1 57 ? -15.031 12.93 11.195 1 95.69 57 ILE B CA 1
ATOM 2538 C C . ILE B 1 57 ? -16.547 12.828 11.039 1 95.69 57 ILE B C 1
ATOM 2540 O O . ILE B 1 57 ? -17.156 11.828 11.43 1 95.69 57 ILE B O 1
ATOM 2544 N N . LYS B 1 58 ? -17.078 13.922 10.43 1 91 58 LYS B N 1
ATOM 2545 C CA . LYS B 1 58 ? -18.516 13.953 10.125 1 91 58 LYS B CA 1
ATOM 2546 C C . LYS B 1 58 ? -18.75 13.867 8.625 1 91 58 LYS B C 1
ATOM 2548 O O . LYS B 1 58 ? -18.062 14.523 7.84 1 91 58 LYS B O 1
ATOM 2553 N N . ASN B 1 59 ? -19.656 13.062 8.172 1 92.5 59 ASN B N 1
ATOM 2554 C CA . ASN B 1 59 ? -20.078 12.961 6.781 1 92.5 59 ASN B CA 1
ATOM 2555 C C . ASN B 1 59 ? -18.906 12.664 5.855 1 92.5 59 ASN B C 1
ATOM 2557 O O . ASN B 1 59 ? -18.688 13.391 4.883 1 92.5 59 ASN B O 1
ATOM 2561 N N . LEU B 1 60 ? -18.203 11.609 6.141 1 93.88 60 LEU B N 1
ATOM 2562 C CA . LEU B 1 60 ? -16.969 11.258 5.441 1 93.88 60 LEU B CA 1
ATOM 2563 C C . LEU B 1 60 ? -17.234 11.031 3.957 1 93.88 60 LEU B C 1
ATOM 2565 O O . LEU B 1 60 ? -16.344 11.203 3.131 1 93.88 60 LEU B O 1
ATOM 2569 N N . GLU B 1 61 ? -18.422 10.75 3.572 1 90.19 61 GLU B N 1
ATOM 2570 C CA . GLU B 1 61 ? -18.766 10.484 2.178 1 90.19 61 GLU B CA 1
ATOM 2571 C C . GLU B 1 61 ? -18.609 11.742 1.327 1 90.19 61 GLU B C 1
ATOM 2573 O O . GLU B 1 61 ? -18.297 11.664 0.14 1 90.19 61 GLU B O 1
ATOM 2578 N N . VAL B 1 62 ? -18.781 12.891 2.018 1 89.06 62 VAL B N 1
ATOM 2579 C CA . VAL B 1 62 ? -18.766 14.133 1.246 1 89.06 62 VAL B CA 1
ATOM 2580 C C . VAL B 1 62 ? -17.578 14.992 1.688 1 89.06 62 VAL B C 1
ATOM 2582 O O . VAL B 1 62 ? -17.078 15.812 0.915 1 89.06 62 VAL B O 1
ATOM 2585 N N . ASN B 1 63 ? -17.188 14.781 2.932 1 91.62 63 ASN B N 1
ATOM 2586 C CA . ASN B 1 63 ? -16.109 15.602 3.494 1 91.62 63 ASN B CA 1
ATOM 2587 C C . ASN B 1 63 ? -14.781 14.867 3.502 1 91.62 63 ASN B C 1
ATOM 2589 O O . ASN B 1 63 ? -14.289 14.469 4.562 1 91.62 63 ASN B O 1
ATOM 2593 N N . ASN B 1 64 ? -14.195 14.625 2.303 1 95.56 64 ASN B N 1
ATOM 2594 C CA . ASN B 1 64 ? -12.914 13.945 2.162 1 95.56 64 ASN B CA 1
ATOM 2595 C C . ASN B 1 64 ? -12.055 14.594 1.077 1 95.56 64 ASN B C 1
ATOM 2597 O O . ASN B 1 64 ? -12.539 15.438 0.318 1 95.56 64 ASN B O 1
ATOM 2601 N N . VAL B 1 65 ? -10.883 14.242 1.002 1 95.81 65 VAL B N 1
ATOM 2602 C CA . VAL B 1 65 ? -9.891 14.891 0.146 1 95.81 65 VAL B CA 1
ATOM 2603 C C . VAL B 1 65 ? -10.242 14.656 -1.32 1 95.81 65 VAL B C 1
ATOM 2605 O O . VAL B 1 65 ? -10.023 15.523 -2.168 1 95.81 65 VAL B O 1
ATOM 2608 N N . TYR B 1 66 ? -10.836 13.461 -1.674 1 95.81 66 TYR B N 1
ATOM 2609 C CA . TYR B 1 66 ? -11.219 13.203 -3.057 1 95.81 66 TYR B CA 1
ATOM 2610 C C . TYR B 1 66 ? -12.227 14.242 -3.549 1 95.81 66 TYR B C 1
ATOM 2612 O O . TYR B 1 66 ? -12.055 14.82 -4.625 1 95.81 66 TYR B O 1
ATOM 2620 N N . GLU B 1 67 ? -13.219 14.398 -2.771 1 93.62 67 GLU B N 1
ATOM 2621 C CA . GLU B 1 67 ? -14.234 15.391 -3.113 1 93.62 67 GLU B CA 1
ATOM 2622 C C . GLU B 1 67 ? -13.648 16.797 -3.141 1 93.62 67 GLU B C 1
ATOM 2624 O O . GLU B 1 67 ? -14.008 17.609 -3.99 1 93.62 67 GLU B O 1
ATOM 2629 N N . PHE B 1 68 ? -12.734 17.062 -2.232 1 93.06 68 PHE B N 1
ATOM 2630 C CA . PHE B 1 68 ? -12.055 18.344 -2.164 1 93.06 68 PHE B CA 1
ATOM 2631 C C . PHE B 1 68 ? -11.266 18.609 -3.441 1 93.06 68 PHE B C 1
ATOM 2633 O O . PHE B 1 68 ? -11.305 19.719 -3.982 1 93.06 68 PHE B O 1
ATOM 2640 N N . LEU B 1 69 ? -10.617 17.594 -3.979 1 92.25 69 LEU B N 1
ATOM 2641 C CA . LEU B 1 69 ? -9.766 17.734 -5.156 1 92.25 69 LEU B CA 1
ATOM 2642 C C . LEU B 1 69 ? -10.602 17.859 -6.422 1 92.25 69 LEU B C 1
ATOM 2644 O O . LEU B 1 69 ? -10.172 18.469 -7.398 1 92.25 69 LEU B O 1
ATOM 2648 N N . ARG B 1 70 ? -11.75 17.219 -6.465 1 85.56 70 ARG B N 1
ATOM 2649 C CA . ARG B 1 70 ? -12.602 17.172 -7.656 1 85.56 70 ARG B CA 1
ATOM 2650 C C . ARG B 1 70 ? -13.391 18.469 -7.812 1 85.56 70 ARG B C 1
ATOM 2652 O O . ARG B 1 70 ? -13.805 18.812 -8.922 1 85.56 70 ARG B O 1
ATOM 2659 N N . GLU B 1 71 ? -13.836 19.031 -6.594 1 73.12 71 GLU B N 1
ATOM 2660 C CA . GLU B 1 71 ? -14.773 20.141 -6.625 1 73.12 71 GLU B CA 1
ATOM 2661 C C . GLU B 1 71 ? -14.133 21.391 -7.215 1 73.12 71 GLU B C 1
ATOM 2663 O O . GLU B 1 71 ? -12.938 21.641 -7.012 1 73.12 71 GLU B O 1
ATOM 2668 N N . ASN B 1 72 ? -14.703 21.859 -8.25 1 63.91 72 ASN B N 1
ATOM 2669 C CA . ASN B 1 72 ? -14.219 23.062 -8.93 1 63.91 72 ASN B CA 1
ATOM 2670 C C . ASN B 1 72 ? -14.352 24.297 -8.055 1 63.91 72 ASN B C 1
ATOM 2672 O O . ASN B 1 72 ? -14.492 24.188 -6.832 1 63.91 72 ASN B O 1
ATOM 2676 N N . THR B 1 73 ? -15.164 25.469 -8.406 1 59.34 73 THR B N 1
ATOM 2677 C CA . THR B 1 73 ? -14.953 26.891 -8.258 1 59.34 73 THR B CA 1
ATOM 2678 C C . THR B 1 73 ? -15.312 27.344 -6.84 1 59.34 73 THR B C 1
ATOM 2680 O O . THR B 1 73 ? -14.594 28.156 -6.242 1 59.34 73 THR B O 1
ATOM 2683 N N . ASN B 1 74 ? -16.609 27.156 -6.324 1 59.06 74 ASN B N 1
ATOM 2684 C CA . ASN B 1 74 ? -17 27.953 -5.164 1 59.06 74 ASN B CA 1
ATOM 2685 C C . ASN B 1 74 ? -17.031 27.109 -3.893 1 59.06 74 ASN B C 1
ATOM 2687 O O . ASN B 1 74 ? -18.094 26.875 -3.324 1 59.06 74 ASN B O 1
ATOM 2691 N N . LEU B 1 75 ? -15.727 26.578 -3.488 1 63.75 75 LEU B N 1
ATOM 2692 C CA . LEU B 1 75 ? -15.734 25.578 -2.434 1 63.75 75 LEU B CA 1
ATOM 2693 C C . LEU B 1 75 ? -15.703 26.234 -1.056 1 63.75 75 LEU B C 1
ATOM 2695 O O . LEU B 1 75 ? -14.914 27.156 -0.82 1 63.75 75 LEU B O 1
ATOM 2699 N N . ASP B 1 76 ? -16.719 25.922 -0.217 1 79.12 76 ASP B N 1
ATOM 2700 C CA . ASP B 1 76 ? -16.609 26.188 1.216 1 79.12 76 ASP B CA 1
ATOM 2701 C C . ASP B 1 76 ? -15.641 25.203 1.873 1 79.12 76 ASP B C 1
ATOM 2703 O O . ASP B 1 76 ? -16 24.047 2.148 1 79.12 76 ASP B O 1
ATOM 2707 N N . PHE B 1 77 ? -14.375 25.594 2.055 1 82.06 77 PHE B N 1
ATOM 2708 C CA . PHE B 1 77 ? -13.32 24.766 2.645 1 82.06 77 PHE B CA 1
ATOM 2709 C C . PHE B 1 77 ? -13.75 24.219 4.004 1 82.06 77 PHE B C 1
ATOM 2711 O O . PHE B 1 77 ? -13.375 23.109 4.383 1 82.06 77 PHE B O 1
ATOM 2718 N N . ASN B 1 78 ? -14.586 24.969 4.637 1 85 78 ASN B N 1
ATOM 2719 C CA . ASN B 1 78 ? -14.992 24.609 5.992 1 85 78 ASN B CA 1
ATOM 2720 C C . ASN B 1 78 ? -15.742 23.281 6.027 1 85 78 ASN B C 1
ATOM 2722 O O . ASN B 1 78 ? -15.695 22.562 7.027 1 85 78 ASN B O 1
ATOM 2726 N N . LYS B 1 79 ? -16.297 23 4.898 1 86.94 79 LYS B N 1
ATOM 2727 C CA . LYS B 1 79 ? -17.094 21.781 4.816 1 86.94 79 LYS B CA 1
ATOM 2728 C C . LYS B 1 79 ? -16.203 20.547 4.879 1 86.94 79 LYS B C 1
ATOM 2730 O O . LYS B 1 79 ? -16.641 19.469 5.312 1 86.94 79 LYS B O 1
ATOM 2735 N N . TYR B 1 80 ? -14.938 20.734 4.598 1 90.44 80 TYR B N 1
ATOM 2736 C CA . TYR B 1 80 ? -14.047 19.578 4.496 1 90.44 80 TYR B CA 1
ATOM 2737 C C . TYR B 1 80 ? -13.148 19.469 5.723 1 90.44 80 TYR B C 1
ATOM 2739 O O . TYR B 1 80 ? -12.477 18.453 5.922 1 90.44 80 TYR B O 1
ATOM 2747 N N . LEU B 1 81 ? -13.148 20.516 6.531 1 92.25 81 LEU B N 1
ATOM 2748 C CA . LEU B 1 81 ? -12.281 20.531 7.711 1 92.25 81 LEU B CA 1
ATOM 2749 C C . LEU B 1 81 ? -12.953 19.844 8.891 1 92.25 81 LEU B C 1
ATOM 2751 O O . LEU B 1 81 ? -14.062 20.219 9.289 1 92.25 81 LEU B O 1
ATOM 2755 N N . ASN B 1 82 ? -12.328 18.812 9.375 1 95.75 82 ASN B N 1
ATOM 2756 C CA . ASN B 1 82 ? -12.781 18.156 10.594 1 95.75 82 ASN B CA 1
ATOM 2757 C C . ASN B 1 82 ? -11.945 18.547 11.805 1 95.75 82 ASN B C 1
ATOM 2759 O O . ASN B 1 82 ? -10.727 18.344 11.812 1 95.75 82 ASN B O 1
ATOM 2763 N N . LYS B 1 83 ? -12.648 19.141 12.789 1 96 83 LYS B N 1
ATOM 2764 C CA . LYS B 1 83 ? -11.945 19.578 13.992 1 96 83 LYS B CA 1
ATOM 2765 C C . LYS B 1 83 ? -11.664 18.391 14.922 1 96 83 LYS B C 1
ATOM 2767 O O . LYS B 1 83 ? -12.594 17.719 15.375 1 96 83 LYS B O 1
ATOM 2772 N N . ILE B 1 84 ? -10.391 18.078 15.164 1 97.25 84 ILE B N 1
ATOM 2773 C CA . ILE B 1 84 ? -9.992 17.031 16.109 1 97.25 84 ILE B CA 1
ATOM 2774 C C . ILE B 1 84 ? -9.953 17.609 17.516 1 97.25 84 ILE B C 1
ATOM 2776 O O . ILE B 1 84 ? -10.445 16.984 18.469 1 97.25 84 ILE B O 1
ATOM 2780 N N . ASN B 1 85 ? -9.398 18.75 17.672 1 95.94 85 ASN B N 1
ATOM 2781 C CA . ASN B 1 85 ? -9.367 19.578 18.875 1 95.94 85 ASN B CA 1
ATOM 2782 C C . ASN B 1 85 ? -9.164 21.047 18.531 1 95.94 85 ASN B C 1
ATOM 2784 O O . ASN B 1 85 ? -9.32 21.453 17.375 1 95.94 85 ASN B O 1
ATOM 2788 N N . ASP B 1 86 ? -8.852 21.891 19.469 1 95.19 86 ASP B N 1
ATOM 2789 C CA . ASP B 1 86 ? -8.852 23.344 19.266 1 95.19 86 ASP B CA 1
ATOM 2790 C C . ASP B 1 86 ? -7.711 23.766 18.344 1 95.19 86 ASP B C 1
ATOM 2792 O O . ASP B 1 86 ? -7.738 24.875 17.781 1 95.19 86 ASP B O 1
ATOM 2796 N N . ARG B 1 87 ? -6.742 22.875 18.078 1 97.06 87 ARG B N 1
ATOM 2797 C CA . ARG B 1 87 ? -5.57 23.297 17.328 1 97.06 87 ARG B CA 1
ATOM 2798 C C . ARG B 1 87 ? -5.273 22.328 16.188 1 97.06 87 ARG B C 1
ATOM 2800 O O . ARG B 1 87 ? -4.273 22.484 15.484 1 97.06 87 ARG B O 1
ATOM 2807 N N . MET B 1 88 ? -6.094 21.312 16.031 1 97.75 88 MET B N 1
ATOM 2808 C CA . MET B 1 88 ? -5.805 20.281 15.031 1 97.75 88 MET B CA 1
ATOM 2809 C C . MET B 1 88 ? -7.031 20 14.172 1 97.75 88 MET B C 1
ATOM 2811 O O . MET B 1 88 ? -8.109 19.719 14.695 1 97.75 88 MET B O 1
ATOM 2815 N N . TYR B 1 89 ? -6.82 20.125 12.891 1 97.06 89 TYR B N 1
ATOM 2816 C CA . TYR B 1 89 ? -7.867 19.844 11.906 1 97.06 89 TYR B CA 1
ATOM 2817 C C . TYR B 1 89 ? -7.426 18.75 10.938 1 97.06 89 TYR B C 1
ATOM 2819 O O . TYR B 1 89 ? -6.227 18.547 10.727 1 97.06 89 TYR B O 1
ATOM 2827 N N . LEU B 1 90 ? -8.445 18.062 10.414 1 98.12 90 LEU B N 1
ATOM 2828 C CA . LEU B 1 90 ? -8.164 16.938 9.531 1 98.12 90 LEU B CA 1
ATOM 2829 C C . LEU B 1 90 ? -8.938 17.062 8.219 1 98.12 90 LEU B C 1
ATOM 2831 O O . LEU B 1 90 ? -10.133 17.375 8.234 1 98.12 90 LEU B O 1
ATOM 2835 N N . LEU B 1 91 ? -8.25 16.984 7.133 1 97.31 91 LEU B N 1
ATOM 2836 C CA . LEU B 1 91 ? -8.828 16.656 5.832 1 97.31 91 LEU B CA 1
ATOM 2837 C C . LEU B 1 91 ? -8.672 15.164 5.527 1 97.31 91 LEU B C 1
ATOM 2839 O O . LEU B 1 91 ? -7.586 14.711 5.164 1 97.31 91 LEU B O 1
ATOM 2843 N N . PRO B 1 92 ? -9.742 14.375 5.688 1 98.19 92 PRO B N 1
ATOM 2844 C CA . PRO B 1 92 ? -9.648 12.914 5.688 1 98.19 92 PRO B CA 1
ATOM 2845 C C . PRO B 1 92 ? -9.578 12.328 4.281 1 98.19 92 PRO B C 1
ATOM 2847 O O . PRO B 1 92 ? -9.984 12.977 3.314 1 98.19 92 PRO B O 1
ATOM 2850 N N . SER B 1 93 ? -9.023 11.133 4.223 1 98.12 93 SER B N 1
ATOM 2851 C CA . SER B 1 93 ? -8.922 10.359 2.992 1 98.12 93 SER B CA 1
ATOM 2852 C C . SER B 1 93 ? -10.211 9.602 2.703 1 98.12 93 SER B C 1
ATOM 2854 O O . SER B 1 93 ? -11.164 9.672 3.479 1 98.12 93 SER B O 1
ATOM 2856 N N . HIS B 1 94 ? -10.25 8.984 1.587 1 97.5 94 HIS B N 1
ATOM 2857 C CA . HIS B 1 94 ? -11.328 8.109 1.136 1 97.5 94 HIS B CA 1
ATOM 2858 C C . HIS B 1 94 ? -10.844 7.156 0.05 1 97.5 94 HIS B C 1
ATOM 2860 O O . HIS B 1 94 ? -9.977 7.516 -0.758 1 97.5 94 HIS B O 1
ATOM 2866 N N . PRO B 1 95 ? -11.406 5.934 -0.013 1 97.25 95 PRO B N 1
ATOM 2867 C CA . PRO B 1 95 ? -10.984 4.984 -1.047 1 97.25 95 PRO B CA 1
ATOM 2868 C C . PRO B 1 95 ? -11.141 5.543 -2.459 1 97.25 95 PRO B C 1
ATOM 2870 O O . PRO B 1 95 ? -10.43 5.121 -3.375 1 97.25 95 PRO B O 1
ATOM 2873 N N . ASN B 1 96 ? -11.992 6.523 -2.662 1 96.69 96 ASN B N 1
ATOM 2874 C CA . ASN B 1 96 ? -12.219 7.125 -3.973 1 96.69 96 ASN B CA 1
ATOM 2875 C C . ASN B 1 96 ? -10.953 7.793 -4.508 1 96.69 96 ASN B C 1
ATOM 2877 O O . ASN B 1 96 ? -10.867 8.109 -5.695 1 96.69 96 ASN B O 1
ATOM 2881 N N . LEU B 1 97 ? -9.992 7.922 -3.639 1 97.44 97 LEU B N 1
ATOM 2882 C CA . LEU B 1 97 ? -8.727 8.477 -4.09 1 97.44 97 LEU B CA 1
ATOM 2883 C C . LEU B 1 97 ? -8.062 7.562 -5.113 1 97.44 97 LEU B C 1
ATOM 2885 O O . LEU B 1 97 ? -7.234 8.016 -5.91 1 97.44 97 LEU B O 1
ATOM 2889 N N . HIS B 1 98 ? -8.375 6.273 -5.113 1 96.81 98 HIS B N 1
ATOM 2890 C CA . HIS B 1 98 ? -7.914 5.375 -6.168 1 96.81 98 HIS B CA 1
ATOM 2891 C C . HIS B 1 98 ? -8.398 5.836 -7.535 1 96.81 98 HIS B C 1
ATOM 2893 O O . HIS B 1 98 ? -7.684 5.707 -8.531 1 96.81 98 HIS B O 1
ATOM 2899 N N . LEU B 1 99 ? -9.625 6.355 -7.582 1 95 99 LEU B N 1
ATOM 2900 C CA . LEU B 1 99 ? -10.203 6.855 -8.828 1 95 99 LEU B CA 1
ATOM 2901 C C . LEU B 1 99 ? -9.469 8.117 -9.297 1 95 99 LEU B C 1
ATOM 2903 O O . LEU B 1 99 ? -9.258 8.305 -10.492 1 95 99 LEU B O 1
ATOM 2907 N N . PHE B 1 100 ? -9.055 8.906 -8.336 1 94.31 100 PHE B N 1
ATOM 2908 C CA . PHE B 1 100 ? -8.281 10.102 -8.664 1 94.31 100 PHE B CA 1
ATOM 2909 C C . PHE B 1 100 ? -6.996 9.734 -9.391 1 94.31 100 PHE B C 1
ATOM 2911 O O . PHE B 1 100 ? -6.664 10.336 -10.414 1 94.31 100 PHE B O 1
ATOM 2918 N N . ASN B 1 101 ? -6.355 8.688 -8.914 1 91.5 101 ASN B N 1
ATOM 2919 C CA . ASN B 1 101 ? -5.09 8.25 -9.492 1 91.5 101 ASN B CA 1
ATOM 2920 C C . ASN B 1 101 ? -5.27 7.766 -10.93 1 91.5 101 ASN B C 1
ATOM 2922 O O . ASN B 1 101 ? -4.367 7.91 -11.758 1 91.5 101 ASN B O 1
ATOM 2926 N N . GLN B 1 102 ? -6.402 7.332 -11.219 1 90 102 GLN B N 1
ATOM 2927 C CA . GLN B 1 102 ? -6.668 6.746 -12.523 1 90 102 GLN B CA 1
ATOM 2928 C C . GLN B 1 102 ? -7.012 7.82 -13.555 1 90 102 GLN B C 1
ATOM 2930 O O . GLN B 1 102 ? -6.98 7.566 -14.758 1 90 102 GLN B O 1
ATOM 2935 N N . GLN B 1 103 ? -7.383 8.969 -13.094 1 89.31 103 GLN B N 1
ATOM 2936 C CA . GLN B 1 103 ? -7.793 10.039 -14 1 89.31 103 GLN B CA 1
ATOM 2937 C C . GLN B 1 103 ? -6.633 10.484 -14.883 1 89.31 103 GLN B C 1
ATOM 2939 O O . GLN B 1 103 ? -5.488 10.539 -14.43 1 89.31 103 GLN B O 1
ATOM 2944 N N . VAL B 1 104 ? -7.016 10.664 -16.141 1 84.12 104 VAL B N 1
ATOM 2945 C CA . VAL B 1 104 ? -6.039 11.211 -17.078 1 84.12 104 VAL B CA 1
ATOM 2946 C C . VAL B 1 104 ? -6.273 12.711 -17.25 1 84.12 104 VAL B C 1
ATOM 2948 O O . VAL B 1 104 ? -7.18 13.125 -17.984 1 84.12 104 VAL B O 1
ATOM 2951 N N . ASP B 1 105 ? -5.59 13.5 -16.469 1 84.88 105 ASP B N 1
ATOM 2952 C CA . ASP B 1 105 ? -5.648 14.961 -16.453 1 84.88 105 ASP B CA 1
ATOM 2953 C C . ASP B 1 105 ? -4.258 15.562 -16.266 1 84.88 105 ASP B C 1
ATOM 2955 O O . ASP B 1 105 ? -3.6 15.312 -15.258 1 84.88 105 ASP B O 1
ATOM 2959 N N . SER B 1 106 ? -3.883 16.422 -17.188 1 83.31 106 SER B N 1
ATOM 2960 C CA . SER B 1 106 ? -2.523 16.953 -17.234 1 83.31 106 SER B CA 1
ATOM 2961 C C . SER B 1 106 ? -2.236 17.844 -16.031 1 83.31 106 SER B C 1
ATOM 2963 O O . SER B 1 106 ? -1.076 18.047 -15.664 1 83.31 106 SER B O 1
ATOM 2965 N N . TYR B 1 107 ? -3.248 18.312 -15.414 1 88.5 107 TYR B N 1
ATOM 2966 C CA . TYR B 1 107 ? -3.037 19.281 -14.352 1 88.5 107 TYR B CA 1
ATOM 2967 C C . TYR B 1 107 ? -3.41 18.703 -12.992 1 88.5 107 TYR B C 1
ATOM 2969 O O . TYR B 1 107 ? -3.367 19.391 -11.977 1 88.5 107 TYR B O 1
ATOM 2977 N N . LYS B 1 108 ? -3.631 17.391 -12.969 1 90.56 108 LYS B N 1
ATOM 2978 C CA . LYS B 1 108 ? -4.148 16.781 -11.742 1 90.56 108 LYS B CA 1
ATOM 2979 C C . LYS B 1 108 ? -3.119 16.844 -10.617 1 90.56 108 LYS B C 1
ATOM 2981 O O . LYS B 1 108 ? -3.482 16.906 -9.445 1 90.56 108 LYS B O 1
ATOM 2986 N N . VAL B 1 109 ? -1.836 16.938 -11 1 92.94 109 VAL B N 1
ATOM 2987 C CA . VAL B 1 109 ? -0.78 16.906 -9.992 1 92.94 109 VAL B CA 1
ATOM 2988 C C . VAL B 1 109 ? -0.72 18.25 -9.266 1 92.94 109 VAL B C 1
ATOM 2990 O O . VAL B 1 109 ? -0.055 18.375 -8.234 1 92.94 109 VAL B O 1
ATOM 2993 N N . LEU B 1 110 ? -1.518 19.281 -9.742 1 93.5 110 LEU B N 1
ATOM 2994 C CA . LEU B 1 110 ? -1.524 20.609 -9.156 1 93.5 110 LEU B CA 1
ATOM 2995 C C . LEU B 1 110 ? -2.814 20.859 -8.383 1 93.5 110 LEU B C 1
ATOM 2997 O O . LEU B 1 110 ? -3.004 21.938 -7.82 1 93.5 110 LEU B O 1
ATOM 3001 N N . SER B 1 111 ? -3.693 19.875 -8.305 1 93.25 111 SER B N 1
ATOM 3002 C CA . SER B 1 111 ? -5.031 20.062 -7.75 1 93.25 111 SER B CA 1
ATOM 3003 C C . SER B 1 111 ? -4.965 20.516 -6.297 1 93.25 111 SER B C 1
ATOM 3005 O O . SER B 1 111 ? -5.633 21.469 -5.906 1 93.25 111 SER B O 1
ATOM 3007 N N . LEU B 1 112 ? -4.133 19.875 -5.52 1 94.81 112 LEU B N 1
ATOM 3008 C CA . LEU B 1 112 ? -4.047 20.203 -4.102 1 94.81 112 LEU B CA 1
ATOM 3009 C C . LEU B 1 112 ? -3.533 21.625 -3.904 1 94.81 112 LEU B C 1
ATOM 3011 O O . LEU B 1 112 ? -4.07 22.375 -3.086 1 94.81 112 LEU B O 1
ATOM 3015 N N . LYS B 1 113 ? -2.496 22.031 -4.625 1 93.5 113 LYS B N 1
ATOM 3016 C CA . LYS B 1 113 ? -1.936 23.375 -4.57 1 93.5 113 LYS B CA 1
ATOM 3017 C C . LYS B 1 113 ? -3.002 24.422 -4.859 1 93.5 113 LYS B C 1
ATOM 3019 O O . LYS B 1 113 ? -3.146 25.391 -4.109 1 93.5 113 LYS B O 1
ATOM 3024 N N . HIS B 1 114 ? -3.748 24.141 -5.887 1 90.81 114 HIS B N 1
ATOM 3025 C CA . HIS B 1 114 ? -4.77 25.094 -6.32 1 90.81 114 HIS B CA 1
ATOM 3026 C C . HIS B 1 114 ? -5.895 25.188 -5.297 1 90.81 114 HIS B C 1
ATOM 3028 O O . HIS B 1 114 ? -6.387 26.281 -5.02 1 90.81 114 HIS B O 1
ATOM 3034 N N . ARG B 1 115 ? -6.258 24.078 -4.758 1 90.5 115 ARG B N 1
ATOM 3035 C CA . ARG B 1 115 ? -7.379 24.062 -3.822 1 90.5 115 ARG B CA 1
ATOM 3036 C C . ARG B 1 115 ? -6.988 24.703 -2.49 1 90.5 115 ARG B C 1
ATOM 3038 O O . ARG B 1 115 ? -7.805 25.359 -1.852 1 90.5 115 ARG B O 1
ATOM 3045 N N . LEU B 1 116 ? -5.758 24.562 -2.066 1 91 116 LEU B N 1
ATOM 3046 C CA . LEU B 1 116 ? -5.328 25 -0.746 1 91 116 LEU B CA 1
ATOM 3047 C C . LEU B 1 116 ? -4.887 26.469 -0.779 1 91 116 LEU B C 1
ATOM 3049 O O . LEU B 1 116 ? -4.809 27.125 0.264 1 91 116 LEU B O 1
ATOM 3053 N N . LYS B 1 117 ? -4.547 27.016 -1.904 1 84.19 117 LYS B N 1
ATOM 3054 C CA . LYS B 1 117 ? -3.904 28.312 -2.049 1 84.19 117 LYS B CA 1
ATOM 3055 C C . LYS B 1 117 ? -4.664 29.391 -1.274 1 84.19 117 LYS B C 1
ATOM 3057 O O . LYS B 1 117 ? -4.082 30.094 -0.439 1 84.19 117 LYS B O 1
ATOM 3062 N N . ASN B 1 118 ? -5.957 29.484 -1.473 1 77.88 118 ASN B N 1
ATOM 3063 C CA . ASN B 1 118 ? -6.703 30.562 -0.834 1 77.88 118 ASN B CA 1
ATOM 3064 C C . ASN B 1 118 ? -7.141 30.188 0.577 1 77.88 118 ASN B C 1
ATOM 3066 O O . ASN B 1 118 ? -7.301 31.047 1.437 1 77.88 118 ASN B O 1
ATOM 3070 N N . PHE B 1 119 ? -7.145 29 0.825 1 79.56 119 PHE B N 1
ATOM 3071 C CA . PHE B 1 119 ? -7.695 28.516 2.088 1 79.56 119 PHE B CA 1
ATOM 3072 C C . PHE B 1 119 ? -6.645 28.578 3.191 1 79.56 119 PHE B C 1
ATOM 3074 O O . PHE B 1 119 ? -6.953 28.922 4.332 1 79.56 119 PHE B O 1
ATOM 3081 N N . LEU B 1 120 ? -5.457 28.281 2.869 1 81.56 120 LEU B N 1
ATOM 3082 C CA . LEU B 1 120 ? -4.387 28.234 3.855 1 81.56 120 LEU B CA 1
ATOM 3083 C C . LEU B 1 120 ? -4.086 29.625 4.41 1 81.56 120 LEU B C 1
ATOM 3085 O O . LEU B 1 120 ? -3.697 29.75 5.574 1 81.56 120 LEU B O 1
ATOM 3089 N N . VAL B 1 121 ? -4.41 30.609 3.664 1 77.06 121 VAL B N 1
ATOM 3090 C CA . VAL B 1 121 ? -4.148 31.984 4.086 1 77.06 121 VAL B CA 1
ATOM 3091 C C . VAL B 1 121 ? -5.242 32.438 5.043 1 77.06 121 VAL B C 1
ATOM 3093 O O . VAL B 1 121 ? -4.969 33.188 6 1 77.06 121 VAL B O 1
ATOM 3096 N N . SER B 1 122 ? -6.379 31.844 4.895 1 79.12 122 SER B N 1
ATOM 3097 C CA . SER B 1 122 ? -7.535 32.312 5.656 1 79.12 122 SER B CA 1
ATOM 3098 C C . SER B 1 122 ? -7.598 31.656 7.027 1 79.12 122 SER B C 1
ATOM 3100 O O . SER B 1 122 ? -8.086 32.25 7.988 1 79.12 122 SER B O 1
ATOM 3102 N N . TYR B 1 123 ? -7.031 30.516 7.25 1 85.06 123 TYR B N 1
ATOM 3103 C CA . TYR B 1 123 ? -7.211 29.75 8.477 1 85.06 123 TYR B CA 1
ATOM 3104 C C . TYR B 1 123 ? -5.996 29.875 9.391 1 85.06 123 TYR B C 1
ATOM 3106 O O . TYR B 1 123 ? -6.043 29.484 10.555 1 85.06 123 TYR B O 1
ATOM 3114 N N . TYR B 1 124 ? -4.969 30.406 8.992 1 89.38 124 TYR B N 1
ATOM 3115 C CA . TYR B 1 124 ? -3.793 30.766 9.781 1 89.38 124 TYR B CA 1
ATOM 3116 C C . TYR B 1 124 ? -3.188 29.516 10.43 1 89.38 124 TYR B C 1
ATOM 3118 O O . TYR B 1 124 ? -2.928 29.516 11.641 1 89.38 124 TYR B O 1
ATOM 3126 N N . PHE B 1 125 ? -3.039 28.453 9.75 1 95.5 125 PHE B N 1
ATOM 3127 C CA . PHE B 1 125 ? -2.316 27.281 10.234 1 95.5 125 PHE B CA 1
ATOM 3128 C C . PHE B 1 125 ? -0.826 27.578 10.352 1 95.5 125 PHE B C 1
ATOM 3130 O O . PHE B 1 125 ? -0.258 28.266 9.508 1 95.5 125 PHE B O 1
ATOM 3137 N N . ASP B 1 126 ? -0.24 27.047 11.438 1 96.56 126 ASP B N 1
ATOM 3138 C CA . ASP B 1 126 ? 1.213 27.109 11.555 1 96.56 126 ASP B CA 1
ATOM 3139 C C . ASP B 1 126 ? 1.881 26.047 10.688 1 96.56 126 ASP B C 1
ATOM 3141 O O . ASP B 1 126 ? 2.898 26.312 10.047 1 96.56 126 ASP B O 1
ATOM 3145 N N . TYR B 1 127 ? 1.282 24.844 10.68 1 97.5 127 TYR B N 1
ATOM 3146 C CA . TYR B 1 127 ? 1.819 23.703 9.945 1 97.5 127 TYR B CA 1
ATOM 3147 C C . TYR B 1 127 ? 0.712 22.969 9.211 1 97.5 127 TYR B C 1
ATOM 3149 O O . TYR B 1 127 ? -0.431 22.922 9.672 1 97.5 127 TYR B O 1
ATOM 3157 N N . VAL B 1 128 ? 1.047 22.406 8.062 1 98.12 128 VAL B N 1
ATOM 3158 C CA . VAL B 1 128 ? 0.255 21.406 7.348 1 98.12 128 VAL B CA 1
ATOM 3159 C C . VAL B 1 128 ? 1.048 20.109 7.23 1 98.12 128 VAL B C 1
ATOM 3161 O O . VAL B 1 128 ? 2.176 20.109 6.73 1 98.12 128 VAL B O 1
ATOM 3164 N N . LEU B 1 129 ? 0.533 19.031 7.797 1 98.81 129 LEU B N 1
ATOM 3165 C CA . LEU B 1 129 ? 1.143 17.719 7.664 1 98.81 129 LEU B CA 1
ATOM 3166 C C . LEU B 1 129 ? 0.394 16.875 6.637 1 98.81 129 LEU B C 1
ATOM 3168 O O . LEU B 1 129 ? -0.831 16.734 6.707 1 98.81 129 LEU B O 1
ATOM 3172 N N . ILE B 1 130 ? 1.137 16.328 5.707 1 98.88 130 ILE B N 1
ATOM 3173 C CA . ILE B 1 130 ? 0.52 15.531 4.648 1 98.88 130 ILE B CA 1
ATOM 3174 C C . ILE B 1 130 ? 1.026 14.094 4.723 1 98.88 130 ILE B C 1
ATOM 3176 O O . ILE B 1 130 ? 2.229 13.844 4.605 1 98.88 130 ILE B O 1
ATOM 3180 N N . ASP B 1 131 ? 0.141 13.133 4.969 1 98.88 131 ASP B N 1
ATOM 3181 C CA . ASP B 1 131 ? 0.411 11.703 4.91 1 98.88 131 ASP B CA 1
ATOM 3182 C C . ASP B 1 131 ? 0.184 11.156 3.504 1 98.88 131 ASP B C 1
ATOM 3184 O O . ASP B 1 131 ? -0.845 11.438 2.883 1 98.88 131 ASP B O 1
ATOM 3188 N N . THR B 1 132 ? 1.138 10.406 2.965 1 98.75 132 THR B N 1
ATOM 3189 C CA . THR B 1 132 ? 1.067 9.992 1.565 1 98.75 132 THR B CA 1
ATOM 3190 C C . THR B 1 132 ? 1.063 8.477 1.444 1 98.75 132 THR B C 1
ATOM 3192 O O . THR B 1 132 ? 1.474 7.773 2.371 1 98.75 132 THR B O 1
ATOM 3195 N N . PRO B 1 133 ? 0.565 7.91 0.364 1 97.94 133 PRO B N 1
ATOM 3196 C CA . PRO B 1 133 ? 0.597 6.465 0.13 1 97.94 133 PRO B CA 1
ATOM 3197 C C . PRO B 1 133 ? 1.992 5.957 -0.227 1 97.94 133 PRO B C 1
ATOM 3199 O O . PRO B 1 133 ? 2.879 6.75 -0.553 1 97.94 133 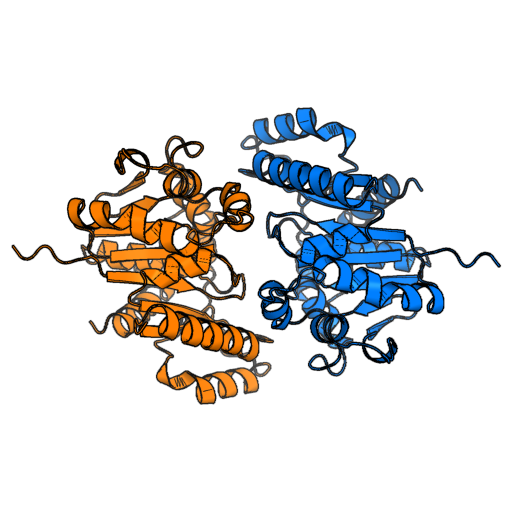PRO B O 1
ATOM 3202 N N . PRO B 1 134 ? 2.221 4.668 -0.162 1 97.25 134 PRO B N 1
ATOM 3203 C CA . PRO B 1 134 ? 3.525 4.082 -0.48 1 97.25 134 PRO B CA 1
ATOM 3204 C C . PRO B 1 134 ? 3.707 3.82 -1.974 1 97.25 134 PRO B C 1
ATOM 3206 O O . PRO B 1 134 ? 4.031 2.699 -2.373 1 97.25 134 PRO B O 1
ATOM 3209 N N . ASN B 1 135 ? 3.562 4.902 -2.791 1 96.12 135 ASN B N 1
ATOM 3210 C CA . ASN B 1 135 ? 3.648 4.789 -4.242 1 96.12 135 ASN B CA 1
ATOM 3211 C C . ASN B 1 135 ? 4.23 6.055 -4.871 1 96.12 135 ASN B C 1
ATOM 3213 O O . ASN B 1 135 ? 4.203 7.125 -4.258 1 96.12 135 ASN B O 1
ATOM 3217 N N . LEU B 1 136 ? 4.773 5.812 -6.07 1 96.06 136 LEU B N 1
ATOM 3218 C CA . LEU B 1 136 ? 5.117 6.938 -6.934 1 96.06 136 LEU B CA 1
ATOM 3219 C C . LEU B 1 136 ? 3.957 7.285 -7.859 1 96.06 136 LEU B C 1
ATOM 3221 O O . LEU B 1 136 ? 3.879 6.777 -8.984 1 96.06 136 LEU B O 1
ATOM 3225 N N . ASP B 1 137 ? 3.02 8.039 -7.348 1 94.31 137 ASP B N 1
ATOM 3226 C CA . ASP B 1 137 ? 1.845 8.328 -8.164 1 94.31 137 ASP B CA 1
ATOM 3227 C C . ASP B 1 137 ? 1.424 9.789 -8.023 1 94.31 137 ASP B C 1
ATOM 3229 O O . ASP B 1 137 ? 2.15 10.594 -7.441 1 94.31 137 ASP B O 1
ATOM 3233 N N . SER B 1 138 ? 0.262 10.109 -8.594 1 94.94 138 SER B N 1
ATOM 3234 C CA . SER B 1 138 ? -0.173 11.5 -8.672 1 94.94 138 SER B CA 1
ATOM 3235 C C . SER B 1 138 ? -0.477 12.062 -7.289 1 94.94 138 SER B C 1
ATOM 3237 O O . SER B 1 138 ? -0.364 13.273 -7.062 1 94.94 138 SER B O 1
ATOM 3239 N N . LEU B 1 139 ? -0.855 11.242 -6.348 1 97.06 139 LEU B N 1
ATOM 3240 C CA . LEU B 1 139 ? -1.139 11.711 -4.996 1 97.06 139 LEU B CA 1
ATOM 3241 C C . LEU B 1 139 ? 0.133 12.211 -4.32 1 97.06 139 LEU B C 1
ATOM 3243 O O . LEU B 1 139 ? 0.136 13.281 -3.707 1 97.06 139 LEU B O 1
ATOM 3247 N N . LEU B 1 140 ? 1.216 11.453 -4.5 1 97.44 140 LEU B N 1
ATOM 3248 C CA . LEU B 1 140 ? 2.5 11.914 -3.988 1 97.44 140 LEU B CA 1
ATOM 3249 C C . LEU B 1 140 ? 2.926 13.203 -4.68 1 97.44 140 LEU B C 1
ATOM 3251 O O . LEU B 1 140 ? 3.396 14.141 -4.023 1 97.44 140 LEU B O 1
ATOM 3255 N N . ASP B 1 141 ? 2.684 13.281 -5.969 1 96.62 141 ASP B N 1
ATOM 3256 C CA . ASP B 1 141 ? 3.041 14.477 -6.723 1 96.62 141 ASP B CA 1
ATOM 3257 C C . ASP B 1 141 ? 2.303 15.703 -6.191 1 96.62 141 ASP B C 1
ATOM 3259 O O . ASP B 1 141 ? 2.889 16.781 -6.059 1 96.62 141 ASP B O 1
ATOM 3263 N N . ASN B 1 142 ? 1.034 15.555 -5.918 1 97.06 142 ASN B N 1
ATOM 3264 C CA . ASN B 1 142 ? 0.245 16.641 -5.359 1 97.06 142 ASN B CA 1
ATOM 3265 C C . ASN B 1 142 ? 0.853 17.172 -4.059 1 97.06 142 ASN B C 1
ATOM 3267 O O . ASN B 1 142 ? 0.931 18.375 -3.848 1 97.06 142 ASN B O 1
ATOM 3271 N N . ALA B 1 143 ? 1.293 16.25 -3.229 1 98.12 143 ALA B N 1
ATOM 3272 C CA . ALA B 1 143 ? 1.912 16.641 -1.965 1 98.12 143 ALA B CA 1
ATOM 3273 C C . ALA B 1 143 ? 3.236 17.375 -2.203 1 98.12 143 ALA B C 1
ATOM 3275 O O . ALA B 1 143 ? 3.475 18.438 -1.645 1 98.12 143 ALA B O 1
ATOM 3276 N N . LEU B 1 144 ? 4.059 16.844 -3.07 1 97.75 144 LEU B N 1
ATOM 3277 C CA . LEU B 1 144 ? 5.406 17.359 -3.285 1 97.75 144 LEU B CA 1
ATOM 3278 C C . LEU B 1 144 ? 5.367 18.766 -3.869 1 97.75 144 LEU B C 1
ATOM 3280 O O . LEU B 1 144 ? 6.238 19.594 -3.572 1 97.75 144 LEU B O 1
ATOM 3284 N N . HIS B 1 145 ? 4.359 19.094 -4.602 1 96.69 145 HIS B N 1
ATOM 3285 C CA . HIS B 1 145 ? 4.238 20.391 -5.258 1 96.69 145 HIS B CA 1
ATOM 3286 C C . HIS B 1 145 ? 4.09 21.516 -4.23 1 96.69 145 HIS B C 1
ATOM 3288 O O . HIS B 1 145 ? 4.359 22.688 -4.539 1 96.69 145 HIS B O 1
ATOM 3294 N N . ILE B 1 146 ? 3.674 21.172 -3.012 1 95.81 146 ILE B N 1
ATOM 3295 C CA . ILE B 1 146 ? 3.434 22.234 -2.039 1 95.81 146 ILE B CA 1
ATOM 3296 C C . ILE B 1 146 ? 4.301 22 -0.802 1 95.81 146 ILE B C 1
ATOM 3298 O O . ILE B 1 146 ? 4.203 22.75 0.179 1 95.81 146 ILE B O 1
ATOM 3302 N N . THR B 1 147 ? 5.172 21.047 -0.829 1 97.62 147 THR B N 1
ATOM 3303 C CA . THR B 1 147 ? 5.934 20.609 0.337 1 97.62 147 THR B CA 1
ATOM 3304 C C . THR B 1 147 ? 7.137 21.516 0.568 1 97.62 147 THR B C 1
ATOM 3306 O O . THR B 1 147 ? 7.879 21.828 -0.366 1 97.62 147 THR B O 1
ATOM 3309 N N . ASP B 1 148 ? 7.277 21.953 1.804 1 96.75 148 ASP B N 1
ATOM 3310 C CA . ASP B 1 148 ? 8.484 22.656 2.217 1 96.75 148 ASP B CA 1
ATOM 3311 C C . ASP B 1 148 ? 9.523 21.688 2.777 1 96.75 148 ASP B C 1
ATOM 3313 O O . ASP B 1 148 ? 10.695 21.734 2.398 1 96.75 148 ASP B O 1
ATOM 3317 N N . LYS B 1 149 ? 9.094 20.797 3.637 1 98.06 149 LYS B N 1
ATOM 3318 C CA . LYS B 1 149 ? 9.938 19.781 4.254 1 98.06 149 LYS B CA 1
ATOM 3319 C C . LYS B 1 149 ? 9.391 18.375 3.992 1 98.06 149 LYS B C 1
ATOM 3321 O O . LYS B 1 149 ? 8.195 18.125 4.176 1 98.06 149 LYS B O 1
ATOM 3326 N N . LEU B 1 150 ? 10.273 17.562 3.529 1 98.69 150 LEU B N 1
ATOM 3327 C CA . LEU B 1 150 ? 9.914 16.172 3.301 1 98.69 150 LEU B CA 1
ATOM 3328 C C . LEU B 1 150 ? 10.578 15.266 4.328 1 98.69 150 LEU B C 1
ATOM 3330 O O . LEU B 1 150 ? 11.805 15.273 4.465 1 98.69 150 LEU B O 1
ATOM 3334 N N . VAL B 1 151 ? 9.75 14.547 5.074 1 98.88 151 VAL B N 1
ATOM 3335 C CA . VAL B 1 151 ? 10.242 13.57 6.043 1 98.88 151 VAL B CA 1
ATOM 3336 C C . VAL B 1 151 ? 10.078 12.156 5.48 1 98.88 151 VAL B C 1
ATOM 3338 O O . VAL B 1 151 ? 8.977 11.773 5.078 1 98.88 151 VAL B O 1
ATOM 3341 N N . ILE B 1 152 ? 11.188 11.43 5.477 1 98.88 152 ILE B N 1
ATOM 3342 C CA . ILE B 1 152 ? 11.172 10.062 4.965 1 98.88 152 ILE B CA 1
ATOM 3343 C C . ILE B 1 152 ? 11.484 9.086 6.098 1 98.88 152 ILE B C 1
ATOM 3345 O O . ILE B 1 152 ? 12.648 8.906 6.469 1 98.88 152 ILE B O 1
ATOM 3349 N N . PRO B 1 153 ? 10.461 8.477 6.637 1 98.75 153 PRO B N 1
ATOM 3350 C CA . PRO B 1 153 ? 10.742 7.375 7.562 1 98.75 153 PRO B CA 1
ATOM 3351 C C . PRO B 1 153 ? 11.266 6.129 6.855 1 98.75 153 PRO B C 1
ATOM 3353 O O . PRO B 1 153 ? 10.758 5.758 5.793 1 98.75 153 PRO B O 1
ATOM 3356 N N . ILE B 1 154 ? 12.305 5.496 7.438 1 97.62 154 ILE B N 1
ATOM 3357 C CA . ILE B 1 154 ? 12.82 4.242 6.898 1 97.62 154 ILE B CA 1
ATOM 3358 C C . ILE B 1 154 ? 12.961 3.219 8.023 1 97.62 154 ILE B C 1
ATOM 3360 O O . ILE B 1 154 ? 13.07 3.586 9.195 1 97.62 154 ILE B O 1
ATOM 3364 N N . GLN B 1 155 ? 12.781 2.055 7.684 1 95 155 GLN B N 1
ATOM 3365 C CA . GLN B 1 155 ? 13.164 0.914 8.508 1 95 155 GLN B CA 1
ATOM 3366 C C . GLN B 1 155 ? 14.344 0.16 7.891 1 95 155 GLN B C 1
ATOM 3368 O O . GLN B 1 155 ? 14.383 -0.053 6.676 1 95 155 GLN B O 1
ATOM 3373 N N . VAL B 1 156 ? 15.32 -0.144 8.719 1 91.31 156 VAL B N 1
ATOM 3374 C CA . VAL B 1 156 ? 16.484 -0.859 8.203 1 91.31 156 VAL B CA 1
ATOM 3375 C C . VAL B 1 156 ? 16.109 -2.311 7.91 1 91.31 156 VAL B C 1
ATOM 3377 O O . VAL B 1 156 ? 16.172 -3.168 8.797 1 91.31 156 VAL B O 1
ATOM 3380 N N . GLU B 1 157 ? 15.711 -2.523 6.785 1 89.19 157 GLU B N 1
ATOM 3381 C CA . GLU B 1 157 ? 15.312 -3.85 6.316 1 89.19 157 GLU B CA 1
ATOM 3382 C C . GLU B 1 157 ? 15.797 -4.094 4.891 1 89.19 157 GLU B C 1
ATOM 3384 O O . GLU B 1 157 ? 16.406 -3.219 4.277 1 89.19 157 GLU B O 1
ATOM 3389 N N . ARG B 1 158 ? 15.445 -5.277 4.438 1 86.19 158 ARG B N 1
ATOM 3390 C CA . ARG B 1 158 ? 15.828 -5.633 3.076 1 86.19 158 ARG B CA 1
ATOM 3391 C C . ARG B 1 158 ? 15.258 -4.641 2.068 1 86.19 158 ARG B C 1
ATOM 3393 O O . ARG B 1 158 ? 14.086 -4.273 2.141 1 86.19 158 ARG B O 1
ATOM 3400 N N . PHE B 1 159 ? 15.891 -4.016 1.249 1 91.69 159 PHE B N 1
ATOM 3401 C CA . PHE B 1 159 ? 15.547 -3.172 0.111 1 91.69 159 PHE B CA 1
ATOM 3402 C C . PHE B 1 159 ? 15.438 -1.711 0.531 1 91.69 159 PHE B C 1
ATOM 3404 O O . PHE B 1 159 ? 15.039 -0.859 -0.262 1 91.69 159 PHE B O 1
ATOM 3411 N N . SER B 1 160 ? 15.711 -1.455 1.865 1 93.94 160 SER B N 1
ATOM 3412 C CA . SER B 1 160 ? 15.594 -0.08 2.338 1 93.94 160 SER B CA 1
ATOM 3413 C C . SER B 1 160 ? 16.469 0.865 1.523 1 93.94 160 SER B C 1
ATOM 3415 O O . SER B 1 160 ? 16.047 1.977 1.192 1 93.94 160 SER B O 1
ATOM 3417 N N . VAL B 1 161 ? 17.625 0.384 1.175 1 95.19 161 VAL B N 1
ATOM 3418 C CA . VAL B 1 161 ? 18.531 1.216 0.406 1 95.19 161 VAL B CA 1
ATOM 3419 C C . VAL B 1 161 ? 17.984 1.431 -1.002 1 95.19 161 VAL B C 1
ATOM 3421 O O . VAL B 1 161 ? 17.984 2.553 -1.512 1 95.19 161 VAL B O 1
ATOM 3424 N N . GLU B 1 162 ? 17.469 0.399 -1.611 1 95.5 162 GLU B N 1
ATOM 3425 C CA . GLU B 1 162 ? 16.922 0.462 -2.965 1 95.5 162 GLU B CA 1
ATOM 3426 C C . GLU B 1 162 ? 15.703 1.377 -3.029 1 95.5 162 GLU B C 1
ATOM 3428 O O . GLU B 1 162 ? 15.641 2.27 -3.875 1 95.5 162 GLU B O 1
ATOM 3433 N N . SER B 1 163 ? 14.789 1.135 -2.143 1 97.31 163 SER B N 1
ATOM 3434 C CA . SER B 1 163 ? 13.57 1.929 -2.125 1 97.31 163 SER B CA 1
ATOM 3435 C C . SER B 1 163 ? 13.867 3.404 -1.881 1 97.31 163 SER B C 1
ATOM 3437 O O . SER B 1 163 ? 13.297 4.277 -2.535 1 97.31 163 SER B O 1
ATOM 3439 N N . LEU B 1 164 ? 14.781 3.643 -0.936 1 98.12 164 LEU B N 1
ATOM 3440 C CA . LEU B 1 164 ? 15.172 5.016 -0.64 1 98.12 164 LEU B CA 1
ATOM 3441 C C . LEU B 1 164 ? 15.82 5.672 -1.855 1 98.12 164 LEU B C 1
ATOM 3443 O O . LEU B 1 164 ? 15.539 6.836 -2.16 1 98.12 164 LEU B O 1
ATOM 3447 N N . SER B 1 165 ? 16.641 4.93 -2.539 1 98 165 SER B N 1
ATOM 3448 C CA . SER B 1 165 ? 17.312 5.449 -3.727 1 98 165 SER B CA 1
ATOM 3449 C C . SER B 1 165 ? 16.297 5.828 -4.809 1 98 165 SER B C 1
ATOM 3451 O O . SER B 1 165 ? 16.406 6.895 -5.418 1 98 165 SER B O 1
ATOM 3453 N N . ILE B 1 166 ? 15.359 4.992 -5.02 1 98.06 166 ILE B N 1
ATOM 3454 C CA . ILE B 1 166 ? 14.312 5.242 -6.008 1 98.06 166 ILE B CA 1
ATOM 3455 C C . ILE B 1 166 ? 13.555 6.512 -5.641 1 98.06 166 ILE B C 1
ATOM 3457 O O . ILE B 1 166 ? 13.352 7.387 -6.484 1 98.06 166 ILE B O 1
ATOM 3461 N N . LEU B 1 167 ? 13.188 6.598 -4.402 1 98.38 167 LEU B N 1
ATOM 3462 C CA . LEU B 1 167 ? 12.414 7.742 -3.938 1 98.38 167 LEU B CA 1
ATOM 3463 C C . LEU B 1 167 ? 13.219 9.031 -4.066 1 98.38 167 LEU B C 1
ATOM 3465 O O . LEU B 1 167 ? 12.711 10.039 -4.574 1 98.38 167 LEU B O 1
ATOM 3469 N N . MET B 1 168 ? 14.484 9.008 -3.641 1 97.88 168 MET B N 1
ATOM 3470 C CA . MET B 1 168 ? 15.344 10.188 -3.674 1 97.88 168 MET B CA 1
ATOM 3471 C C . MET B 1 168 ? 15.547 10.68 -5.105 1 97.88 168 MET B C 1
ATOM 3473 O O . MET B 1 168 ? 15.5 11.883 -5.367 1 97.88 168 MET B O 1
ATOM 3477 N N . LYS B 1 169 ? 15.711 9.758 -6.027 1 97.19 169 LYS B N 1
ATOM 3478 C CA . LYS B 1 169 ? 15.852 10.117 -7.434 1 97.19 169 LYS B CA 1
ATOM 3479 C C . LYS B 1 169 ? 14.562 10.742 -7.977 1 97.19 169 LYS B C 1
ATOM 3481 O O . LYS B 1 169 ? 14.609 11.727 -8.711 1 97.19 169 LYS B O 1
ATOM 3486 N N . TYR B 1 170 ? 13.5 10.18 -7.574 1 97.06 170 TYR B N 1
ATOM 3487 C CA . TYR B 1 170 ? 12.195 10.672 -8 1 97.06 170 TYR B CA 1
ATOM 3488 C C . TYR B 1 170 ? 11.953 12.094 -7.504 1 97.06 170 TYR B C 1
ATOM 3490 O O . TYR B 1 170 ? 11.547 12.969 -8.273 1 97.06 170 TYR B O 1
ATOM 3498 N N . ILE B 1 171 ? 12.25 12.359 -6.242 1 97.19 171 ILE B N 1
ATOM 3499 C CA . ILE B 1 171 ? 12.055 13.672 -5.637 1 97.19 171 ILE B CA 1
ATOM 3500 C C . ILE B 1 171 ? 12.969 14.695 -6.316 1 97.19 171 ILE B C 1
ATOM 3502 O O . ILE B 1 171 ? 12.547 15.82 -6.582 1 97.19 171 ILE B O 1
ATOM 3506 N N . SER B 1 172 ? 14.18 14.281 -6.59 1 95.56 172 SER B N 1
ATOM 3507 C CA . SER B 1 172 ? 15.117 15.172 -7.27 1 95.56 172 SER B CA 1
ATOM 3508 C C . SER B 1 172 ? 14.578 15.602 -8.633 1 95.56 172 SER B C 1
ATOM 3510 O O . SER B 1 172 ? 14.664 16.781 -8.992 1 95.56 172 SER B O 1
ATOM 3512 N N . LYS B 1 173 ? 14.008 14.664 -9.297 1 94.12 173 LYS B N 1
ATOM 3513 C CA . LYS B 1 173 ? 13.43 14.953 -10.609 1 94.12 173 LYS B CA 1
ATOM 3514 C C . LYS B 1 173 ? 12.266 15.93 -10.492 1 94.12 173 LYS B C 1
ATOM 3516 O O . LYS B 1 173 ? 12.195 16.906 -11.234 1 94.12 173 LYS B O 1
ATOM 3521 N N . ILE B 1 174 ? 11.406 15.703 -9.547 1 93.88 174 ILE B N 1
ATOM 3522 C CA . ILE B 1 174 ? 10.234 16.547 -9.359 1 93.88 174 ILE B CA 1
ATOM 3523 C C . ILE B 1 174 ? 10.664 17.953 -8.945 1 93.88 174 ILE B C 1
ATOM 3525 O O . ILE B 1 174 ? 10.117 18.938 -9.43 1 93.88 174 ILE B O 1
ATOM 3529 N N . SER B 1 175 ? 11.641 18.016 -8.055 1 94.31 175 SER B N 1
ATOM 3530 C CA . SER B 1 175 ? 12.125 19.297 -7.559 1 94.31 175 SER B CA 1
ATOM 3531 C C . SER B 1 175 ? 12.625 20.188 -8.695 1 94.31 175 SER B C 1
ATOM 3533 O O . SER B 1 175 ? 12.414 21.391 -8.688 1 94.31 175 SER B O 1
ATOM 3535 N N . ILE B 1 176 ? 13.211 19.609 -9.703 1 92.69 176 ILE B N 1
ATOM 3536 C CA . ILE B 1 176 ? 13.711 20.328 -10.867 1 92.69 176 ILE B CA 1
ATOM 3537 C C . ILE B 1 176 ? 12.539 20.891 -11.672 1 92.69 176 ILE B C 1
ATOM 3539 O O . ILE B 1 176 ? 12.539 22.062 -12.055 1 92.69 176 ILE B O 1
ATOM 3543 N N . TYR B 1 177 ? 11.555 20.141 -11.758 1 90.44 177 TYR B N 1
ATOM 3544 C CA . TYR B 1 177 ? 10.414 20.516 -12.594 1 90.44 177 TYR B CA 1
ATOM 3545 C C . TYR B 1 177 ? 9.609 21.625 -11.938 1 90.44 177 TYR B C 1
ATOM 3547 O O . TYR B 1 177 ? 9.109 22.531 -12.625 1 90.44 177 TYR B O 1
ATOM 3555 N N . ILE B 1 178 ? 9.523 21.562 -10.641 1 91.88 178 ILE B N 1
ATOM 3556 C CA . ILE B 1 178 ? 8.672 22.547 -9.977 1 91.88 178 ILE B CA 1
ATOM 3557 C C . ILE B 1 178 ? 9.523 23.734 -9.516 1 91.88 178 ILE B C 1
ATOM 3559 O O . ILE B 1 178 ? 8.992 24.688 -8.953 1 91.88 178 ILE B O 1
ATOM 3563 N N . ASP B 1 179 ? 10.789 23.688 -9.719 1 91.94 179 ASP B N 1
ATOM 3564 C CA . ASP B 1 179 ? 11.742 24.734 -9.375 1 91.94 179 ASP B CA 1
ATOM 3565 C C . ASP B 1 179 ? 11.656 25.094 -7.891 1 91.94 179 ASP B C 1
ATOM 3567 O O . ASP B 1 179 ? 11.516 26.266 -7.535 1 91.94 179 ASP B O 1
ATOM 3571 N N . LYS B 1 180 ? 11.602 24.125 -7.098 1 91.12 180 LYS B N 1
ATOM 3572 C CA . LYS B 1 180 ? 11.531 24.281 -5.645 1 91.12 180 LYS B CA 1
ATOM 3573 C C . LYS B 1 180 ? 12.477 23.297 -4.949 1 91.12 180 LYS B C 1
ATOM 3575 O O . LYS B 1 180 ? 12.539 22.125 -5.309 1 91.12 180 LYS B O 1
ATOM 3580 N N . ASP B 1 181 ? 13.203 23.844 -4.062 1 90.62 181 ASP B N 1
ATOM 3581 C CA . ASP B 1 181 ? 14.078 22.984 -3.273 1 90.62 181 ASP B CA 1
ATOM 3582 C C . ASP B 1 181 ? 13.328 22.391 -2.084 1 90.62 181 ASP B C 1
ATOM 3584 O O . ASP B 1 181 ? 12.93 23.109 -1.166 1 90.62 181 ASP B O 1
ATOM 3588 N N . ILE B 1 182 ? 13.094 21.188 -2.062 1 96 182 ILE B N 1
ATOM 3589 C CA . ILE B 1 182 ? 12.461 20.484 -0.96 1 96 182 ILE B CA 1
ATOM 3590 C C . ILE B 1 182 ? 13.516 20.062 0.062 1 96 182 ILE B C 1
ATOM 3592 O O . ILE B 1 182 ? 14.523 19.453 -0.292 1 96 182 ILE B O 1
ATOM 3596 N N . ASP B 1 183 ? 13.328 20.453 1.301 1 97.31 183 ASP B N 1
ATOM 3597 C CA . ASP B 1 183 ? 14.219 20.062 2.385 1 97.31 183 ASP B CA 1
ATOM 3598 C C . ASP B 1 183 ? 13.922 18.625 2.85 1 97.31 183 ASP B C 1
ATOM 3600 O O . ASP B 1 183 ? 12.891 18.375 3.471 1 97.31 183 ASP B O 1
ATOM 3604 N N . ILE B 1 184 ? 14.859 17.734 2.584 1 98.25 184 ILE B N 1
ATOM 3605 C CA . ILE B 1 184 ? 14.617 16.312 2.84 1 98.25 184 ILE B CA 1
ATOM 3606 C C . ILE B 1 184 ? 15.273 15.906 4.156 1 98.25 184 ILE B C 1
ATOM 3608 O O . ILE B 1 184 ? 16.438 16.234 4.406 1 98.25 184 ILE B O 1
ATOM 3612 N N . SER B 1 185 ? 14.523 15.219 4.996 1 98.75 185 SER B N 1
ATOM 3613 C CA . SER B 1 185 ? 15.008 14.617 6.234 1 98.75 185 SER B CA 1
ATOM 3614 C C . SER B 1 185 ? 14.602 13.156 6.332 1 98.75 185 SER B C 1
ATOM 3616 O O . SER B 1 185 ? 13.484 12.789 5.965 1 98.75 185 SER B O 1
ATOM 3618 N N . ILE B 1 186 ? 15.531 12.336 6.855 1 98.69 186 ILE B N 1
ATOM 3619 C CA . ILE B 1 186 ? 15.266 10.914 7.047 1 98.69 186 ILE B CA 1
ATOM 3620 C C . ILE B 1 186 ? 15.172 10.609 8.539 1 98.69 186 ILE B C 1
ATOM 3622 O O . ILE B 1 186 ? 15.961 11.117 9.336 1 98.69 186 ILE B O 1
ATOM 3626 N N . VAL B 1 187 ? 14.164 9.82 8.914 1 98.62 187 VAL B N 1
ATOM 3627 C CA . VAL B 1 187 ? 14.016 9.305 10.266 1 98.62 187 VAL B CA 1
ATOM 3628 C C . VAL B 1 187 ? 14.133 7.781 10.258 1 98.62 187 VAL B C 1
ATOM 3630 O O . VAL B 1 187 ? 13.367 7.098 9.57 1 98.62 187 VAL B O 1
ATOM 3633 N N . GLU B 1 188 ? 15.125 7.227 10.953 1 97.12 188 GLU B N 1
ATOM 3634 C CA . GLU B 1 188 ? 15.164 5.781 11.156 1 97.12 188 GLU B CA 1
ATOM 3635 C C . GLU B 1 188 ? 14.125 5.336 12.18 1 97.12 188 GLU B C 1
ATOM 3637 O O . GLU B 1 188 ? 14.352 5.434 13.383 1 97.12 188 GLU B O 1
ATOM 3642 N N . ASN B 1 189 ? 13.039 4.828 11.617 1 97.75 189 ASN B N 1
ATOM 3643 C CA . ASN B 1 189 ? 11.875 4.512 12.438 1 97.75 189 ASN B CA 1
ATOM 3644 C C . ASN B 1 189 ? 11.812 3.025 12.781 1 97.75 189 ASN B C 1
ATOM 3646 O O . ASN B 1 189 ? 12.398 2.199 12.07 1 97.75 189 ASN B O 1
ATOM 3650 N N . GLN B 1 190 ? 11.164 2.656 13.914 1 96.31 190 GLN B N 1
ATOM 3651 C CA . GLN B 1 190 ? 11.023 1.287 14.406 1 96.31 190 GLN B CA 1
ATOM 3652 C C . GLN B 1 190 ? 12.383 0.603 14.516 1 96.31 190 GLN B C 1
ATOM 3654 O O . GLN B 1 190 ? 12.547 -0.544 14.094 1 96.31 190 GLN B O 1
ATOM 3659 N N . PHE B 1 191 ? 13.352 1.304 15.008 1 92.38 191 PHE B N 1
ATOM 3660 C CA . PHE B 1 191 ? 14.727 0.841 15.078 1 92.38 191 PHE B CA 1
ATOM 3661 C C . PHE B 1 191 ? 14.883 -0.242 16.141 1 92.38 191 PHE B C 1
ATOM 3663 O O . PHE B 1 191 ? 14.406 -0.086 17.266 1 92.38 191 PHE B O 1
ATOM 3670 N N . MET B 1 192 ? 15.477 -1.362 15.609 1 86.56 192 MET B N 1
ATOM 3671 C CA . MET B 1 192 ? 15.82 -2.445 16.531 1 86.56 192 MET B CA 1
ATOM 3672 C C . MET B 1 192 ? 17.312 -2.719 16.516 1 86.56 192 MET B C 1
ATOM 3674 O O . MET B 1 192 ? 17.922 -2.863 15.445 1 86.56 192 MET B O 1
ATOM 3678 N N . LYS B 1 193 ? 18.141 -2.516 17.531 1 73.44 193 LYS B N 1
ATOM 3679 C CA . LYS B 1 193 ? 19.594 -2.611 17.625 1 73.44 193 LYS B CA 1
ATOM 3680 C C . LYS B 1 193 ? 20.078 -3.971 17.125 1 73.44 193 LYS B C 1
ATOM 3682 O O . LYS B 1 193 ? 21.109 -4.059 16.453 1 73.44 193 LYS B O 1
ATOM 3687 N N . ASN B 1 194 ? 19.719 -5.07 17.641 1 60.97 194 ASN B N 1
ATOM 3688 C CA . ASN B 1 194 ? 20.469 -6.32 17.734 1 60.97 194 ASN B CA 1
ATOM 3689 C C . ASN B 1 194 ? 20.375 -7.121 16.438 1 60.97 194 ASN B C 1
ATOM 3691 O O . ASN B 1 194 ? 20.641 -8.328 16.438 1 60.97 194 ASN B O 1
ATOM 3695 N N . ARG B 1 195 ? 20.047 -6.449 15.25 1 61.5 195 ARG B N 1
ATOM 3696 C CA . ARG B 1 195 ? 19.969 -7.461 14.195 1 61.5 195 ARG B CA 1
ATOM 3697 C C . ARG B 1 195 ? 21.234 -7.453 13.344 1 61.5 195 ARG B C 1
ATOM 3699 O O . ARG B 1 195 ? 21.438 -6.543 12.531 1 61.5 195 ARG B O 1
ATOM 3706 N N . ASN B 1 196 ? 22.328 -8.156 13.789 1 66 196 ASN B N 1
ATOM 3707 C CA . ASN B 1 196 ? 23.531 -8.328 12.984 1 66 196 ASN B CA 1
ATOM 3708 C C . ASN B 1 196 ? 23.188 -8.508 11.5 1 66 196 ASN B C 1
ATOM 3710 O O . ASN B 1 196 ? 23.984 -8.125 10.633 1 66 196 ASN B O 1
ATOM 3714 N N . THR B 1 197 ? 21.984 -8.859 11.305 1 69.62 197 THR B N 1
ATOM 3715 C CA . THR B 1 197 ? 21.562 -9.266 9.969 1 69.62 197 THR B CA 1
ATOM 3716 C C . THR B 1 197 ? 21.469 -8.055 9.047 1 69.62 197 THR B C 1
ATOM 3718 O O . THR B 1 197 ? 21.594 -8.188 7.824 1 69.62 197 THR B O 1
ATOM 3721 N N . PHE B 1 198 ? 21.438 -6.82 9.688 1 80.81 198 PHE B N 1
ATOM 3722 C CA . PHE B 1 198 ? 21.219 -5.699 8.781 1 80.81 198 PHE B CA 1
ATOM 3723 C C . PHE B 1 198 ? 22.312 -4.656 8.938 1 80.81 198 PHE B C 1
ATOM 3725 O O . PHE B 1 198 ? 22.141 -3.498 8.555 1 80.81 198 PHE B O 1
ATOM 3732 N N . LYS B 1 199 ? 23.422 -5.004 9.438 1 86.38 199 LYS B N 1
ATOM 3733 C CA . LYS B 1 199 ? 24.516 -4.062 9.641 1 86.38 199 LYS B CA 1
ATOM 3734 C C . LYS B 1 199 ? 25 -3.482 8.32 1 86.38 199 LYS B C 1
ATOM 3736 O O . LYS B 1 199 ? 25.281 -2.283 8.227 1 86.38 199 LYS B O 1
ATOM 3741 N N . ASP B 1 200 ? 25.078 -4.32 7.355 1 90.06 200 ASP B N 1
ATOM 3742 C CA . ASP B 1 200 ? 25.531 -3.881 6.039 1 90.06 200 ASP B CA 1
ATOM 3743 C C . ASP B 1 200 ? 24.547 -2.867 5.438 1 90.06 200 ASP B C 1
ATOM 3745 O O . ASP B 1 200 ? 24.969 -1.895 4.809 1 90.06 200 ASP B O 1
ATOM 3749 N N . ILE B 1 201 ? 23.359 -3.113 5.672 1 91.5 201 ILE B N 1
ATOM 3750 C CA . ILE B 1 201 ? 22.328 -2.213 5.164 1 91.5 201 ILE B CA 1
ATOM 3751 C C . ILE B 1 201 ? 22.406 -0.875 5.895 1 91.5 201 ILE B C 1
ATOM 3753 O O . ILE B 1 201 ? 22.375 0.186 5.27 1 91.5 201 ILE B O 1
ATOM 3757 N N . GLU B 1 202 ? 22.547 -0.96 7.184 1 91.44 202 GLU B N 1
ATOM 3758 C CA . GLU B 1 202 ? 22.672 0.25 7.988 1 91.44 202 GLU B CA 1
ATOM 3759 C C . GLU B 1 202 ? 23.875 1.085 7.539 1 91.44 202 GLU B C 1
ATOM 3761 O O . GLU B 1 202 ? 23.766 2.307 7.41 1 91.44 202 GLU B O 1
ATOM 3766 N N . ASN B 1 203 ? 24.938 0.448 7.281 1 94 203 ASN B N 1
ATOM 3767 C CA . ASN B 1 203 ? 26.156 1.128 6.828 1 94 203 ASN B CA 1
ATOM 3768 C C . ASN B 1 203 ? 25.938 1.79 5.469 1 94 203 ASN B C 1
ATOM 3770 O O . ASN B 1 203 ? 26.391 2.914 5.246 1 94 203 ASN B O 1
ATOM 3774 N N . SER B 1 204 ? 25.25 1.062 4.621 1 95.06 204 SER B N 1
ATOM 3775 C CA . SER B 1 204 ? 24.984 1.604 3.291 1 95.06 204 SER B CA 1
ATOM 3776 C C . SER B 1 204 ? 24.125 2.857 3.373 1 95.06 204 SER B C 1
ATOM 3778 O O . SER B 1 204 ? 24.375 3.844 2.68 1 95.06 204 SER B O 1
ATOM 3780 N N . ILE B 1 205 ? 23.156 2.797 4.223 1 95.44 205 ILE B N 1
ATOM 3781 C CA . ILE B 1 205 ? 22.266 3.941 4.406 1 95.44 205 ILE B CA 1
ATOM 3782 C C . ILE B 1 205 ? 23.062 5.121 4.961 1 95.44 205 ILE B C 1
ATOM 3784 O O . ILE B 1 205 ? 22.938 6.25 4.473 1 95.44 205 ILE B O 1
ATOM 3788 N N . GLN B 1 206 ? 23.891 4.875 5.945 1 95.31 206 GLN B N 1
ATOM 3789 C CA . GLN B 1 206 ? 24.703 5.926 6.562 1 95.31 206 GLN B CA 1
ATOM 3790 C C . GLN B 1 206 ? 25.672 6.531 5.559 1 95.31 206 GLN B C 1
ATOM 3792 O O . GLN B 1 206 ? 25.859 7.75 5.52 1 95.31 206 GLN B O 1
ATOM 3797 N N . GLU B 1 207 ? 26.266 5.73 4.766 1 96.88 207 GLU B N 1
ATOM 3798 C CA . GLU B 1 207 ? 27.25 6.18 3.787 1 96.88 207 GLU B CA 1
ATOM 3799 C C . GLU B 1 207 ? 26.594 7.047 2.711 1 96.88 207 GLU B C 1
ATOM 3801 O O . GLU B 1 207 ? 27.125 8.102 2.354 1 96.88 207 GLU B O 1
ATOM 3806 N N . LYS B 1 208 ? 25.469 6.625 2.299 1 97 208 LYS B N 1
ATOM 3807 C CA . LYS B 1 208 ? 24.859 7.277 1.15 1 97 208 LYS B CA 1
ATOM 3808 C C . LYS B 1 208 ? 23.984 8.453 1.59 1 97 208 LYS B C 1
ATOM 3810 O O . LYS B 1 208 ? 23.891 9.461 0.888 1 97 208 LYS B O 1
ATOM 3815 N N . TYR B 1 209 ? 23.344 8.305 2.83 1 97.38 209 TYR B N 1
ATOM 3816 C CA . TYR B 1 209 ? 22.297 9.258 3.156 1 97.38 209 TYR B CA 1
ATOM 3817 C C . TYR B 1 209 ? 22.469 9.797 4.57 1 97.38 209 TYR B C 1
ATOM 3819 O O . TYR B 1 209 ? 21.547 10.383 5.141 1 97.38 209 TYR B O 1
ATOM 3827 N N . GLY B 1 210 ? 23.594 9.703 5.113 1 96.94 210 GLY B N 1
ATOM 3828 C CA . GLY B 1 210 ? 23.844 10.078 6.496 1 96.94 210 GLY B CA 1
ATOM 3829 C C . GLY B 1 210 ? 23.516 11.531 6.789 1 96.94 210 GLY B C 1
ATOM 3830 O O . GLY B 1 210 ? 22.969 11.852 7.848 1 96.94 210 GLY B O 1
ATOM 3831 N N . ASN B 1 211 ? 23.75 12.414 5.852 1 97.19 211 ASN B N 1
ATOM 3832 C CA . ASN B 1 211 ? 23.547 13.852 6.035 1 97.19 211 ASN B CA 1
ATOM 3833 C C . ASN B 1 211 ? 22.062 14.195 6.156 1 97.19 211 ASN B C 1
ATOM 3835 O O . ASN B 1 211 ? 21.719 15.25 6.68 1 97.19 211 ASN B O 1
ATOM 3839 N N . PHE B 1 212 ? 21.234 13.258 5.684 1 98 212 PHE B N 1
ATOM 3840 C CA . PHE B 1 212 ? 19.797 13.508 5.695 1 98 212 PHE B CA 1
ATOM 3841 C C . PHE B 1 212 ? 19.156 12.961 6.969 1 98 212 PHE B C 1
ATOM 3843 O O . PHE B 1 212 ? 18.016 13.297 7.293 1 98 212 PHE B O 1
ATOM 3850 N N . ILE B 1 213 ? 19.875 12.125 7.723 1 98.12 213 ILE B N 1
ATOM 3851 C CA . ILE B 1 213 ? 19.312 11.445 8.875 1 98.12 213 ILE B CA 1
ATOM 3852 C C . ILE B 1 213 ? 19.219 12.414 10.062 1 98.12 213 ILE B C 1
ATOM 3854 O O . ILE B 1 213 ? 20.234 12.992 10.469 1 98.12 213 ILE B O 1
ATOM 3858 N N . LYS B 1 214 ? 18 12.539 10.586 1 98.25 214 LYS B N 1
ATOM 3859 C CA . LYS B 1 214 ? 17.766 13.531 11.625 1 98.25 214 LYS B CA 1
ATOM 3860 C C . LYS B 1 214 ? 17.453 12.867 12.961 1 98.25 214 LYS B C 1
ATOM 3862 O O . LYS B 1 214 ? 17.25 13.555 13.969 1 98.25 214 LYS B O 1
ATOM 3867 N N . GLY B 1 215 ? 17.391 11.523 13 1 96.81 215 GLY B N 1
ATOM 3868 C CA . GLY B 1 215 ? 17.172 10.836 14.258 1 96.81 215 GLY B CA 1
ATOM 3869 C C . GLY B 1 215 ? 16.672 9.414 14.086 1 96.81 215 GLY B C 1
ATOM 3870 O O . GLY B 1 215 ? 16.484 8.953 12.953 1 96.81 215 GLY B O 1
ATOM 3871 N N . LYS B 1 216 ? 16.547 8.781 15.266 1 96.5 216 LYS B N 1
ATOM 3872 C CA . LYS B 1 216 ? 16.062 7.406 15.359 1 96.5 216 LYS B CA 1
ATOM 3873 C C . LYS B 1 216 ? 14.898 7.293 16.344 1 96.5 216 LYS B C 1
ATOM 3875 O O . LYS B 1 216 ? 14.883 7.961 17.375 1 96.5 216 LYS B O 1
ATOM 3880 N N . VAL B 1 217 ? 13.922 6.566 15.914 1 98.12 217 VAL B N 1
ATOM 3881 C CA . VAL B 1 217 ? 12.82 6.219 16.797 1 98.12 217 VAL B CA 1
ATOM 3882 C C . VAL B 1 217 ? 12.781 4.707 17.016 1 98.12 217 VAL B C 1
ATOM 3884 O O . VAL B 1 217 ? 12.555 3.951 16.062 1 98.12 217 VAL B O 1
ATOM 3887 N N . HIS B 1 218 ? 12.969 4.27 18.234 1 96.69 218 HIS B N 1
ATOM 3888 C CA . HIS B 1 218 ? 13.039 2.844 18.531 1 96.69 218 HIS B CA 1
ATOM 3889 C C . HIS B 1 218 ? 11.656 2.205 18.5 1 96.69 218 HIS B C 1
ATOM 3891 O O . HIS B 1 218 ? 10.656 2.863 18.797 1 96.69 218 HIS B O 1
ATOM 3897 N N . PHE B 1 219 ? 11.688 0.969 18.141 1 96.19 219 PHE B N 1
ATOM 3898 C CA . PHE B 1 219 ? 10.453 0.204 18.172 1 96.19 219 PHE B CA 1
ATOM 3899 C C . PHE B 1 219 ? 9.867 0.189 19.578 1 96.19 219 PHE B C 1
ATOM 3901 O O . PHE B 1 219 ? 10.602 0.038 20.562 1 96.19 219 PHE B O 1
ATOM 3908 N N . SER B 1 220 ? 8.555 0.399 19.688 1 96.25 220 SER B N 1
ATOM 3909 C CA . SER B 1 220 ? 7.848 0.368 20.969 1 96.25 220 SER B CA 1
ATOM 3910 C C . SER B 1 220 ? 6.453 -0.228 20.812 1 96.25 220 SER B C 1
ATOM 3912 O O . SER B 1 220 ? 5.656 0.247 20 1 96.25 220 SER B O 1
ATOM 3914 N N . ASN B 1 221 ? 6.113 -1.234 21.562 1 95.56 221 ASN B N 1
ATOM 3915 C CA . ASN B 1 221 ? 4.781 -1.833 21.562 1 95.56 221 ASN B CA 1
ATOM 3916 C C . ASN B 1 221 ? 3.713 -0.824 21.969 1 95.56 221 ASN B C 1
ATOM 3918 O O . ASN B 1 221 ? 2.541 -0.979 21.625 1 95.56 221 ASN B O 1
ATOM 3922 N N . LYS B 1 222 ? 4.105 0.176 22.688 1 97.19 222 LYS B N 1
ATOM 3923 C CA . LYS B 1 222 ? 3.172 1.193 23.156 1 97.19 222 LYS B CA 1
ATOM 3924 C C . LYS B 1 222 ? 2.578 1.978 21.984 1 97.19 222 LYS B C 1
ATOM 3926 O O . LYS B 1 222 ? 1.478 2.521 22.094 1 97.19 222 LYS B O 1
ATOM 3931 N N . VAL B 1 223 ? 3.328 2.002 20.922 1 97.81 223 VAL B N 1
ATOM 3932 C CA . VAL B 1 223 ? 2.822 2.662 19.719 1 97.81 223 VAL B CA 1
ATOM 3933 C C . VAL B 1 223 ? 1.619 1.895 19.172 1 97.81 223 VAL B C 1
ATOM 3935 O O . VAL B 1 223 ? 0.595 2.492 18.844 1 97.81 223 VAL B O 1
ATOM 3938 N N . LYS B 1 224 ? 1.755 0.565 19.109 1 95.12 224 LYS B N 1
ATOM 3939 C CA . LYS B 1 224 ? 0.646 -0.272 18.656 1 95.12 224 LYS B CA 1
ATOM 3940 C C . LYS B 1 224 ? -0.555 -0.141 19.594 1 95.12 224 LYS B C 1
ATOM 3942 O O . LYS B 1 224 ? -1.7 -0.113 19.125 1 95.12 224 LYS B O 1
ATOM 3947 N N . VAL B 1 225 ? -0.309 -0.004 20.844 1 96.06 225 VAL B N 1
ATOM 3948 C CA . VAL B 1 225 ? -1.363 0.033 21.844 1 96.06 225 VAL B CA 1
ATOM 3949 C C . VAL B 1 225 ? -2.207 1.293 21.672 1 96.06 225 VAL B C 1
ATOM 3951 O O . VAL B 1 225 ? -3.428 1.213 21.516 1 96.06 225 VAL B O 1
ATOM 3954 N N . PHE B 1 226 ? -1.574 2.512 21.609 1 96.94 226 PHE B N 1
ATOM 3955 C CA . PHE B 1 226 ? -2.395 3.717 21.531 1 96.94 226 PHE B CA 1
ATOM 3956 C C . PHE B 1 226 ? -3.08 3.826 20.188 1 96.94 226 PHE B C 1
ATOM 3958 O O . PHE B 1 226 ? -4.184 4.363 20.078 1 96.94 226 PHE B O 1
ATOM 3965 N N . T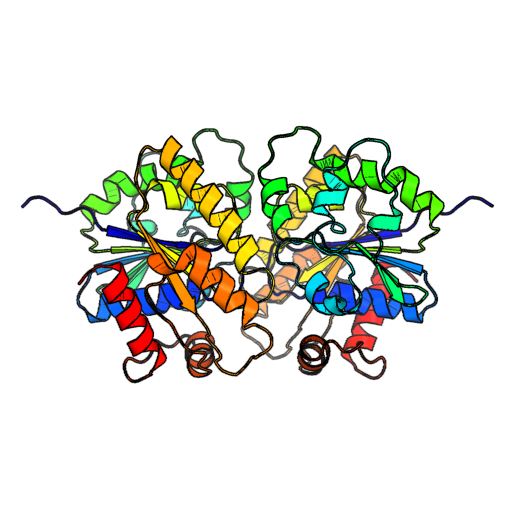HR B 1 227 ? -2.422 3.283 19.141 1 96.5 227 THR B N 1
ATOM 3966 C CA . THR B 1 227 ? -3.023 3.352 17.812 1 96.5 227 THR B CA 1
ATOM 3967 C C . THR B 1 227 ? -4.25 2.447 17.734 1 96.5 227 THR B C 1
ATOM 3969 O O . THR B 1 227 ? -5.293 2.855 17.219 1 96.5 227 THR B O 1
ATOM 3972 N N . ASN B 1 228 ? -4.102 1.219 18.266 1 93.44 228 ASN B N 1
ATOM 3973 C CA . ASN B 1 228 ? -5.207 0.271 18.25 1 93.44 228 ASN B CA 1
ATOM 3974 C C . ASN B 1 228 ? -6.383 0.757 19.094 1 93.44 228 ASN B C 1
ATOM 3976 O O . ASN B 1 228 ? -7.539 0.487 18.766 1 93.44 228 ASN B O 1
ATOM 3980 N N . ASN B 1 229 ? -6.098 1.477 20.094 1 95.81 229 ASN B N 1
ATOM 3981 C CA . ASN B 1 229 ? -7.137 1.945 21.016 1 95.81 229 ASN B CA 1
ATOM 3982 C C . ASN B 1 229 ? -7.625 3.342 20.641 1 95.81 229 ASN B C 1
ATOM 3984 O O . ASN B 1 229 ? -8.469 3.914 21.328 1 95.81 229 ASN B O 1
ATOM 3988 N N . LEU B 1 230 ? -7.035 3.873 19.578 1 96.31 230 LEU B N 1
ATOM 3989 C CA . LEU B 1 230 ? -7.395 5.199 19.094 1 96.31 230 LEU B CA 1
ATOM 3990 C C . LEU B 1 230 ? -7.199 6.254 20.188 1 96.31 230 LEU B C 1
ATOM 3992 O O . LEU B 1 230 ? -8.07 7.102 20.391 1 96.31 230 LEU B O 1
ATOM 3996 N N . GLN B 1 231 ? -6.074 6.055 20.953 1 97.19 231 GLN B N 1
ATOM 3997 C CA . GLN B 1 231 ? -5.727 6.984 22.031 1 97.19 231 GLN B CA 1
ATOM 3998 C C . GLN B 1 231 ? -4.652 7.969 21.578 1 97.19 231 GLN B C 1
ATOM 4000 O O . GLN B 1 231 ? -3.936 7.711 20.609 1 97.19 231 GLN B O 1
ATOM 4005 N N . GLU B 1 232 ? -4.613 9.094 22.25 1 97.38 232 GLU B N 1
ATOM 4006 C CA . GLU B 1 232 ? -3.539 10.055 21.984 1 97.38 232 GLU B CA 1
ATOM 4007 C C . GLU B 1 232 ? -2.188 9.5 22.438 1 97.38 232 GLU B C 1
ATOM 4009 O O . GLU B 1 232 ? -2.096 8.805 23.438 1 97.38 232 GLU B O 1
ATOM 4014 N N . PRO B 1 233 ? -1.119 9.766 21.625 1 98 233 PRO B N 1
ATOM 4015 C CA . PRO B 1 233 ? 0.206 9.391 22.125 1 98 233 PRO B CA 1
ATOM 4016 C C . PRO B 1 233 ? 0.564 10.078 23.438 1 98 233 PRO B C 1
ATOM 4018 O O . PRO B 1 233 ? 0.175 11.234 23.656 1 98 233 PRO B O 1
ATOM 4021 N N . SER B 1 234 ? 1.318 9.359 24.25 1 96.69 234 SER B N 1
ATOM 4022 C CA . SER B 1 234 ? 1.648 9.875 25.578 1 96.69 234 SER B CA 1
ATOM 4023 C C . SER B 1 234 ? 2.998 10.586 25.562 1 96.69 234 SER B C 1
ATOM 4025 O O . SER B 1 234 ? 4.012 10 25.172 1 96.69 234 SER B O 1
ATOM 4027 N N . TYR B 1 235 ? 3.014 11.75 26.125 1 95.38 235 TYR B N 1
ATOM 4028 C CA . TYR B 1 235 ? 4.238 12.539 26.188 1 95.38 235 TYR B CA 1
ATOM 4029 C C . TYR B 1 235 ? 5.254 11.898 27.125 1 95.38 235 TYR B C 1
ATOM 4031 O O . TYR B 1 235 ? 6.441 12.234 27.094 1 95.38 235 TYR B O 1
ATOM 4039 N N . LYS B 1 236 ? 4.824 10.961 27.938 1 96.19 236 LYS B N 1
ATOM 4040 C CA . LYS B 1 236 ? 5.699 10.344 28.922 1 96.19 236 LYS B CA 1
ATOM 4041 C C . LYS B 1 236 ? 6.504 9.203 28.312 1 96.19 236 LYS B C 1
ATOM 4043 O O . LYS B 1 236 ? 7.473 8.727 28.906 1 96.19 236 LYS B O 1
ATOM 4048 N N . GLU B 1 237 ? 6.094 8.781 27.141 1 97.31 237 GLU B N 1
ATOM 4049 C CA . GLU B 1 237 ? 6.707 7.605 26.531 1 97.31 237 GLU B CA 1
ATOM 4050 C C . GLU B 1 237 ? 7.98 7.973 25.781 1 97.31 237 GLU B C 1
ATOM 4052 O O . GLU B 1 237 ? 8.07 9.062 25.203 1 97.31 237 GLU B O 1
ATOM 4057 N N . ILE B 1 238 ? 8.891 7.07 25.672 1 97.31 238 ILE B N 1
ATOM 4058 C CA . ILE B 1 238 ? 10.188 7.27 25.031 1 97.31 238 ILE B CA 1
ATOM 4059 C C . ILE B 1 238 ? 9.992 7.57 23.547 1 97.31 238 ILE B C 1
ATOM 4061 O O . ILE B 1 238 ? 10.688 8.422 22.984 1 97.31 238 ILE B O 1
ATOM 4065 N N . TYR B 1 239 ? 9.094 6.914 22.891 1 97.94 239 TYR B N 1
ATOM 4066 C CA . TYR B 1 239 ? 8.875 7.141 21.469 1 97.94 239 TYR B CA 1
ATOM 4067 C C . TYR B 1 239 ? 8.484 8.594 21.203 1 97.94 239 TYR B C 1
ATOM 4069 O O . TYR B 1 239 ? 8.844 9.156 20.172 1 97.94 239 TYR B O 1
ATOM 4077 N N . TYR B 1 240 ? 7.727 9.219 22.109 1 98.38 240 TYR B N 1
ATOM 4078 C CA . TYR B 1 240 ? 7.305 10.609 21.969 1 98.38 240 TYR B CA 1
ATOM 4079 C C . TYR B 1 240 ? 8.5 11.555 22.062 1 98.38 240 TYR B C 1
ATOM 4081 O O . TYR B 1 240 ? 8.625 12.484 21.266 1 98.38 240 TYR B O 1
ATOM 4089 N N . GLN B 1 241 ? 9.367 11.281 22.969 1 98 241 GLN B N 1
ATOM 4090 C CA . GLN B 1 241 ? 10.57 12.086 23.141 1 98 241 GLN B CA 1
ATOM 4091 C C . GLN B 1 241 ? 11.484 11.961 21.922 1 98 241 GLN B C 1
ATOM 4093 O O . GLN B 1 241 ? 12.008 12.961 21.422 1 98 241 GLN B O 1
ATOM 4098 N N . GLU B 1 242 ? 11.641 10.734 21.469 1 98.5 242 GLU B N 1
ATOM 4099 C CA . GLU B 1 242 ? 12.477 10.516 20.297 1 98.5 242 GLU B CA 1
ATOM 4100 C C . GLU B 1 242 ? 11.898 11.219 19.062 1 98.5 242 GLU B C 1
ATOM 4102 O O . GLU B 1 242 ? 12.633 11.828 18.281 1 98.5 242 GLU B O 1
ATOM 4107 N N . CYS B 1 243 ? 10.633 11.156 18.891 1 98.69 243 CYS B N 1
ATOM 4108 C CA . CYS B 1 243 ? 9.969 11.836 17.781 1 98.69 243 CYS B CA 1
ATOM 4109 C C . CYS B 1 243 ? 10.109 13.344 17.906 1 98.69 243 CYS B C 1
ATOM 4111 O O . CYS B 1 243 ? 10.297 14.039 16.906 1 98.69 243 CYS B O 1
ATOM 4113 N N . SER B 1 244 ? 9.969 13.844 19.156 1 98.5 244 SER B N 1
ATOM 4114 C CA . SER B 1 244 ? 10.141 15.273 19.391 1 98.5 244 SER B CA 1
ATOM 4115 C C . SER B 1 244 ? 11.539 15.742 19 1 98.5 244 SER B C 1
ATOM 4117 O O . SER B 1 244 ? 11.695 16.781 18.359 1 98.5 244 SER B O 1
ATOM 4119 N N . GLU B 1 245 ? 12.469 14.938 19.312 1 98.31 245 GLU B N 1
ATOM 4120 C CA . GLU B 1 245 ? 13.852 15.258 18.953 1 98.31 245 GLU B CA 1
ATOM 4121 C C . GLU B 1 245 ? 14.031 15.266 17.438 1 98.31 245 GLU B C 1
ATOM 4123 O O . GLU B 1 245 ? 14.656 16.172 16.891 1 98.31 245 GLU B O 1
ATOM 4128 N N . CYS B 1 246 ? 13.5 14.266 16.766 1 98.56 246 CYS B N 1
ATOM 4129 C CA . CYS B 1 246 ? 13.57 14.219 15.312 1 98.56 246 CYS B CA 1
ATOM 4130 C C . CYS B 1 246 ? 12.922 15.453 14.695 1 98.56 246 CYS B C 1
ATOM 4132 O O . CYS B 1 246 ? 13.508 16.094 13.812 1 98.56 246 CYS B O 1
ATOM 4134 N N . LEU B 1 247 ? 11.734 15.758 15.203 1 98.56 247 LEU B N 1
ATOM 4135 C CA . LEU B 1 247 ? 10.984 16.891 14.656 1 98.56 247 LEU B CA 1
ATOM 4136 C C . LEU B 1 247 ? 11.734 18.188 14.875 1 98.56 247 LEU B C 1
ATOM 4138 O O . LEU B 1 247 ? 11.781 19.047 13.984 1 98.56 247 LEU B O 1
ATOM 4142 N N . ASN B 1 248 ? 12.328 18.359 16.031 1 97.94 248 ASN B N 1
ATOM 4143 C CA . ASN B 1 248 ? 13.133 19.531 16.312 1 97.94 248 ASN B CA 1
ATOM 4144 C C . ASN B 1 248 ? 14.305 19.656 15.359 1 97.94 248 ASN B C 1
ATOM 4146 O O . ASN B 1 248 ? 14.609 20.75 14.875 1 97.94 248 ASN B O 1
ATOM 4150 N N . ASN B 1 249 ? 14.945 18.5 15.102 1 97.88 249 ASN B N 1
ATOM 4151 C CA . ASN B 1 249 ? 16.047 18.5 14.156 1 97.88 249 ASN B CA 1
ATOM 4152 C C . ASN B 1 249 ? 15.586 18.859 12.742 1 97.88 249 ASN B C 1
ATOM 4154 O O . ASN B 1 249 ? 16.312 19.516 12 1 97.88 249 ASN B O 1
ATOM 4158 N N . ILE B 1 250 ? 14.406 18.453 12.367 1 97.81 250 ILE B N 1
ATOM 4159 C CA . ILE B 1 250 ? 13.836 18.656 11.039 1 97.81 250 ILE B CA 1
ATOM 4160 C C . ILE B 1 250 ? 13.445 20.125 10.867 1 97.81 250 ILE B C 1
ATOM 4162 O O . ILE B 1 250 ? 13.719 20.734 9.828 1 97.81 250 ILE B O 1
ATOM 4166 N N . LEU B 1 251 ? 12.828 20.688 11.906 1 96.19 251 LEU B N 1
ATOM 4167 C CA . LEU B 1 251 ? 12.32 22.047 11.844 1 96.19 251 LEU B CA 1
ATOM 4168 C C . LEU B 1 251 ? 13.414 23.047 12.203 1 96.19 251 LEU B C 1
ATOM 4170 O O . LEU B 1 251 ? 13.234 24.266 12.023 1 96.19 251 LEU B O 1
ATOM 4174 N N . LYS B 1 252 ? 14.57 22.625 12.672 1 90.75 252 LYS B N 1
ATOM 4175 C CA . LYS B 1 252 ? 15.703 23.453 13.055 1 90.75 252 LYS B CA 1
ATOM 4176 C C . LYS B 1 252 ? 15.312 24.422 14.18 1 90.75 252 LYS B C 1
ATOM 4178 O O . LYS B 1 252 ? 15.562 25.625 14.086 1 90.75 252 LYS B O 1
ATOM 4183 N N . ILE B 1 253 ? 14.539 23.922 15.141 1 77.44 253 ILE B N 1
ATOM 4184 C CA . ILE B 1 253 ? 14.117 24.688 16.312 1 77.44 253 ILE B CA 1
ATOM 4185 C C . ILE B 1 253 ? 14.695 24.047 17.578 1 77.44 253 ILE B C 1
ATOM 4187 O O . ILE B 1 253 ? 14.961 22.844 17.609 1 77.44 253 ILE B O 1
#

pLDDT: mean 93.15, std 9.01, range [39.28, 98.94]

Nearest PDB structures (foldseek):
  6non-assembly2_B  TM=8.560E-01  e=9.109E-17  Cyanothece
  2oze-assembly1_A-2  TM=8.259E-01  e=2.433E-15  Streptococcus pyogenes
  5ihp-assembly2_B  TM=8.103E-01  e=2.696E-14  Mycolicibacterium smegmatis MC2 155
  5if9-assembly2_B  TM=8.112E-01  e=4.571E-14  Mycolicibacterium smegmatis MC2 155
  4pfs-assembly1_A  TM=8.265E-01  e=1.039E-13  Mycolicibacterium smegmatis MC2 155

Secondary structure (DSSP, 8-state):
----PPEEEEE--SSTTSSHHHHHHHHHHHHHHTT--EEEEE--TT-HHHHHTGGG---TTTSSHHHHHH--SS--GGGTPEEEETTEEEE---TTHHHHHH---TTGGGHHHHHHHHHHHHHT-SEEEEE--SSSSHHHHHHHTT-SEEEEEE-SSTTHHHHHHHHHHHHHHHHHHHT---EEEEEEEEE-TT-GGGHHHHHHHHHHHGGGEEEEEE--HHHHHHHHTTPPPPTTSHHHHHHHHHHHHHHT-/----PPEEEEE--SSTTSSHHHHHHHHHHHHHHTT--EEEEE--TT-HHHHHTGGG---TTTSSHHHHHH--SS--GGGTPEEEETTEEEE---TTHHHHHH---TTGGGHHHHHHHHHHHHHT-SEEEEE--SSSSHHHHHHHTT-SEEEEEE-SSTTHHHHHHHHHHHHHHHHHHHT---EEEEEEEEE-TT-GGGHHHHHHHHHHHGGGEEEEEE--HHHHHHHHTTPPPPTTSHHHHHHHHHHHHHHT-

Sequence (506 aa):
MDKKKPEIITIANIKGGVGKSILTIIFSYILKDAGKKILVIDLDPQNSLTSYFMQYIKNLEVNNVYEFLRENTNLDFNKYLNKINDRMYLLPSHPNLHLFNQQVDSYKVLSLKHRLKNFLVSYYFDYVLIDTPPNLDSLLDNALHITDKLVIPIQVERFSVESLSILMKYISKISIYIDKDIDISIVENQFMKNRNTFKDIENSIQEKYGNFIKGKVHFSNKVKVFTNNLQEPSYKEIYYQECSECLNNILKIMDKKKPEIITIANIKGGVGKSILTIIFSYILKDAGKKILVIDLDPQNSLTSYFMQYIKNLEVNNVYEFLRENTNLDFNKYLNKINDRMYLLPSHPNLHLFNQQVDSYKVLSLKHRLKNFLVSYYFDYVLIDTPPNLDSLLDNALHITDKLVIPIQVERFSVESLSILMKYISKISIYIDKDIDISIVENQFMKNRNTFKDIENSIQEKYGNFIKGKVHFSNKVKVFTNNLQEPSYKEIYYQECSECLNNILKI